Protein AF-A0A5B0HHG6-F1 (afdb_monomer)

Mean predicted aligned error: 11.25 Å

Nearest PDB structures (foldseek):
  3skv-assembly3_A  TM=5.585E-01  e=2.451E-02  Streptomyces sp. SF2575
  7bxb-assembly1_B  TM=5.424E-01  e=5.895E-02  Collinsella aerofaciens
  7bxd-assembly1_A  TM=4.951E-01  e=4.312E-01  Collinsella aerofaciens ATCC 25986
  4qek-assembly1_A  TM=3.694E-01  e=2.094E+00  Mycobacterium tuberculosis H37Rv
  4mql-assembly1_A  TM=3.414E-01  e=8.530E+00  Mycobacterium tuberculosis

Solvent-accessible surface area (backbone atoms only — not comparable to full-atom values): 21941 Å² total; per-residue (Å²): 128,86,73,55,62,66,65,59,51,51,53,52,59,59,52,75,65,68,71,85,74,77,93,79,75,84,89,83,84,81,85,89,68,102,73,75,75,70,81,60,93,83,59,83,62,58,96,52,38,30,39,30,40,36,35,33,42,56,39,53,31,6,58,53,33,58,63,58,74,91,64,47,70,69,34,63,91,54,99,66,83,80,92,64,59,72,65,61,60,31,30,26,55,41,56,63,63,68,49,76,76,78,41,41,70,49,24,78,54,66,67,22,86,54,30,61,74,70,56,85,55,58,44,77,42,50,44,45,82,44,59,68,36,66,41,34,77,46,40,57,77,36,22,29,32,32,65,46,32,28,49,40,52,53,44,51,42,43,74,74,66,46,85,66,61,44,38,37,40,49,35,40,10,43,73,76,52,28,47,41,78,79,44,72,42,60,31,87,40,86,61,33,51,68,71,84,50,24,27,41,22,53,84,51,68,43,74,41,69,70,34,70,42,47,34,43,42,50,30,51,50,54,34,43,50,52,50,53,44,46,72,75,68,35,29,46,28,34,50,28,32,40,39,41,71,60,43,44,35,42,12,80,52,69,101,64,26,34,73,52,34,54,68,44,41,58,56,46,52,48,50,35,54,44,50,46,26,51,27,52,58,48,80,54,32,34,35,33,51,49,77,76,57,38,25,53,25,46,88,76,63,40,78,29,79,72,50,68,68,45,47,53,48,52,42,50,45,56,46,49,50,26,75,74,36,62,84,39,27,44,71,44,54,60,82,74,41,93,53,40,65,83,47,80,78,22,25,43,37,10,27,61,41,97,72,26,34,22,69,37,33,62,28,40,4,35,51,48,25,38,52,46,10,48,56,67,42,35,51,40,77,37,93,77,45,52,59,42,45,73,45,89,66,66,52,96,58,77,77,128

Foldseek 3Di:
DVPVVLVVLLVVLVVLLPPDDDPDDDDDDDDDDPPPPDPDPDALDDPQAAEEEEEEADECFQPLAAFDPVLWQAAPPDPDDDDTDHQFLEKAKAQPQVPQLPPPLQQQGQSAQAQLVSRPAIDIDGCNVDGVQRRASAHDRGHQFLQSLLSSVVRVCVVVVRPHGRYYYRHYHDPLADQDQPLQSQQVARNNDRPRGRQLPLPDRSHDPPHSHRLSNVLSRLLNVQVVSVVVSGWYQYQAYEDEDDLSQCAPDPPPGNPVSLVCLLNRVSSSQSLNCQSLVHQKAYEYAQQDFAHPHSVVSGGGDRDVVSSVSVNVSLVSVCVSPVPRYDYPYLCPPPQQPVDPDQSSQQQQDPRGGHDRGHRGRNSSSSVSSCVSCCCCVHDVVDTIDIRNDGDPDRDD

Organism: NCBI:txid2603818

Radius of gyration: 21.05 Å; Cα contacts (8 Å, |Δi|>4): 831; chains: 1; bounding box: 55×52×63 Å

Secondary structure (DSSP, 8-state):
-TTHHHHHHHHHHHHTT-S------SS---S--TT-----TT-SS-TTEEEEEEEES-SSTTTTPPPPGGGS------SS-S-PPPPPSEEEEE-GGG----S-SSS-S-S-SS-GGG----EEEETTSS-GGG-BTT--S----HHHHHHHHHHHHHHTT-----EEEEEE--TT--SSTTS-----STT----SS-TT-TT--TT-SS---HHHHHHHHHHHHHHHHHHTT-EEEEEEEEE---HHHHS--TTTTTHHHHHHHHHHHHHHHHHHHHHHTS---EEEEPP-SPPEETTTTEEPPP-HHHHHHHHHHHHHHHHH-TTTEEEE-GGGSTT----TTTTTTTS-BTTB---SSSSPPHHHHHHHHHHHHHHHHSTT-----B-----SS---

Sequence (400 aa):
MKNLLMRIALPVVLAASVVQVAVAADAMAQSNSVAATAWNKGSRFRPDEVAVLFVMGQSNSAGLNGLPADLTLTGASGAGTGDGMPAPNVWGIRNDGWGNITGNADGSGAPFTQPISSIDHVSWVNWTDSTSSDMNLGYYGGSGNAANFAAYAWQSAINAGEPLPDLYIVHIGWGSQGVDVADDAFSGCCGWTMHGVNLWQPMLDASKTPTYALAPFARRMMYLGLKQILATGKKPRILGLEWNQWEAEAAPLNTAGNATTIRRAPQNYAQLFSSFFAAVGSTFPVMIVKPLSVAYDNVTNGIAPYNPAALESMQKVFGGFIEANSRVFSFVDASKSPDWNGRPPGFGIFDGGTLGGGDGSVHYNLDTQKWFGEQALAACLGQSRVCGPRVDNLPRRLPN

pLDDT: mean 74.36, std 20.74, range [28.14, 98.19]

Structure (mmCIF, N/CA/C/O backbone):
data_AF-A0A5B0HHG6-F1
#
_entry.id   AF-A0A5B0HHG6-F1
#
loop_
_atom_site.group_PDB
_atom_site.id
_atom_site.type_symbol
_atom_site.label_atom_id
_atom_site.label_alt_id
_atom_site.label_comp_id
_atom_site.label_asym_id
_atom_site.label_entity_id
_atom_site.label_seq_id
_atom_site.pdbx_PDB_ins_code
_atom_site.Cartn_x
_atom_site.Cartn_y
_atom_site.Cartn_z
_atom_site.occupancy
_atom_site.B_iso_or_equiv
_atom_site.auth_seq_id
_atom_site.auth_comp_id
_atom_site.auth_asym_id
_atom_site.auth_atom_id
_atom_site.pdbx_PDB_model_num
ATOM 1 N N . MET A 1 1 ? 27.778 17.762 -9.272 1.00 33.78 1 MET A N 1
ATOM 2 C CA . MET A 1 1 ? 26.367 18.198 -9.424 1.00 33.78 1 MET A CA 1
ATOM 3 C C . MET A 1 1 ? 25.319 17.102 -9.131 1.00 33.78 1 MET A C 1
ATOM 5 O O . MET A 1 1 ? 24.140 17.386 -9.259 1.00 33.78 1 MET A O 1
ATOM 9 N N . LYS A 1 2 ? 25.693 15.885 -8.680 1.00 31.62 2 LYS A N 1
ATOM 10 C CA . LYS A 1 2 ? 24.760 14.755 -8.446 1.00 31.62 2 LYS A CA 1
ATOM 11 C C . LYS A 1 2 ? 24.033 14.748 -7.080 1.00 31.62 2 LYS A C 1
ATOM 13 O O . LYS A 1 2 ? 22.991 14.126 -6.976 1.00 31.62 2 LYS A O 1
ATOM 18 N N . ASN A 1 3 ? 24.502 15.510 -6.083 1.00 38.06 3 ASN A N 1
ATOM 19 C CA . ASN A 1 3 ? 23.893 15.581 -4.736 1.00 38.06 3 ASN A CA 1
ATOM 20 C C . ASN A 1 3 ? 23.036 16.837 -4.480 1.00 38.06 3 ASN A C 1
ATOM 22 O O . ASN A 1 3 ? 22.547 17.033 -3.370 1.00 38.06 3 ASN A O 1
ATOM 26 N N . LEU A 1 4 ? 22.869 17.713 -5.478 1.00 32.25 4 LEU A N 1
ATOM 27 C CA . LEU A 1 4 ? 22.153 18.983 -5.297 1.00 32.25 4 LEU A CA 1
ATOM 28 C C . LEU A 1 4 ? 20.642 18.844 -5.551 1.00 32.25 4 LEU A C 1
ATOM 30 O O . LEU A 1 4 ? 19.854 19.465 -4.851 1.00 32.25 4 LEU A O 1
ATOM 34 N N . LEU A 1 5 ? 20.228 17.974 -6.482 1.00 38.12 5 LEU A N 1
ATOM 35 C CA . LEU A 1 5 ? 18.812 17.763 -6.824 1.00 38.12 5 LEU A CA 1
ATOM 36 C C . LEU A 1 5 ? 18.017 17.078 -5.695 1.00 38.12 5 LEU A C 1
ATOM 38 O O . LEU A 1 5 ? 16.909 17.514 -5.391 1.00 38.12 5 LEU A O 1
ATOM 42 N N . MET A 1 6 ? 18.601 16.101 -4.986 1.00 39.34 6 MET A N 1
ATOM 43 C CA . MET A 1 6 ? 17.965 15.489 -3.802 1.00 39.34 6 MET A CA 1
ATOM 44 C C . MET A 1 6 ? 17.799 16.480 -2.638 1.00 39.34 6 MET A C 1
ATOM 46 O O . MET A 1 6 ? 16.808 16.423 -1.917 1.00 39.34 6 MET A O 1
ATOM 50 N N . ARG A 1 7 ? 18.716 17.448 -2.490 1.00 39.59 7 ARG A N 1
ATOM 51 C CA . ARG A 1 7 ? 18.625 18.501 -1.463 1.00 39.59 7 ARG A CA 1
ATOM 52 C C . ARG A 1 7 ? 17.587 19.584 -1.774 1.00 39.59 7 ARG A C 1
ATOM 54 O O . ARG A 1 7 ? 17.246 20.333 -0.868 1.00 39.59 7 ARG A O 1
ATOM 61 N N . ILE A 1 8 ? 17.087 19.671 -3.011 1.00 43.44 8 ILE A N 1
ATOM 62 C CA . ILE A 1 8 ? 16.077 20.663 -3.428 1.00 43.44 8 ILE A CA 1
ATOM 63 C C . ILE A 1 8 ? 14.666 20.049 -3.480 1.00 43.44 8 ILE A C 1
ATOM 65 O O . ILE A 1 8 ? 13.697 20.746 -3.194 1.00 43.44 8 ILE A O 1
ATOM 69 N N . ALA A 1 9 ? 14.529 18.746 -3.752 1.00 44.00 9 ALA A N 1
ATOM 70 C CA . ALA A 1 9 ? 13.227 18.065 -3.720 1.00 44.00 9 ALA A CA 1
ATOM 71 C C . ALA A 1 9 ? 12.713 17.807 -2.286 1.00 44.00 9 ALA A C 1
ATOM 73 O O . ALA A 1 9 ? 11.514 17.880 -2.022 1.00 44.00 9 ALA A O 1
ATOM 74 N N . LEU A 1 10 ? 13.613 17.554 -1.334 1.00 40.59 10 LEU A N 1
ATOM 75 C CA . LEU A 1 10 ? 13.262 17.195 0.044 1.00 40.59 10 LEU A CA 1
ATOM 76 C C . LEU A 1 10 ? 12.680 18.348 0.899 1.00 40.59 10 LEU A C 1
ATOM 78 O O . LEU A 1 10 ? 11.740 18.105 1.659 1.00 40.59 10 LEU A O 1
ATOM 82 N N . PRO A 1 11 ? 13.134 19.612 0.760 1.00 40.91 11 PRO A N 1
ATOM 83 C CA . PRO A 1 11 ? 12.468 20.751 1.378 1.00 40.91 11 PRO A CA 1
ATOM 84 C C . PRO A 1 11 ? 11.035 20.939 0.890 1.00 40.91 11 PRO A C 1
ATOM 86 O O . PRO A 1 11 ? 10.264 21.533 1.618 1.00 40.91 11 PRO A O 1
ATOM 89 N N . VAL A 1 12 ? 10.639 20.430 -0.284 1.00 42.50 12 VAL A N 1
ATOM 90 C CA . VAL A 1 12 ? 9.244 20.520 -0.755 1.00 42.50 12 VAL A CA 1
ATOM 91 C C . VAL A 1 12 ? 8.339 19.544 0.008 1.00 42.50 12 VAL A C 1
ATOM 93 O O . VAL A 1 12 ? 7.222 19.910 0.362 1.00 42.50 12 VAL A O 1
ATOM 96 N N . VAL A 1 13 ? 8.845 18.358 0.376 1.00 42.91 13 VAL A N 1
ATOM 97 C CA . VAL A 1 13 ? 8.131 17.395 1.244 1.00 42.91 13 VAL A CA 1
ATOM 98 C C . VAL A 1 13 ? 7.951 17.956 2.664 1.00 42.91 13 VAL A C 1
ATOM 100 O O . VAL A 1 13 ? 6.907 17.764 3.286 1.00 42.91 13 VAL A O 1
ATOM 103 N N . LEU A 1 14 ? 8.938 18.706 3.165 1.00 39.28 14 LEU A N 1
ATOM 104 C CA . LEU A 1 14 ? 8.888 19.337 4.491 1.00 39.28 14 LEU A CA 1
ATOM 105 C C . LEU A 1 14 ? 8.173 20.705 4.497 1.00 39.28 14 LEU A C 1
ATOM 107 O O . LEU A 1 14 ? 7.520 21.036 5.482 1.00 39.28 14 LEU A O 1
ATOM 111 N N . ALA A 1 15 ? 8.229 21.485 3.412 1.00 37.50 15 ALA A N 1
ATOM 112 C CA . ALA A 1 15 ? 7.618 22.817 3.315 1.00 37.50 15 ALA A CA 1
ATOM 113 C C . ALA A 1 15 ? 6.119 22.771 2.987 1.00 37.50 15 ALA A C 1
ATOM 115 O O . ALA A 1 15 ? 5.377 23.630 3.456 1.00 37.50 15 ALA A O 1
ATOM 116 N N . ALA A 1 16 ? 5.638 21.745 2.271 1.00 35.38 16 ALA A N 1
ATOM 117 C CA . ALA A 1 16 ? 4.200 21.527 2.071 1.00 35.38 16 ALA A CA 1
ATOM 118 C C . ALA A 1 16 ? 3.457 21.153 3.374 1.00 35.38 16 ALA A C 1
ATOM 120 O O . ALA A 1 16 ? 2.231 21.193 3.421 1.00 35.38 16 ALA A O 1
ATOM 121 N N . SER A 1 17 ? 4.198 20.845 4.446 1.00 37.28 17 SER A N 1
ATOM 122 C CA . SER A 1 17 ? 3.662 20.582 5.788 1.00 37.28 17 SER A CA 1
ATOM 123 C C . SER A 1 17 ? 3.575 21.841 6.666 1.00 37.28 17 SER A C 1
ATOM 125 O O . SER A 1 17 ? 3.098 21.769 7.796 1.00 37.28 17 SER A O 1
ATOM 127 N N . VAL A 1 18 ? 4.007 23.010 6.174 1.00 31.09 18 VAL A N 1
ATOM 128 C CA . VAL A 1 18 ? 3.969 24.279 6.923 1.00 31.09 18 VAL A CA 1
ATOM 129 C C . VAL A 1 18 ? 2.691 25.051 6.583 1.00 31.09 18 VAL A C 1
ATOM 131 O O . VAL A 1 18 ? 2.718 26.194 6.137 1.00 31.09 18 VAL A O 1
ATOM 134 N N . VAL A 1 19 ? 1.536 24.422 6.803 1.00 33.25 19 VAL A N 1
ATOM 135 C CA . VAL A 1 19 ? 0.280 25.158 6.991 1.00 33.25 19 VAL A CA 1
ATOM 136 C C . VAL A 1 19 ? 0.147 25.395 8.490 1.00 33.25 19 VAL A C 1
ATOM 138 O O . VAL A 1 19 ? -0.178 24.489 9.247 1.00 33.25 19 VAL A O 1
ATOM 141 N N . GLN A 1 20 ? 0.508 26.615 8.889 1.00 34.66 20 GLN A N 1
ATOM 142 C CA . GLN A 1 20 ? 0.324 27.255 10.195 1.00 34.66 20 GLN A CA 1
ATOM 143 C C . GLN A 1 20 ? -0.522 26.461 11.211 1.00 34.66 20 GLN A C 1
ATOM 145 O O . GLN A 1 20 ? -1.747 26.567 11.231 1.00 34.66 20 GLN A O 1
ATOM 150 N N . VAL A 1 21 ? 0.138 25.763 12.136 1.00 29.36 21 VAL A N 1
ATOM 151 C CA . VAL A 1 21 ? -0.443 25.484 13.453 1.00 29.36 21 VAL A CA 1
ATOM 152 C C . VAL A 1 21 ? 0.331 26.337 14.440 1.00 29.36 21 VAL A C 1
ATOM 154 O O . VAL A 1 21 ? 1.491 26.074 14.753 1.00 29.36 21 VAL A O 1
ATOM 157 N N . ALA A 1 22 ? -0.301 27.437 14.840 1.00 28.66 22 ALA A N 1
ATOM 158 C CA . ALA A 1 22 ? 0.192 28.298 15.892 1.00 28.66 22 ALA A CA 1
ATOM 159 C C . ALA A 1 22 ? 0.441 27.467 17.156 1.00 28.66 22 ALA A C 1
ATOM 161 O O . ALA A 1 22 ? -0.408 26.694 17.600 1.00 28.66 22 ALA A O 1
ATOM 162 N N . VAL A 1 23 ? 1.626 27.654 17.726 1.00 34.94 23 VAL A N 1
ATOM 163 C CA . VAL A 1 23 ? 2.000 27.180 19.052 1.00 34.94 23 VAL A CA 1
ATOM 164 C C . VAL A 1 23 ? 1.185 27.985 20.064 1.00 34.94 23 VAL A C 1
ATO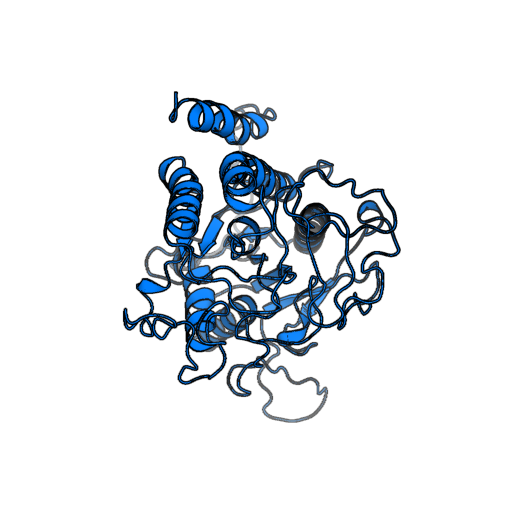M 166 O O . VAL A 1 23 ? 1.572 29.091 20.424 1.00 34.94 23 VAL A O 1
ATOM 169 N N . ALA A 1 24 ? 0.025 27.473 20.468 1.00 28.14 24 ALA A N 1
ATOM 170 C CA . ALA A 1 24 ? -0.721 27.979 21.616 1.00 28.14 24 ALA A CA 1
ATOM 171 C C . ALA A 1 24 ? -1.761 26.948 22.075 1.00 28.14 24 ALA A C 1
ATOM 173 O O . ALA A 1 24 ? -2.838 26.862 21.494 1.00 28.14 24 ALA A O 1
ATOM 174 N N . ALA A 1 25 ? -1.410 26.168 23.100 1.00 29.27 25 ALA A N 1
ATOM 175 C CA . ALA A 1 25 ? -2.256 25.844 24.258 1.00 29.27 25 ALA A CA 1
ATOM 176 C C . ALA A 1 25 ? -1.584 24.740 25.095 1.00 29.27 25 ALA A C 1
ATOM 178 O O . ALA A 1 25 ? -2.134 23.658 25.289 1.00 29.27 25 ALA A O 1
ATOM 179 N N . ASP A 1 26 ? -0.382 25.023 25.603 1.00 32.44 26 ASP A N 1
ATOM 180 C CA . ASP A 1 26 ? -0.036 24.520 26.931 1.00 32.44 26 ASP A CA 1
ATOM 181 C C . ASP A 1 26 ? -0.803 25.389 27.937 1.00 32.44 26 ASP A C 1
ATOM 183 O O . ASP A 1 26 ? -0.869 26.606 27.773 1.00 32.44 26 ASP A O 1
ATOM 187 N N . ALA A 1 27 ? -1.381 24.750 28.954 1.00 32.12 27 ALA A N 1
ATOM 188 C CA . ALA A 1 27 ? -2.269 25.319 29.974 1.00 32.12 27 ALA A CA 1
ATOM 189 C C . ALA A 1 27 ? -3.728 25.560 29.538 1.00 32.12 27 ALA A C 1
ATOM 191 O O . ALA A 1 27 ? -4.143 26.688 29.312 1.00 32.12 27 ALA A O 1
ATOM 192 N N . MET A 1 28 ? -4.530 24.488 29.493 1.00 34.88 28 MET A N 1
ATOM 193 C CA . MET A 1 28 ? -5.861 24.400 30.135 1.00 34.88 28 MET A CA 1
ATOM 194 C C . MET A 1 28 ? -6.562 23.095 29.724 1.00 34.88 28 MET A C 1
ATOM 196 O O . MET A 1 28 ? -7.440 23.066 28.871 1.00 34.88 28 MET A O 1
ATOM 200 N N . ALA A 1 29 ? -6.172 21.991 30.359 1.00 33.47 29 ALA A N 1
ATOM 201 C CA . ALA A 1 29 ? -6.964 20.760 30.389 1.00 33.47 29 ALA A CA 1
ATOM 202 C C . ALA A 1 29 ? -6.767 20.062 31.744 1.00 33.47 29 ALA A C 1
ATOM 204 O O . ALA A 1 29 ? -6.421 18.889 31.837 1.00 33.47 29 ALA A O 1
ATOM 205 N N . GLN A 1 30 ? -6.939 20.830 32.821 1.00 36.50 30 GLN A N 1
ATOM 206 C CA . GLN A 1 30 ? -7.287 20.283 34.125 1.00 36.50 30 GLN A CA 1
ATOM 207 C C . GLN A 1 30 ? -8.789 20.503 34.313 1.00 36.50 30 GLN A C 1
ATOM 209 O O . GLN A 1 30 ? -9.285 21.612 34.128 1.00 36.50 30 GLN A O 1
ATOM 214 N N . SER A 1 31 ? -9.468 19.430 34.710 1.00 36.91 31 SER A N 1
ATOM 215 C CA . SER A 1 31 ? -10.911 19.251 34.920 1.00 36.91 31 SER A CA 1
ATOM 216 C C . SER A 1 31 ? -11.676 18.635 33.741 1.00 36.91 31 SER A C 1
ATOM 218 O O . SER A 1 31 ? -11.617 19.096 32.609 1.00 36.91 31 SER A O 1
ATOM 220 N N . ASN A 1 32 ? -12.414 17.574 34.083 1.00 33.84 32 ASN A N 1
ATOM 221 C CA . ASN A 1 32 ? -13.332 16.763 33.274 1.00 33.84 32 ASN A CA 1
ATOM 222 C C . ASN A 1 32 ? -12.744 15.523 32.582 1.00 33.84 32 ASN A C 1
ATOM 224 O O . ASN A 1 32 ? -12.719 15.403 31.364 1.00 33.84 32 ASN A O 1
ATOM 228 N N . SER A 1 33 ? -12.399 14.505 33.372 1.00 34.34 33 SER A N 1
ATOM 229 C CA . SER A 1 33 ? -13.257 13.306 33.430 1.00 34.34 33 SER A CA 1
ATOM 230 C C . SER A 1 33 ? -12.673 12.257 34.376 1.00 34.34 33 SER A C 1
ATOM 232 O O . SER A 1 33 ? -11.697 11.567 34.093 1.00 34.34 33 SER A O 1
ATOM 234 N N . VAL A 1 34 ? -13.354 12.071 35.502 1.00 33.84 34 VAL A N 1
ATOM 235 C CA . VAL A 1 34 ? -13.193 10.939 36.429 1.00 33.84 34 VAL A CA 1
ATOM 236 C C . VAL A 1 34 ? -13.833 9.669 35.816 1.00 33.84 34 VAL A C 1
ATOM 238 O O . VAL A 1 34 ? -14.485 8.885 36.488 1.00 33.84 34 VAL A O 1
ATOM 241 N N . ALA A 1 35 ? -13.673 9.480 34.502 1.00 35.44 35 ALA A N 1
ATOM 242 C CA . ALA A 1 35 ? -14.172 8.336 33.732 1.00 35.44 35 ALA A CA 1
ATOM 243 C C . ALA A 1 35 ? -13.083 7.701 32.841 1.00 35.44 35 ALA A C 1
ATOM 245 O O . ALA A 1 35 ? -13.369 6.812 32.047 1.00 35.44 35 ALA A O 1
ATOM 246 N N . ALA A 1 36 ? -11.821 8.119 32.993 1.00 35.75 36 ALA A N 1
ATOM 247 C CA . ALA A 1 36 ? -10.657 7.392 32.492 1.00 35.75 36 ALA A CA 1
ATOM 248 C C . ALA A 1 36 ? -10.221 6.341 33.529 1.00 35.75 36 ALA A C 1
ATOM 250 O O . ALA A 1 36 ? -9.126 6.387 34.089 1.00 35.75 36 ALA A O 1
ATOM 251 N N . THR A 1 37 ? -11.122 5.420 33.859 1.00 36.50 37 THR A N 1
ATOM 252 C CA . THR A 1 37 ? -10.825 4.275 34.717 1.00 36.50 37 THR A CA 1
ATOM 253 C C . THR A 1 37 ? -9.849 3.362 33.977 1.00 36.50 37 THR A C 1
ATOM 255 O O . THR A 1 37 ? -10.194 2.779 32.956 1.00 36.50 37 THR A O 1
ATOM 258 N N . ALA A 1 38 ? -8.622 3.283 34.499 1.00 39.03 38 ALA A N 1
ATOM 259 C CA . ALA A 1 38 ? -7.590 2.297 34.183 1.00 39.03 38 ALA A CA 1
ATOM 260 C C . ALA A 1 38 ? -7.360 2.035 32.681 1.00 39.03 38 ALA A C 1
ATOM 262 O O . ALA A 1 38 ? -7.840 1.056 32.114 1.00 39.03 38 ALA A O 1
ATOM 263 N N . TRP A 1 39 ? -6.517 2.853 32.043 1.00 43.94 39 TRP A N 1
ATOM 264 C CA . TRP A 1 39 ? -5.844 2.403 30.824 1.00 43.94 39 TRP A CA 1
ATOM 265 C C . TRP A 1 39 ? -5.037 1.152 31.200 1.00 43.94 39 TRP A C 1
ATOM 267 O O . TRP A 1 39 ? -4.079 1.241 31.973 1.00 43.94 39 TRP A O 1
ATOM 277 N N . ASN A 1 40 ? -5.497 -0.023 30.754 1.00 53.00 40 ASN A N 1
ATOM 278 C CA . ASN A 1 40 ? -4.869 -1.298 31.081 1.00 53.00 40 ASN A CA 1
ATOM 279 C C . ASN A 1 40 ? -3.384 -1.212 30.739 1.00 53.00 40 ASN A C 1
ATOM 281 O O . ASN A 1 40 ? -3.010 -0.970 29.590 1.00 53.00 40 ASN A O 1
ATOM 285 N N . LYS A 1 41 ? -2.543 -1.374 31.761 1.00 45.31 41 LYS A N 1
ATOM 286 C CA . LYS A 1 41 ? -1.086 -1.325 31.662 1.00 45.31 41 LYS A CA 1
ATOM 287 C C . LYS A 1 41 ? -0.650 -2.365 30.617 1.00 45.31 41 LYS A C 1
ATOM 289 O O . LYS A 1 41 ? -0.636 -3.552 30.912 1.00 45.31 41 LYS A O 1
ATOM 294 N N . GLY A 1 42 ? -0.370 -1.925 29.387 1.00 61.53 42 GLY A N 1
ATOM 295 C CA . GLY A 1 42 ? -0.020 -2.800 28.259 1.00 61.53 42 GLY A CA 1
ATOM 296 C C . GLY A 1 42 ? -0.864 -2.655 26.984 1.00 61.53 42 GLY A C 1
ATOM 297 O O . GLY A 1 42 ? -0.454 -3.213 25.966 1.00 61.53 42 GLY A O 1
ATOM 298 N N . SER A 1 43 ? -1.978 -1.907 26.994 1.00 73.25 43 SER A N 1
ATOM 299 C CA . SER A 1 43 ? -2.776 -1.656 25.780 1.00 73.25 43 SER A CA 1
ATOM 300 C C . SER A 1 43 ? -2.036 -0.740 24.801 1.00 73.25 43 SER A C 1
ATOM 302 O O . SER A 1 43 ? -1.636 0.365 25.166 1.00 73.25 43 SER A O 1
ATOM 304 N N . ARG A 1 44 ? -1.871 -1.192 23.551 1.00 86.38 44 ARG A N 1
ATOM 305 C CA . ARG A 1 44 ? -1.218 -0.425 22.469 1.00 86.38 44 ARG A CA 1
ATOM 306 C C . ARG A 1 44 ? -2.124 0.672 21.896 1.00 86.38 44 ARG A C 1
ATOM 308 O O . ARG A 1 44 ? -1.632 1.652 21.345 1.00 86.38 44 ARG A O 1
ATOM 315 N N . PHE A 1 45 ? -3.435 0.503 22.052 1.00 91.56 45 PHE A N 1
ATOM 316 C CA . PHE A 1 45 ? -4.463 1.392 21.525 1.00 91.56 45 PHE A CA 1
ATOM 317 C C . PHE A 1 45 ? -5.291 1.993 22.656 1.00 91.56 45 PHE A C 1
ATOM 319 O O . PHE A 1 45 ? -5.438 1.416 23.745 1.00 91.56 45 PHE A O 1
ATOM 326 N N . ARG A 1 46 ? -5.839 3.178 22.404 1.00 91.56 46 ARG A N 1
ATOM 327 C CA . ARG A 1 46 ? -6.891 3.749 23.250 1.00 91.56 46 ARG A CA 1
ATOM 328 C C . ARG A 1 46 ? -8.248 3.107 22.916 1.00 91.56 46 ARG A C 1
ATOM 330 O O . ARG A 1 46 ? -8.427 2.638 21.797 1.00 91.56 46 ARG A O 1
ATOM 337 N N . PRO A 1 47 ? -9.226 3.106 23.841 1.00 91.50 47 PRO A N 1
ATOM 338 C CA . PRO A 1 47 ? -10.545 2.504 23.589 1.00 91.50 47 PRO A CA 1
ATOM 339 C C . PRO A 1 47 ? -11.331 3.136 22.423 1.00 91.50 47 PRO A C 1
ATOM 341 O O . PRO A 1 47 ? -12.225 2.512 21.843 1.00 91.50 47 PRO A O 1
ATOM 344 N N . ASP A 1 48 ? -11.023 4.390 22.089 1.00 94.56 48 ASP A N 1
ATOM 345 C CA . ASP A 1 48 ? -11.602 5.125 20.965 1.00 94.56 48 ASP A CA 1
ATOM 346 C C . ASP A 1 48 ? -10.852 4.899 19.645 1.00 94.56 48 ASP A C 1
ATOM 348 O O . ASP A 1 48 ? -11.306 5.380 18.611 1.00 94.56 48 ASP A O 1
ATOM 352 N N . GLU A 1 49 ? -9.731 4.176 19.647 1.00 96.12 49 GLU A N 1
ATOM 353 C CA . GLU A 1 49 ? -8.900 3.990 18.460 1.00 96.12 49 GLU A CA 1
ATOM 354 C C . GLU A 1 49 ? -9.279 2.754 17.646 1.00 96.12 49 GLU A C 1
ATOM 356 O O . GLU A 1 49 ? -9.717 1.736 18.179 1.00 96.12 49 GLU A O 1
ATOM 361 N N . VAL A 1 50 ? -9.059 2.856 16.336 1.00 97.19 50 VAL A N 1
ATOM 362 C CA . VAL A 1 50 ? -9.057 1.735 15.388 1.00 97.19 50 VAL A CA 1
ATOM 363 C C . VAL A 1 50 ? -7.767 1.769 14.579 1.00 97.19 50 VAL A C 1
ATOM 365 O O . VAL A 1 50 ? -7.199 2.844 14.373 1.00 97.19 50 VAL A O 1
ATOM 368 N N . ALA A 1 51 ? -7.285 0.618 14.126 1.00 97.75 51 ALA A N 1
ATOM 369 C CA . ALA A 1 51 ? -6.082 0.545 13.308 1.00 97.75 51 ALA A CA 1
ATOM 370 C C . ALA A 1 51 ? -6.419 0.777 11.830 1.00 97.75 51 ALA A C 1
ATOM 372 O O . ALA A 1 51 ? -7.435 0.289 11.344 1.00 97.75 51 ALA A O 1
ATOM 373 N N . VAL A 1 52 ? -5.562 1.504 11.109 1.00 98.19 52 VAL A N 1
ATOM 374 C CA . VAL A 1 52 ? -5.691 1.689 9.656 1.00 98.19 52 VAL A CA 1
ATOM 375 C C . VAL A 1 52 ? -4.385 1.339 8.958 1.00 98.19 52 VAL A C 1
ATOM 377 O O . VAL A 1 52 ? -3.338 1.880 9.315 1.00 98.19 52 VAL A O 1
ATOM 380 N N . LEU A 1 53 ? -4.450 0.477 7.947 1.00 97.88 53 LEU A N 1
ATOM 381 C CA . LEU A 1 53 ? -3.322 0.109 7.093 1.00 97.88 53 LEU A CA 1
ATOM 382 C C . LEU A 1 53 ? -3.614 0.496 5.641 1.00 97.88 53 LEU A C 1
ATOM 384 O O . LEU A 1 53 ? -4.693 0.230 5.112 1.00 97.88 53 LEU A O 1
ATOM 388 N N . PHE A 1 54 ? -2.631 1.104 4.986 1.00 97.06 54 PHE A N 1
ATOM 389 C CA . PHE A 1 54 ? -2.665 1.350 3.552 1.00 97.06 54 PHE A CA 1
ATOM 390 C C . PHE A 1 54 ? -1.742 0.351 2.850 1.00 97.06 54 PHE A C 1
ATOM 392 O O . PHE A 1 54 ? -0.594 0.186 3.257 1.00 97.06 54 PHE A O 1
ATOM 399 N N . VAL A 1 55 ? -2.222 -0.295 1.789 1.00 94.06 55 VAL A N 1
ATOM 400 C CA . VAL A 1 55 ? -1.414 -1.184 0.940 1.00 94.06 55 VAL A CA 1
ATOM 401 C C . VAL A 1 55 ? -1.595 -0.739 -0.502 1.00 94.06 55 VAL A C 1
ATOM 403 O O . VAL A 1 55 ? -2.721 -0.701 -1.001 1.00 94.06 55 VAL A O 1
ATOM 406 N N . MET A 1 56 ? -0.515 -0.339 -1.172 1.00 92.50 56 MET A N 1
ATOM 407 C CA . MET A 1 56 ? -0.604 0.227 -2.518 1.00 92.50 56 MET A CA 1
ATOM 408 C C . MET A 1 56 ? 0.494 -0.256 -3.461 1.00 92.50 56 MET A C 1
ATOM 410 O O . MET A 1 56 ? 1.572 -0.675 -3.041 1.00 92.50 56 MET A O 1
ATOM 414 N N . GLY A 1 57 ? 0.194 -0.192 -4.760 1.00 81.00 57 GLY A N 1
ATOM 415 C CA . GLY A 1 57 ? 1.105 -0.608 -5.832 1.00 81.00 57 GLY A CA 1
ATOM 416 C C . GLY A 1 57 ? 1.037 -2.102 -6.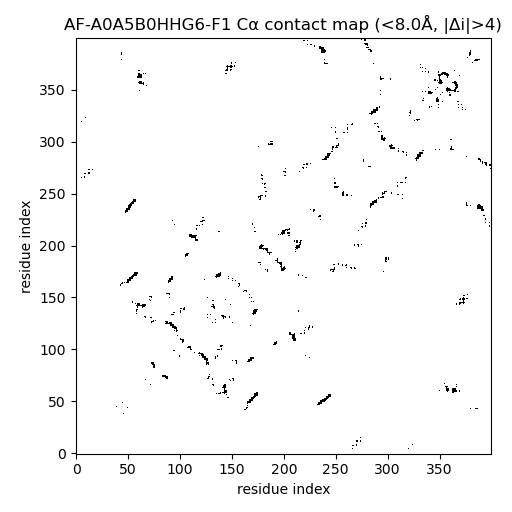176 1.00 81.00 57 GLY A C 1
ATOM 417 O O . GLY A 1 57 ? 1.463 -2.499 -7.253 1.00 81.00 57 GLY A O 1
ATOM 418 N N . GLN A 1 58 ? 0.405 -2.917 -5.326 1.00 77.00 58 GLN A N 1
ATOM 419 C CA . GLN A 1 58 ? 0.267 -4.368 -5.500 1.00 77.00 58 GLN A CA 1
ATOM 420 C C . GLN A 1 58 ? -1.043 -4.755 -6.203 1.00 77.00 58 GLN A C 1
ATOM 422 O O . GLN A 1 58 ? -2.113 -4.426 -5.692 1.00 77.00 58 GLN A O 1
ATOM 427 N N . SER A 1 59 ? -0.983 -5.488 -7.321 1.00 65.19 59 SER A N 1
ATOM 428 C CA . SER A 1 59 ? -2.169 -5.919 -8.091 1.00 65.19 59 SER A CA 1
ATOM 429 C C . SER A 1 59 ? -2.348 -7.440 -8.161 1.00 65.19 59 SER A C 1
ATOM 431 O O . SER A 1 59 ? -3.176 -7.992 -7.445 1.00 65.19 59 SER A O 1
ATOM 433 N N . ASN A 1 60 ? -1.554 -8.120 -8.985 1.00 62.41 60 ASN A N 1
ATOM 434 C CA . ASN A 1 60 ? -1.537 -9.565 -9.233 1.00 62.41 60 ASN A CA 1
ATOM 435 C C . ASN A 1 60 ? -0.451 -10.282 -8.407 1.00 62.41 60 ASN A C 1
ATOM 437 O O . ASN A 1 60 ? 0.203 -11.214 -8.883 1.00 62.41 60 ASN A O 1
ATOM 441 N N . SER A 1 61 ? -0.245 -9.825 -7.169 1.00 64.50 61 SER A N 1
ATOM 442 C CA . SER A 1 61 ? 0.721 -10.376 -6.210 1.00 64.50 61 SER A CA 1
ATOM 443 C C . SER A 1 61 ? 0.722 -11.907 -6.211 1.00 64.50 61 SER A C 1
ATOM 445 O O . SER A 1 61 ? -0.340 -12.504 -6.183 1.00 64.50 61 SER A O 1
ATOM 447 N N . ALA A 1 62 ? 1.884 -12.556 -6.269 1.00 66.75 62 ALA A N 1
ATOM 448 C CA . ALA A 1 62 ? 2.015 -14.015 -6.396 1.00 66.75 62 ALA A CA 1
ATOM 449 C C . ALA A 1 62 ? 1.503 -14.661 -7.693 1.00 66.75 62 ALA A C 1
ATOM 451 O O . ALA A 1 62 ? 1.241 -15.865 -7.718 1.00 66.75 62 ALA A O 1
ATOM 452 N N . GLY A 1 63 ? 1.437 -13.911 -8.796 1.00 63.38 63 GLY A N 1
ATOM 453 C CA . GLY A 1 63 ? 1.206 -14.482 -10.125 1.00 63.38 63 GLY A CA 1
ATOM 454 C C . GLY A 1 63 ? -0.204 -15.049 -10.287 1.00 63.38 63 GLY A C 1
ATOM 455 O O . GLY A 1 63 ? -0.360 -16.129 -10.847 1.00 63.38 63 GLY A O 1
ATOM 456 N N . LEU A 1 64 ? -1.214 -14.342 -9.764 1.00 71.12 64 LEU A N 1
ATOM 457 C CA . LEU A 1 64 ? -2.638 -14.729 -9.797 1.00 71.12 64 LEU A CA 1
ATOM 458 C C . LEU A 1 64 ? -2.990 -15.988 -8.984 1.00 71.12 64 LEU A C 1
ATOM 460 O O . LEU A 1 64 ? -4.047 -16.587 -9.180 1.00 71.12 64 LEU A O 1
ATOM 464 N N . ASN A 1 65 ? -2.125 -16.395 -8.054 1.00 74.62 65 ASN A N 1
ATOM 465 C CA . ASN A 1 65 ? -2.435 -17.486 -7.137 1.00 74.62 65 ASN A CA 1
ATOM 466 C C . ASN A 1 65 ? -3.265 -16.959 -5.962 1.00 74.62 65 ASN A C 1
ATOM 468 O O . ASN A 1 65 ? -2.853 -16.045 -5.244 1.00 74.62 65 ASN A O 1
ATOM 472 N N . GLY A 1 66 ? -4.446 -17.546 -5.766 1.00 76.81 66 GLY A N 1
ATOM 473 C CA . GLY A 1 66 ? -5.324 -17.236 -4.641 1.00 76.81 66 GLY A CA 1
ATOM 474 C C . GLY A 1 66 ? -4.724 -17.648 -3.294 1.00 76.81 66 GLY A C 1
ATOM 475 O O . GLY A 1 66 ? -3.789 -18.444 -3.223 1.00 76.81 66 GLY A O 1
ATOM 476 N N . LEU A 1 67 ? -5.281 -17.114 -2.206 1.00 78.69 67 LEU A N 1
ATOM 477 C CA . LEU A 1 67 ? -4.909 -17.565 -0.866 1.00 78.69 67 LEU A CA 1
ATOM 478 C C . LEU A 1 67 ? -5.308 -19.033 -0.647 1.00 78.69 67 LEU A C 1
ATOM 480 O O . LEU A 1 67 ? -6.391 -19.442 -1.074 1.00 78.69 67 LEU A O 1
ATOM 484 N N . PRO A 1 68 ? -4.509 -19.792 0.115 1.00 82.69 68 PRO A N 1
ATOM 485 C CA . PRO A 1 68 ? -4.954 -21.038 0.722 1.00 82.69 68 PRO A CA 1
ATOM 486 C C . PRO A 1 68 ? -6.232 -20.845 1.559 1.00 82.69 68 PRO A C 1
ATOM 488 O O . PRO A 1 68 ? -6.445 -19.795 2.176 1.00 82.69 68 PRO A O 1
ATOM 491 N N . ALA A 1 69 ? -7.099 -21.860 1.584 1.00 80.94 69 ALA A N 1
ATOM 492 C CA . ALA A 1 69 ? -8.404 -21.777 2.247 1.00 80.94 69 ALA A CA 1
ATOM 493 C C . ALA A 1 69 ? -8.292 -21.552 3.766 1.00 80.94 69 ALA A C 1
ATOM 495 O O . ALA A 1 69 ? -9.096 -20.829 4.345 1.00 80.94 69 ALA A O 1
ATOM 496 N N . ASP A 1 70 ? -7.268 -22.119 4.400 1.00 80.94 70 ASP A N 1
ATOM 497 C CA . ASP A 1 70 ? -6.942 -21.958 5.821 1.00 80.94 70 ASP A CA 1
ATOM 498 C C . ASP A 1 70 ? -6.396 -20.565 6.169 1.00 80.94 70 ASP A C 1
ATOM 500 O O . ASP A 1 70 ? -6.439 -20.158 7.327 1.00 80.94 70 ASP A O 1
ATOM 504 N N . LEU A 1 71 ? -5.930 -19.813 5.168 1.00 81.25 71 LEU A N 1
ATOM 505 C CA . LEU A 1 71 ? -5.456 -18.430 5.299 1.00 81.25 71 LEU A CA 1
ATOM 506 C C . LEU A 1 71 ? -6.480 -17.412 4.784 1.00 81.25 71 LEU A C 1
ATOM 508 O O . LEU A 1 71 ? -6.207 -16.213 4.709 1.00 81.25 71 LEU A O 1
ATOM 512 N N . THR A 1 72 ? -7.678 -17.883 4.442 1.00 80.12 72 THR A N 1
ATOM 513 C CA . THR A 1 72 ? -8.806 -17.035 4.084 1.00 80.12 72 THR A CA 1
ATOM 514 C C . THR A 1 72 ? -9.632 -16.771 5.331 1.00 80.12 72 THR A C 1
ATOM 516 O O . THR A 1 72 ? -10.135 -17.693 5.973 1.00 80.12 72 THR A O 1
ATOM 519 N N . LEU A 1 73 ? -9.788 -15.494 5.683 1.00 78.50 73 LEU A N 1
ATOM 520 C CA . LEU A 1 73 ? -10.734 -15.126 6.726 1.00 78.50 73 LEU A CA 1
ATOM 521 C C . LEU A 1 73 ? -12.136 -15.525 6.268 1.00 78.50 73 LEU A C 1
ATOM 523 O O . LEU A 1 73 ? -12.576 -15.144 5.185 1.00 78.50 73 LEU A O 1
ATOM 527 N N . THR A 1 74 ? -12.832 -16.280 7.110 1.00 69.50 74 THR A N 1
ATOM 528 C CA . THR A 1 74 ? -14.239 -16.629 6.932 1.00 69.50 74 THR A CA 1
ATOM 529 C C . THR A 1 74 ? -14.998 -16.200 8.180 1.00 69.50 74 THR A C 1
ATOM 531 O O . THR A 1 74 ? -14.505 -16.306 9.302 1.00 69.50 74 THR A O 1
ATOM 534 N N . GLY A 1 75 ? -16.178 -15.634 7.971 1.00 60.09 75 GLY A N 1
ATOM 535 C CA . GLY A 1 75 ? -17.108 -15.221 9.009 1.00 60.09 75 GLY A CA 1
ATOM 536 C C . GLY A 1 75 ? -18.437 -15.869 8.674 1.00 60.09 75 GLY A C 1
ATOM 537 O O . GLY A 1 75 ? -18.763 -16.017 7.496 1.00 60.09 75 GLY A O 1
ATOM 538 N N . ALA A 1 76 ? -19.172 -16.327 9.684 1.00 47.12 76 ALA A N 1
ATOM 539 C CA . ALA A 1 76 ? -20.455 -16.983 9.484 1.00 47.12 76 ALA A CA 1
ATOM 540 C C . ALA A 1 76 ? -21.453 -16.025 8.808 1.00 47.12 76 ALA A C 1
ATOM 542 O O . ALA A 1 76 ? -22.173 -15.278 9.470 1.00 47.12 76 ALA A O 1
ATOM 543 N N . SER A 1 77 ? -21.540 -16.074 7.481 1.00 40.62 77 SER A N 1
ATOM 544 C CA . SER A 1 77 ? -22.686 -15.585 6.720 1.00 40.62 77 SER A CA 1
ATOM 545 C C . SER A 1 77 ? -23.852 -16.551 6.945 1.00 40.62 77 SER A C 1
ATOM 547 O O . SER A 1 77 ? -24.252 -17.331 6.088 1.00 40.62 77 SER A O 1
ATOM 549 N N . GLY A 1 78 ? -24.381 -16.553 8.165 1.00 39.53 78 GLY A N 1
ATOM 550 C CA . GLY A 1 78 ? -25.454 -17.449 8.553 1.00 39.53 78 GLY A CA 1
ATOM 551 C C . GLY A 1 78 ? -26.097 -16.995 9.845 1.00 39.53 78 GLY A C 1
ATOM 552 O O . GLY A 1 78 ? -25.674 -17.374 10.934 1.00 39.53 78 GLY A O 1
ATOM 553 N N . ALA A 1 79 ? -27.171 -16.216 9.731 1.00 39.69 79 ALA A N 1
ATOM 554 C CA . ALA A 1 79 ? -28.177 -16.171 10.778 1.00 39.69 79 ALA A CA 1
ATOM 555 C C . ALA A 1 79 ? -28.784 -17.580 10.900 1.00 39.69 79 ALA A C 1
ATOM 557 O O . ALA A 1 79 ? -29.739 -17.913 10.206 1.00 39.69 79 ALA A O 1
ATOM 558 N N . GLY A 1 80 ? -28.191 -18.435 11.732 1.00 42.34 80 GLY A N 1
ATOM 559 C CA . GLY A 1 80 ? -28.703 -19.780 11.964 1.00 42.34 80 GLY A CA 1
ATOM 560 C C . GLY A 1 80 ? -27.621 -20.794 12.307 1.00 42.34 80 GLY A C 1
ATOM 561 O O . GLY A 1 80 ? -26.878 -21.230 11.442 1.00 42.34 80 GLY A O 1
ATOM 562 N N . THR A 1 81 ? -27.642 -21.208 13.574 1.00 39.97 81 THR A N 1
ATOM 563 C CA . THR A 1 81 ? -27.143 -22.483 14.118 1.00 39.97 81 THR A CA 1
ATOM 564 C C . THR A 1 81 ? -25.634 -22.758 14.098 1.00 39.97 81 THR A C 1
ATOM 566 O O . THR A 1 81 ? -25.092 -23.198 13.096 1.00 39.97 81 THR A O 1
ATOM 569 N N . GLY A 1 82 ? -25.034 -22.666 15.293 1.00 45.22 82 GLY A N 1
ATOM 570 C CA . GLY A 1 82 ? -24.016 -23.607 15.784 1.00 45.22 82 GLY A CA 1
ATOM 571 C C . GLY A 1 82 ? -22.572 -23.352 15.347 1.00 45.22 82 GLY A C 1
ATOM 572 O O . GLY A 1 82 ? -22.234 -23.493 14.183 1.00 45.22 82 GLY A O 1
ATOM 573 N N . ASP A 1 83 ? -21.714 -23.043 16.320 1.00 41.06 83 ASP A N 1
ATOM 574 C CA . ASP A 1 83 ? -20.246 -23.182 16.283 1.00 41.06 83 ASP A CA 1
ATOM 575 C C . ASP A 1 83 ? -19.430 -22.325 15.289 1.00 41.06 83 ASP A C 1
ATOM 577 O O . ASP A 1 83 ? -18.211 -22.482 15.199 1.00 41.06 83 ASP A O 1
ATOM 581 N N . GLY A 1 84 ? -20.043 -21.363 14.594 1.00 43.97 84 GLY A N 1
ATOM 582 C CA . GLY A 1 84 ? -19.316 -20.417 13.738 1.00 43.97 84 GLY A CA 1
ATOM 583 C C . GLY A 1 84 ? -18.447 -19.430 14.531 1.00 43.97 84 GLY A C 1
ATOM 584 O O . GLY A 1 84 ? -18.918 -18.811 15.487 1.00 43.97 84 GLY A O 1
ATOM 585 N N . MET A 1 85 ? -17.186 -19.243 14.119 1.00 47.66 85 MET A N 1
ATOM 586 C CA . MET A 1 85 ? -16.336 -18.164 14.643 1.00 47.66 85 MET A CA 1
ATOM 587 C C . MET A 1 85 ? -17.009 -16.793 14.415 1.00 47.66 85 MET A C 1
ATOM 589 O O . MET A 1 85 ? -17.635 -16.598 13.366 1.00 47.66 85 MET A O 1
ATOM 593 N N . PRO A 1 86 ? -16.895 -15.836 15.361 1.00 59.84 86 PRO A N 1
ATOM 594 C CA . PRO A 1 86 ? -17.373 -14.469 15.160 1.00 59.84 86 PRO A CA 1
ATOM 595 C C . PRO A 1 86 ? -16.803 -13.873 13.867 1.00 59.84 86 PRO A C 1
ATOM 597 O O . PRO A 1 86 ? -15.669 -14.183 13.497 1.00 59.84 86 PRO A O 1
ATOM 600 N N . ALA A 1 87 ? -17.566 -13.001 13.199 1.00 67.81 87 ALA A N 1
ATOM 601 C CA . ALA A 1 87 ? -17.047 -12.240 12.064 1.00 67.81 87 ALA A CA 1
ATOM 602 C C . ALA A 1 87 ? -15.748 -11.517 12.478 1.00 67.81 87 ALA A C 1
ATOM 604 O O . ALA A 1 87 ? -15.679 -10.998 13.597 1.00 67.81 87 ALA A O 1
ATOM 605 N N . PRO A 1 88 ? -14.705 -11.501 11.631 1.00 79.06 88 PRO A N 1
ATOM 606 C CA . PRO A 1 88 ? -13.423 -10.945 12.023 1.00 79.06 88 PRO A CA 1
ATOM 607 C C . PRO A 1 88 ? -13.519 -9.439 12.227 1.00 79.06 88 PRO A C 1
ATOM 609 O O . PRO A 1 88 ? -14.276 -8.746 11.551 1.00 79.06 88 PRO A O 1
ATOM 612 N N . ASN A 1 89 ? -12.677 -8.915 13.106 1.00 89.00 89 ASN A N 1
ATOM 613 C CA . ASN A 1 89 ? -12.543 -7.487 13.378 1.00 89.00 89 ASN A CA 1
ATOM 614 C C . ASN A 1 89 ? -11.613 -6.830 12.343 1.00 89.00 89 ASN A C 1
ATOM 616 O O . ASN A 1 89 ? -10.704 -6.069 12.682 1.00 89.00 89 ASN A O 1
ATOM 620 N N . VAL A 1 90 ? -11.800 -7.179 11.070 1.00 91.31 90 VAL A N 1
ATOM 621 C CA . VAL A 1 90 ? -11.026 -6.659 9.944 1.00 91.31 90 VAL A CA 1
ATOM 622 C C . VAL A 1 90 ? -11.978 -6.214 8.845 1.00 91.31 90 VAL A C 1
ATOM 624 O O . VAL A 1 90 ? -12.919 -6.927 8.493 1.00 91.31 90 VAL A O 1
ATOM 627 N N . TRP A 1 91 ? -11.716 -5.031 8.301 1.00 91.75 91 TRP A N 1
ATOM 628 C CA . TRP A 1 91 ? -12.601 -4.314 7.397 1.00 91.75 91 TRP A CA 1
ATOM 629 C C . TRP A 1 91 ? -11.857 -3.882 6.135 1.00 91.75 91 TRP A C 1
ATOM 631 O O . TRP A 1 91 ? -10.751 -3.342 6.207 1.00 91.75 91 TRP A O 1
ATOM 641 N N . GLY A 1 92 ? -12.485 -4.096 4.982 1.00 88.44 92 GLY A N 1
ATOM 642 C CA . GLY A 1 92 ? -12.047 -3.578 3.689 1.00 88.44 92 GLY A CA 1
ATOM 643 C C . GLY A 1 92 ? -12.936 -2.423 3.242 1.00 88.44 92 GLY A C 1
ATOM 644 O O . GLY A 1 92 ? -14.102 -2.336 3.630 1.00 88.44 92 GLY A O 1
ATOM 645 N N . ILE A 1 93 ? -12.383 -1.505 2.454 1.00 85.81 93 ILE A N 1
ATOM 646 C CA . ILE A 1 93 ? -13.136 -0.372 1.906 1.00 85.81 93 ILE A CA 1
ATOM 647 C C . ILE A 1 93 ? -13.817 -0.764 0.590 1.00 85.81 93 ILE A C 1
ATOM 649 O O . ILE A 1 93 ? -13.204 -1.397 -0.267 1.00 85.81 93 ILE A O 1
ATOM 653 N N . ARG A 1 94 ? -15.068 -0.342 0.397 1.00 77.88 94 ARG A N 1
ATOM 654 C CA . ARG A 1 94 ? -15.778 -0.394 -0.885 1.00 77.88 94 ARG A CA 1
ATOM 655 C C . ARG A 1 94 ? -16.074 1.005 -1.401 1.00 77.88 94 ARG A C 1
ATOM 657 O O . ARG A 1 94 ? -16.399 1.927 -0.649 1.00 77.88 94 ARG A O 1
ATOM 664 N N . ASN A 1 95 ? -15.974 1.147 -2.718 1.00 69.94 95 ASN A N 1
ATOM 665 C CA . ASN A 1 95 ? -16.380 2.350 -3.429 1.00 69.94 95 ASN A CA 1
ATOM 666 C C . ASN A 1 95 ? -17.872 2.266 -3.800 1.00 69.94 95 ASN A C 1
ATOM 668 O O . ASN A 1 95 ? -18.226 2.000 -4.946 1.00 69.94 95 ASN A O 1
ATOM 672 N N . ASP A 1 96 ? -18.749 2.485 -2.821 1.00 60.50 96 ASP A N 1
ATOM 673 C CA . ASP A 1 96 ? -20.205 2.407 -3.026 1.00 60.50 96 ASP A CA 1
ATOM 674 C C . ASP A 1 96 ? -20.738 3.487 -3.970 1.00 60.50 96 ASP A C 1
ATOM 676 O O . ASP A 1 96 ? -21.708 3.255 -4.692 1.00 60.50 96 ASP A O 1
ATOM 680 N N . GLY A 1 97 ? -20.073 4.647 -4.017 1.00 51.50 97 GLY A N 1
ATOM 681 C CA . GLY A 1 97 ? -20.475 5.758 -4.875 1.00 51.50 97 GLY A CA 1
ATOM 682 C C . GLY A 1 97 ? -20.437 5.426 -6.365 1.00 51.50 97 GLY A C 1
ATOM 683 O O . GLY A 1 97 ? -21.097 6.107 -7.147 1.00 51.50 97 GLY A O 1
ATOM 684 N N . TRP A 1 98 ? -19.700 4.387 -6.765 1.00 52.94 98 TRP A N 1
ATOM 685 C CA . TRP A 1 98 ? -19.479 4.024 -8.167 1.00 52.94 98 TRP A CA 1
ATOM 686 C C . TRP A 1 98 ? -19.921 2.612 -8.555 1.00 52.94 98 TRP A C 1
ATOM 688 O O . TRP A 1 98 ? -19.720 2.211 -9.701 1.00 52.94 98 TRP A O 1
ATOM 698 N N . GLY A 1 99 ? -20.535 1.854 -7.642 1.00 46.38 99 GLY A N 1
ATOM 699 C CA . GLY A 1 99 ? -20.603 0.402 -7.803 1.00 46.38 99 GLY A CA 1
ATOM 700 C C . GLY A 1 99 ? -19.194 -0.205 -7.794 1.00 46.38 99 GLY A C 1
ATOM 701 O O . GLY A 1 99 ? -18.188 0.504 -7.853 1.00 46.38 99 GLY A O 1
ATOM 702 N N . ASN A 1 100 ? -19.082 -1.531 -7.688 1.00 44.25 100 ASN A N 1
ATOM 703 C CA . ASN A 1 100 ? -17.783 -2.178 -7.880 1.00 44.25 100 ASN A CA 1
ATOM 704 C C . ASN A 1 100 ? -17.155 -1.651 -9.177 1.00 44.25 100 ASN A C 1
ATOM 706 O O . ASN A 1 100 ? -17.862 -1.479 -10.171 1.00 44.25 100 ASN A O 1
ATOM 710 N N . ILE A 1 101 ? -15.840 -1.427 -9.187 1.00 47.50 101 ILE A N 1
ATOM 711 C CA . ILE A 1 101 ? -15.090 -1.306 -10.439 1.00 47.50 101 ILE A CA 1
ATOM 712 C C . ILE A 1 101 ? -15.167 -2.694 -11.100 1.00 47.50 101 ILE A C 1
ATOM 714 O O . ILE A 1 101 ? -14.252 -3.498 -11.022 1.00 47.50 101 ILE A O 1
ATOM 718 N N . THR A 1 102 ? -16.314 -3.030 -11.693 1.00 41.16 102 THR A N 1
ATOM 719 C CA . THR A 1 102 ? -16.520 -4.234 -12.507 1.00 41.16 102 THR A CA 1
ATOM 720 C C . THR A 1 102 ? -15.965 -4.045 -13.916 1.00 41.16 102 THR A C 1
ATOM 722 O O . THR A 1 102 ? -16.066 -4.942 -14.744 1.00 41.16 102 THR A O 1
ATOM 725 N N . GLY A 1 103 ? -15.360 -2.896 -14.214 1.00 38.91 103 GLY A N 1
ATOM 726 C CA . GLY A 1 103 ? -14.875 -2.559 -15.544 1.00 38.91 103 GLY A CA 1
ATOM 727 C C . GLY A 1 103 ? -13.360 -2.535 -15.630 1.00 38.91 103 GLY A C 1
ATOM 728 O O . GLY A 1 103 ? -12.823 -1.435 -15.675 1.00 38.91 103 GLY A O 1
ATOM 729 N N . ASN A 1 104 ? -12.704 -3.709 -15.619 1.00 43.09 104 ASN A N 1
ATOM 730 C CA . ASN A 1 104 ? -11.493 -4.030 -16.414 1.00 43.09 104 ASN A CA 1
ATOM 731 C C . ASN A 1 104 ? -10.747 -5.301 -15.978 1.00 43.09 104 ASN A C 1
ATOM 733 O O . ASN A 1 104 ? -9.525 -5.297 -15.857 1.00 43.09 104 ASN A O 1
ATOM 737 N N . ALA A 1 105 ? -11.436 -6.424 -15.781 1.00 40.12 105 ALA A N 1
ATOM 738 C CA . ALA A 1 105 ? -10.722 -7.688 -15.548 1.00 40.12 105 ALA A CA 1
ATOM 739 C C . ALA A 1 105 ? -9.740 -8.031 -16.698 1.00 40.12 105 ALA A C 1
ATOM 741 O O . ALA A 1 105 ? -8.696 -8.634 -16.467 1.00 40.12 105 ALA A O 1
ATOM 742 N N . ASP A 1 106 ? -10.058 -7.601 -17.922 1.00 42.00 106 ASP A N 1
ATOM 743 C CA . ASP A 1 106 ? -9.265 -7.771 -19.144 1.00 42.00 106 ASP A CA 1
ATOM 744 C C . ASP A 1 106 ? -8.647 -6.461 -19.650 1.00 42.00 106 ASP A C 1
ATOM 746 O O . ASP A 1 106 ? -8.016 -6.433 -20.697 1.00 42.00 106 ASP A O 1
ATOM 750 N N . GLY A 1 107 ? -8.858 -5.355 -18.939 1.00 43.84 107 GLY A N 1
ATOM 751 C CA . GLY A 1 107 ? -8.436 -4.044 -19.382 1.00 43.84 107 GLY A CA 1
ATOM 752 C C . GLY A 1 107 ? -9.231 -3.436 -20.544 1.00 43.84 107 GLY A C 1
ATOM 753 O O . GLY A 1 107 ? -8.851 -2.339 -20.902 1.00 43.84 107 GLY A O 1
ATOM 754 N N . SER A 1 108 ? -10.287 -4.023 -21.127 1.00 44.91 108 SER A N 1
ATOM 755 C CA . SER A 1 108 ? -10.917 -3.558 -22.392 1.00 44.91 108 SER A CA 1
ATOM 756 C C . SER A 1 108 ? -11.891 -2.356 -22.314 1.00 44.91 108 SER A C 1
ATOM 758 O O . SER A 1 108 ? -12.259 -1.778 -23.339 1.00 44.91 108 SER A O 1
ATOM 760 N N . GLY A 1 109 ? -12.310 -1.949 -21.117 1.00 45.56 109 GLY A N 1
ATOM 761 C CA . GLY A 1 109 ? -13.179 -0.808 -20.810 1.00 45.56 109 GLY A CA 1
ATOM 762 C C . GLY A 1 109 ? -12.476 0.365 -20.104 1.00 45.56 109 GLY A C 1
ATOM 763 O O . GLY A 1 109 ? -11.283 0.338 -19.811 1.00 45.56 109 GLY A O 1
ATOM 764 N N . ALA A 1 110 ? -13.218 1.440 -19.822 1.00 49.97 110 ALA A N 1
ATOM 765 C CA . ALA A 1 110 ? -12.728 2.550 -19.000 1.00 49.97 110 ALA A CA 1
ATOM 766 C C . ALA A 1 110 ? -13.020 2.269 -17.504 1.00 49.97 110 ALA A C 1
ATOM 768 O O . ALA A 1 110 ? -14.196 2.196 -17.149 1.00 49.97 110 ALA A O 1
ATOM 769 N N . PRO A 1 111 ? -12.013 2.170 -16.610 1.00 53.25 111 PRO A N 1
ATOM 770 C CA . PRO A 1 111 ? -12.181 1.875 -15.190 1.00 53.25 111 PRO A CA 1
ATOM 771 C C . PRO A 1 111 ? -12.774 3.042 -14.388 1.00 53.25 111 PRO A C 1
ATOM 773 O O . PRO A 1 111 ? -13.108 2.873 -13.219 1.00 53.25 111 PRO A O 1
ATOM 776 N N . PHE A 1 112 ? -12.956 4.221 -14.996 1.00 61.16 112 PHE A N 1
ATOM 777 C CA . PHE A 1 112 ? -13.561 5.382 -14.344 1.00 61.16 112 PHE A CA 1
ATOM 778 C C . PHE A 1 112 ? -14.481 6.121 -15.334 1.00 61.16 112 PHE A C 1
ATOM 780 O O . PHE A 1 112 ? -14.047 6.997 -16.089 1.00 61.16 112 PHE A O 1
ATOM 787 N N . THR A 1 113 ? -15.770 5.764 -15.357 1.00 61.34 113 THR A N 1
ATOM 788 C CA . THR A 1 113 ? -16.792 6.414 -16.211 1.00 61.34 113 THR A CA 1
ATOM 789 C C . THR A 1 113 ? -17.314 7.732 -15.635 1.00 61.34 113 THR A C 1
ATOM 791 O O . THR A 1 113 ? -18.062 8.446 -16.301 1.00 61.34 113 THR A O 1
ATOM 794 N N . GLN A 1 114 ? -16.904 8.072 -14.412 1.00 68.31 114 GLN A N 1
ATOM 795 C CA . GLN A 1 114 ? -17.239 9.305 -13.709 1.00 68.31 114 GLN A CA 1
ATOM 796 C C . GLN A 1 114 ? -15.950 9.996 -13.220 1.00 68.31 114 GLN A C 1
ATOM 798 O O . GLN A 1 114 ? -14.901 9.355 -13.125 1.00 68.31 114 GLN A O 1
ATOM 803 N N . PRO A 1 115 ? -15.976 11.302 -12.902 1.00 76.50 115 PRO A N 1
ATOM 804 C CA . PRO A 1 115 ? -14.825 11.984 -12.311 1.00 76.50 115 PRO A CA 1
ATOM 805 C C . PRO A 1 115 ? -14.552 11.477 -10.891 1.00 76.50 115 PRO A C 1
ATOM 807 O O . PRO A 1 115 ? -15.490 11.394 -10.099 1.00 76.50 115 PRO A O 1
ATOM 810 N N . ILE A 1 116 ? -13.300 11.212 -10.503 1.00 79.75 116 ILE A N 1
ATOM 811 C CA . ILE A 1 116 ? -12.941 10.768 -9.131 1.00 79.75 116 ILE A CA 1
ATOM 812 C C . ILE A 1 116 ? -13.477 11.743 -8.066 1.00 79.75 116 ILE A C 1
ATOM 814 O O . ILE A 1 116 ? -13.846 11.339 -6.962 1.00 79.75 116 ILE A O 1
ATOM 818 N N . SER A 1 117 ? -13.575 13.032 -8.405 1.00 79.00 117 SER A N 1
ATOM 819 C CA . SER A 1 117 ? -14.160 14.065 -7.542 1.00 79.00 117 SER A CA 1
ATOM 820 C C . SER A 1 117 ? -15.641 13.842 -7.194 1.00 79.00 117 SER A C 1
ATOM 822 O O . SER A 1 117 ? -16.097 14.379 -6.183 1.00 79.00 117 SER A O 1
ATOM 824 N N . SER A 1 118 ? -16.372 13.049 -7.983 1.00 79.62 118 SER A N 1
ATOM 825 C CA . SER A 1 118 ? -17.787 12.719 -7.759 1.00 79.62 118 SER A CA 1
ATOM 826 C C . SER A 1 118 ? -18.017 11.677 -6.664 1.00 79.62 118 SER A C 1
ATOM 828 O O . SER A 1 118 ? -19.118 11.616 -6.131 1.00 79.62 118 SER A O 1
ATOM 830 N N . ILE A 1 119 ? -17.000 10.890 -6.288 1.00 80.94 119 ILE A N 1
ATOM 831 C CA . ILE A 1 119 ? -17.142 9.889 -5.225 1.00 80.94 119 ILE A CA 1
ATOM 832 C C . ILE A 1 119 ? -17.284 10.632 -3.902 1.00 80.94 119 ILE A C 1
ATOM 834 O O . ILE A 1 119 ? -16.315 11.230 -3.450 1.00 80.94 119 ILE A O 1
ATOM 838 N N . ASP A 1 120 ? -18.453 10.658 -3.279 1.00 82.88 120 ASP A N 1
ATOM 839 C CA . ASP A 1 120 ? -18.730 11.453 -2.074 1.00 82.88 120 ASP A CA 1
ATOM 840 C C . ASP A 1 120 ? -18.873 10.617 -0.793 1.00 82.88 120 ASP A C 1
ATOM 842 O O . ASP A 1 120 ? -18.782 11.167 0.311 1.00 82.88 120 ASP A O 1
ATOM 846 N N . HIS A 1 121 ? -18.991 9.297 -0.933 1.00 82.06 121 HIS A N 1
ATOM 847 C CA . HIS A 1 121 ? -19.041 8.332 0.157 1.00 82.06 121 HIS A CA 1
ATOM 848 C C . HIS A 1 121 ? -18.316 7.026 -0.199 1.00 82.06 121 HIS A C 1
ATOM 850 O O . HIS A 1 121 ? -18.061 6.725 -1.363 1.00 82.06 121 HIS A O 1
ATOM 856 N N . VAL A 1 122 ? -17.976 6.271 0.842 1.00 86.38 122 VAL A N 1
ATOM 857 C CA . VAL A 1 122 ? -17.442 4.904 0.793 1.00 86.38 122 VAL A CA 1
ATOM 858 C C . VAL A 1 122 ? -18.149 4.078 1.869 1.00 86.38 122 VAL A C 1
ATOM 860 O O . VAL A 1 122 ? -18.824 4.654 2.733 1.00 86.38 122 VAL A O 1
ATOM 863 N N . SER A 1 123 ? -17.975 2.762 1.861 1.00 85.88 123 SER A N 1
ATOM 864 C CA . SER A 1 123 ? -18.325 1.917 3.004 1.00 85.88 123 SER A CA 1
ATOM 865 C C . SER A 1 123 ? -17.167 1.048 3.448 1.00 85.88 123 SER A C 1
ATOM 867 O O . SER A 1 123 ? -16.247 0.751 2.689 1.00 85.88 123 SER A O 1
ATOM 869 N N . TRP A 1 124 ? -17.238 0.643 4.710 1.00 87.94 124 TRP A N 1
ATOM 870 C CA . TRP A 1 124 ? -16.408 -0.407 5.267 1.00 87.94 124 TRP A CA 1
ATOM 871 C C . TRP A 1 124 ? -17.243 -1.674 5.354 1.00 87.94 124 TRP A C 1
ATOM 873 O O . TRP A 1 124 ? -18.320 -1.672 5.948 1.00 87.94 124 TRP A O 1
ATOM 883 N N . VAL A 1 125 ? -16.741 -2.746 4.760 1.00 85.19 125 VAL A N 1
ATOM 884 C CA . VAL A 1 125 ? -17.359 -4.072 4.793 1.00 85.19 125 VAL A CA 1
ATOM 885 C C . VAL A 1 125 ? -16.450 -5.033 5.528 1.00 85.19 125 VAL A C 1
ATOM 887 O O . VAL A 1 125 ? -15.230 -4.841 5.550 1.00 85.19 125 VAL A O 1
ATOM 890 N N . ASN A 1 126 ? -17.028 -6.061 6.141 1.00 85.12 126 ASN A N 1
ATOM 891 C CA . ASN A 1 126 ? -16.213 -7.065 6.795 1.00 85.12 126 ASN A CA 1
ATOM 892 C C . ASN A 1 126 ? -15.326 -7.755 5.750 1.00 85.12 126 ASN A C 1
ATOM 894 O O . ASN A 1 126 ? -15.767 -8.010 4.628 1.00 85.12 126 ASN A O 1
ATOM 898 N N . TRP A 1 127 ? -14.086 -8.086 6.114 1.00 82.56 127 TRP A N 1
ATOM 899 C CA . TRP A 1 127 ? -13.152 -8.780 5.220 1.00 82.56 127 TRP A CA 1
ATOM 900 C C . TRP A 1 127 ? -13.699 -10.115 4.680 1.00 82.56 127 TRP A C 1
ATOM 902 O O . TRP A 1 127 ? -13.226 -10.609 3.664 1.00 82.56 127 TRP A O 1
ATOM 912 N N . THR A 1 128 ? -14.699 -10.689 5.356 1.00 72.25 128 THR A N 1
ATOM 913 C CA . THR A 1 128 ? -15.349 -11.967 5.008 1.00 72.25 128 THR A CA 1
ATOM 914 C C . THR A 1 128 ? -16.565 -11.828 4.103 1.00 72.25 128 THR A C 1
ATOM 916 O O . THR A 1 128 ? -16.994 -12.815 3.510 1.00 72.25 128 THR A O 1
ATOM 919 N N . ASP A 1 129 ? -17.097 -10.612 3.951 1.00 51.97 129 ASP A N 1
ATOM 920 C CA . ASP A 1 129 ? -18.235 -10.316 3.071 1.00 51.97 129 ASP A CA 1
ATOM 921 C C . ASP A 1 129 ? -17.809 -10.178 1.595 1.00 51.97 129 ASP A C 1
ATOM 923 O O . ASP A 1 129 ? -18.608 -9.811 0.726 1.00 51.97 129 ASP A O 1
ATOM 927 N N . SER A 1 130 ? -16.534 -10.426 1.300 1.00 54.28 130 SER A N 1
ATOM 928 C CA . SER A 1 130 ? -15.975 -10.577 -0.040 1.00 54.28 130 SER A CA 1
ATOM 929 C C . SER A 1 130 ? -15.058 -11.796 -0.068 1.00 54.28 130 SER A C 1
ATOM 931 O O . SER A 1 130 ? -14.677 -12.315 0.983 1.00 54.28 130 SER A O 1
ATOM 933 N N . THR A 1 131 ? -14.626 -12.242 -1.250 1.00 57.56 131 THR A N 1
ATOM 934 C CA . THR A 1 131 ? -13.398 -13.042 -1.245 1.00 57.56 131 THR A CA 1
ATOM 935 C C . THR A 1 131 ? -12.270 -12.112 -0.788 1.00 57.56 131 THR A C 1
ATOM 937 O O . THR A 1 131 ? -12.262 -10.933 -1.145 1.00 57.56 131 THR A O 1
ATOM 940 N N . SER A 1 132 ? -11.325 -12.585 0.027 1.00 53.12 132 SER A N 1
ATOM 941 C CA . SER A 1 132 ? -10.141 -11.794 0.425 1.00 53.12 132 SER A CA 1
ATOM 942 C C . SER A 1 132 ? -9.456 -11.149 -0.792 1.00 53.12 132 SER A C 1
ATOM 944 O O . SER A 1 132 ? -8.949 -10.036 -0.754 1.00 53.12 132 SER A O 1
ATOM 946 N N . SER A 1 133 ? -9.550 -11.839 -1.920 1.00 55.53 133 SER A N 1
ATOM 947 C CA . SER A 1 133 ? -9.043 -11.465 -3.226 1.00 55.53 133 SER A CA 1
ATOM 948 C C . SER A 1 133 ? -9.770 -10.275 -3.906 1.00 55.53 133 SER A C 1
ATOM 950 O O . SER A 1 133 ? -9.194 -9.659 -4.801 1.00 55.53 133 SER A O 1
ATOM 952 N N . ASP A 1 134 ? -10.962 -9.885 -3.432 1.00 62.16 134 ASP A N 1
ATOM 953 C CA . ASP A 1 134 ? -11.810 -8.804 -3.979 1.00 62.16 134 ASP A CA 1
ATOM 954 C C . ASP A 1 134 ? -11.658 -7.445 -3.262 1.00 62.16 134 ASP A C 1
ATOM 956 O O . ASP A 1 134 ? -12.350 -6.486 -3.606 1.00 62.16 134 ASP A O 1
ATOM 960 N N . MET A 1 135 ? -10.779 -7.328 -2.257 1.00 77.56 135 MET A N 1
ATOM 961 C CA . MET A 1 135 ? -10.603 -6.077 -1.492 1.00 77.56 135 MET A CA 1
ATOM 962 C C . MET A 1 135 ? -9.662 -5.058 -2.157 1.00 77.56 135 MET A C 1
ATOM 964 O O . MET A 1 135 ? -9.482 -3.952 -1.642 1.00 77.56 135 MET A O 1
ATOM 968 N N . ASN A 1 136 ? -9.072 -5.400 -3.307 1.00 79.00 136 ASN A N 1
ATOM 969 C CA . ASN A 1 136 ? -8.266 -4.472 -4.090 1.00 79.00 136 ASN A CA 1
ATOM 970 C C . ASN A 1 136 ? -9.164 -3.585 -4.963 1.00 79.00 136 ASN A C 1
ATOM 972 O O . ASN A 1 136 ? -9.712 -4.034 -5.966 1.00 79.00 136 ASN A O 1
ATOM 976 N N . LEU A 1 137 ? -9.254 -2.292 -4.647 1.00 75.88 137 LEU A N 1
ATOM 977 C CA . LEU A 1 137 ? -10.036 -1.351 -5.459 1.00 75.88 137 LEU A CA 1
ATOM 978 C C . LEU A 1 137 ? -9.389 -1.028 -6.817 1.00 75.88 137 LEU A C 1
ATOM 980 O O . LEU A 1 137 ? -10.013 -0.383 -7.651 1.00 75.88 137 LEU A O 1
ATOM 984 N N . GLY A 1 138 ? -8.128 -1.400 -7.030 1.00 57.75 138 GLY A N 1
ATOM 985 C CA . GLY A 1 138 ? -7.402 -1.140 -8.269 1.00 57.75 138 GLY A CA 1
ATOM 986 C C . GLY A 1 138 ? -7.399 -2.302 -9.259 1.00 57.75 138 GLY A C 1
ATOM 987 O O . GLY A 1 138 ? -7.030 -2.083 -10.397 1.00 57.75 138 GLY A O 1
ATOM 988 N N . TYR A 1 139 ? -7.765 -3.529 -8.890 1.00 64.69 139 TYR A N 1
ATOM 989 C CA . TYR A 1 139 ? -7.683 -4.663 -9.816 1.00 64.69 139 TYR A CA 1
ATOM 990 C C . TYR A 1 139 ? -8.684 -5.756 -9.452 1.00 64.69 139 TYR A C 1
ATOM 992 O O . TYR A 1 139 ? -8.816 -6.111 -8.284 1.00 64.69 139 TYR A O 1
ATOM 1000 N N . TYR A 1 140 ? -9.345 -6.312 -10.470 1.00 58.53 140 TYR A N 1
ATOM 1001 C CA . TYR A 1 140 ? -10.292 -7.418 -10.348 1.00 58.53 140 TYR A CA 1
ATOM 1002 C C . TYR A 1 140 ? -9.645 -8.678 -10.933 1.00 58.53 140 T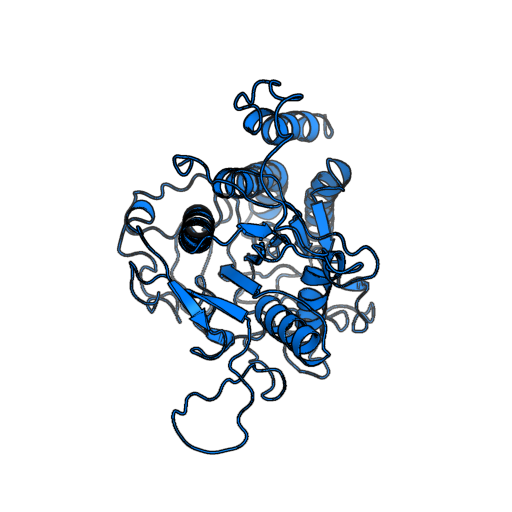YR A C 1
ATOM 1004 O O . TYR A 1 140 ? -9.235 -8.669 -12.091 1.00 58.53 140 TYR A O 1
ATOM 1012 N N . GLY A 1 141 ? -9.522 -9.749 -10.150 1.00 57.03 141 GLY A N 1
ATOM 1013 C CA . GLY A 1 141 ? -8.814 -10.960 -10.598 1.00 57.03 141 GLY A CA 1
ATOM 1014 C C . GLY A 1 141 ? -8.236 -11.831 -9.487 1.00 57.03 141 GLY A C 1
ATOM 1015 O O . GLY A 1 141 ? -7.691 -12.886 -9.777 1.00 57.03 141 GLY A O 1
ATOM 1016 N N . GLY A 1 142 ? -8.378 -11.397 -8.235 1.00 61.53 142 GLY A N 1
ATOM 1017 C CA . GLY A 1 142 ? -8.223 -12.223 -7.053 1.00 61.53 142 GLY A CA 1
ATOM 1018 C C . GLY A 1 142 ? -6.873 -12.925 -6.891 1.00 61.53 142 GLY A C 1
ATOM 1019 O O . GLY A 1 142 ? -6.716 -14.076 -7.277 1.00 61.53 142 GLY A O 1
ATOM 1020 N N . SER A 1 143 ? -5.919 -12.270 -6.224 1.00 71.38 143 SER A N 1
ATOM 1021 C CA . SER A 1 143 ? -4.618 -12.871 -5.903 1.00 71.38 143 SER A CA 1
ATOM 1022 C C . SER A 1 143 ? -4.230 -12.663 -4.442 1.00 71.38 143 SER A C 1
ATOM 1024 O O . SER A 1 143 ? -4.529 -11.618 -3.851 1.00 71.38 143 SER A O 1
ATOM 1026 N N . GLY A 1 144 ? -3.559 -13.652 -3.845 1.00 79.25 144 GLY A N 1
ATOM 1027 C CA . GLY A 1 144 ? -2.996 -13.538 -2.504 1.00 79.25 144 GLY A CA 1
ATOM 1028 C C . GLY A 1 144 ? -1.948 -12.424 -2.443 1.00 79.25 144 GLY A C 1
ATOM 1029 O O . GLY A 1 144 ? -1.038 -12.356 -3.264 1.00 79.25 144 GLY A O 1
ATOM 1030 N N . ASN A 1 145 ? -2.092 -11.510 -1.487 1.00 86.31 145 ASN A N 1
ATOM 1031 C CA . ASN A 1 145 ? -1.293 -10.290 -1.400 1.00 86.31 145 ASN A CA 1
ATOM 1032 C C . ASN A 1 145 ? -1.005 -9.923 0.064 1.00 86.31 145 ASN A C 1
ATOM 1034 O O . ASN A 1 145 ? -1.608 -10.488 0.982 1.00 86.31 145 ASN A O 1
ATOM 1038 N N . ALA A 1 146 ? -0.105 -8.966 0.287 1.00 90.31 146 ALA A N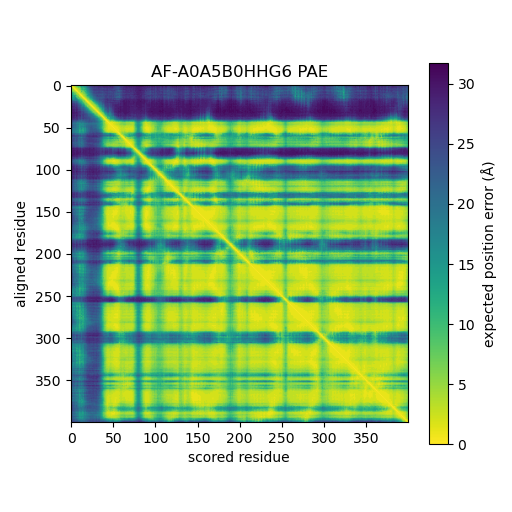 1
ATOM 1039 C CA . ALA A 1 146 ? 0.279 -8.535 1.629 1.00 90.31 146 ALA A CA 1
ATOM 1040 C C . ALA A 1 146 ? -0.907 -8.025 2.471 1.00 90.31 146 ALA A C 1
ATOM 1042 O O . ALA A 1 146 ? -0.952 -8.288 3.671 1.00 90.31 146 ALA A O 1
ATOM 1043 N N . ALA A 1 147 ? -1.908 -7.371 1.864 1.00 90.75 147 ALA A N 1
ATOM 1044 C CA . ALA A 1 147 ? -3.101 -6.903 2.577 1.00 90.75 147 ALA A CA 1
ATOM 1045 C C . ALA A 1 147 ? -3.921 -8.071 3.145 1.00 90.75 147 ALA A C 1
ATOM 1047 O O . ALA A 1 147 ? -4.333 -8.033 4.304 1.00 90.75 147 ALA A O 1
ATOM 1048 N N . ASN A 1 148 ? -4.089 -9.139 2.363 1.00 88.62 148 ASN A N 1
ATOM 1049 C CA . ASN A 1 148 ? -4.768 -10.357 2.799 1.00 88.62 148 ASN A CA 1
ATOM 1050 C C . ASN A 1 148 ? -4.068 -11.011 3.988 1.00 88.62 148 ASN A C 1
ATOM 1052 O O . ASN A 1 148 ? -4.710 -11.396 4.966 1.00 88.62 148 ASN A O 1
ATOM 1056 N N . PHE A 1 149 ? -2.744 -11.125 3.916 1.00 91.19 149 PHE A N 1
ATOM 1057 C CA . PHE A 1 149 ? -1.973 -11.723 4.996 1.00 91.19 149 PHE A CA 1
ATOM 1058 C C . PHE A 1 149 ? -1.893 -10.820 6.228 1.00 91.19 149 PHE A C 1
ATOM 1060 O O . PHE A 1 149 ? -1.946 -11.331 7.344 1.00 91.19 149 PHE A O 1
ATOM 1067 N N . ALA A 1 150 ? -1.861 -9.494 6.061 1.00 93.38 150 ALA A N 1
ATOM 1068 C CA . ALA A 1 150 ? -1.980 -8.550 7.170 1.00 93.38 150 ALA A CA 1
ATOM 1069 C C . ALA A 1 150 ? -3.350 -8.670 7.862 1.00 93.38 150 ALA A C 1
ATOM 1071 O O . ALA A 1 150 ? -3.415 -8.727 9.091 1.00 93.38 150 ALA A O 1
ATOM 1072 N N . ALA A 1 151 ? -4.438 -8.781 7.093 1.00 92.25 151 ALA A N 1
ATOM 1073 C CA . ALA A 1 151 ? -5.775 -9.037 7.626 1.00 92.25 151 ALA A CA 1
ATOM 1074 C C . ALA A 1 151 ? -5.807 -10.331 8.455 1.00 92.25 151 ALA A C 1
ATOM 1076 O O . ALA A 1 151 ? -6.232 -10.324 9.615 1.00 92.25 151 ALA A O 1
ATOM 1077 N N . TYR A 1 152 ? -5.296 -11.431 7.892 1.00 90.50 152 TYR A N 1
ATOM 1078 C CA . TYR A 1 152 ? -5.235 -12.720 8.578 1.00 90.50 152 TYR A CA 1
ATOM 1079 C C . TYR A 1 152 ? -4.382 -12.669 9.855 1.00 90.50 152 TYR A C 1
ATOM 1081 O O . TYR A 1 152 ? -4.803 -13.158 10.907 1.00 90.50 152 TYR A O 1
ATOM 1089 N N . ALA A 1 153 ? -3.201 -12.048 9.797 1.00 92.19 153 ALA A N 1
ATOM 1090 C CA . ALA A 1 153 ? -2.297 -11.918 10.936 1.00 92.19 153 ALA A CA 1
ATOM 1091 C C . ALA A 1 153 ? -2.908 -11.078 12.070 1.00 92.19 153 ALA A C 1
ATOM 1093 O O . ALA A 1 153 ? -2.796 -11.449 13.240 1.00 92.19 153 ALA A O 1
ATOM 1094 N N . TRP A 1 154 ? -3.608 -9.988 11.739 1.00 94.06 154 TRP A N 1
ATOM 1095 C CA . TRP A 1 154 ? -4.304 -9.161 12.726 1.00 94.06 154 TRP A CA 1
ATOM 1096 C C . TRP A 1 154 ? -5.409 -9.934 13.446 1.00 94.06 154 TRP A C 1
ATOM 1098 O O . TRP A 1 154 ? -5.451 -9.958 14.678 1.00 94.06 154 TRP A O 1
ATOM 1108 N N . GLN A 1 155 ? -6.265 -10.626 12.688 1.00 91.56 155 GLN A N 1
ATOM 1109 C CA . GLN A 1 155 ? -7.321 -11.447 13.277 1.00 91.56 155 GLN A CA 1
ATOM 1110 C C . GLN A 1 155 ? -6.745 -12.597 14.110 1.00 91.56 155 GLN A C 1
ATOM 1112 O O . GLN A 1 155 ? -7.260 -12.901 15.183 1.00 91.56 155 GLN A O 1
ATOM 1117 N N . SER A 1 156 ? -5.653 -13.212 13.653 1.00 89.88 156 SER A N 1
ATOM 1118 C CA . SER A 1 156 ? -4.964 -14.268 14.400 1.00 89.88 156 SER A CA 1
ATOM 1119 C C . SER A 1 156 ? -4.451 -13.766 15.751 1.00 89.88 156 SER A C 1
ATOM 1121 O O . SER A 1 156 ? -4.587 -14.466 16.753 1.00 89.88 156 SER A O 1
ATOM 1123 N N . ALA A 1 157 ? -3.926 -12.538 15.815 1.00 90.00 157 ALA A N 1
ATOM 1124 C CA . ALA A 1 157 ? -3.508 -11.924 17.072 1.00 90.00 157 ALA A CA 1
ATOM 1125 C C . ALA A 1 157 ? -4.697 -11.671 18.020 1.00 90.00 157 ALA A C 1
ATOM 1127 O O . ALA A 1 157 ? -4.602 -11.979 19.209 1.00 90.00 157 ALA A O 1
ATOM 1128 N N . ILE A 1 158 ? -5.836 -11.193 17.501 1.00 90.38 158 ILE A N 1
ATOM 1129 C CA . ILE A 1 158 ? -7.082 -11.051 18.280 1.00 90.38 158 ILE A CA 1
ATOM 1130 C C . ILE A 1 158 ? -7.536 -12.405 18.833 1.00 90.38 158 ILE A C 1
ATOM 1132 O O . ILE A 1 158 ? -7.823 -12.521 20.024 1.00 90.38 158 ILE A O 1
ATOM 1136 N N . ASN A 1 159 ? -7.553 -13.444 17.995 1.00 88.06 159 ASN A N 1
ATOM 1137 C CA . ASN A 1 159 ? -7.941 -14.799 18.396 1.00 88.06 159 ASN A CA 1
ATOM 1138 C C . ASN A 1 159 ? -6.998 -15.379 19.463 1.00 88.06 159 ASN A C 1
ATOM 1140 O O . ASN A 1 159 ? -7.433 -16.147 20.318 1.00 88.06 159 ASN A O 1
ATOM 1144 N N . ALA A 1 160 ? -5.722 -14.982 19.451 1.00 87.88 160 ALA A N 1
ATOM 1145 C CA . ALA A 1 160 ? -4.742 -15.325 20.481 1.00 87.88 160 ALA A CA 1
ATOM 1146 C C . ALA A 1 160 ? -4.907 -14.523 21.792 1.00 87.88 160 ALA A C 1
ATOM 1148 O O . ALA A 1 160 ? -4.144 -14.726 22.737 1.00 87.88 160 ALA A O 1
ATOM 1149 N N . GLY A 1 161 ? -5.895 -13.626 21.873 1.00 87.56 161 GLY A N 1
ATOM 1150 C CA . GLY A 1 161 ? -6.221 -12.846 23.066 1.00 87.56 161 GLY A CA 1
ATOM 1151 C C . GLY A 1 161 ? -5.507 -11.497 23.165 1.00 87.56 161 GLY A C 1
ATOM 1152 O O . GLY A 1 161 ? -5.583 -10.854 24.215 1.00 87.56 161 GLY A O 1
ATOM 1153 N N . GLU A 1 162 ? -4.820 -11.039 22.112 1.00 87.62 162 GLU A N 1
ATOM 1154 C CA . GLU A 1 162 ? -4.273 -9.680 22.093 1.00 87.62 162 GLU A CA 1
ATOM 1155 C C . GLU A 1 162 ? -5.428 -8.657 22.061 1.00 87.62 162 GLU A C 1
ATOM 1157 O O . GLU A 1 162 ? -6.318 -8.759 21.213 1.00 87.62 162 GLU A O 1
ATOM 1162 N N . PRO A 1 163 ? -5.435 -7.642 22.949 1.00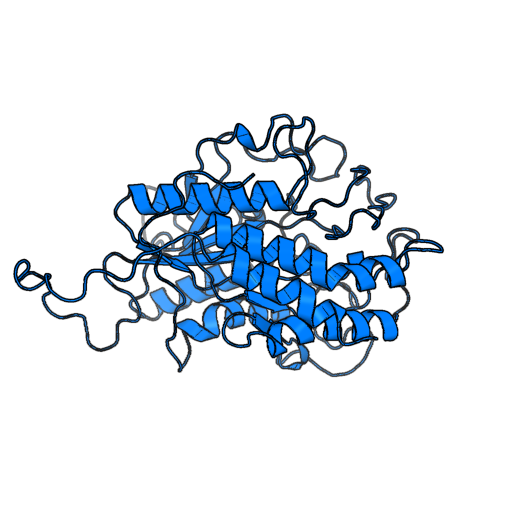 88.94 163 PRO A N 1
ATOM 1163 C CA . PRO A 1 163 ? -6.505 -6.648 23.030 1.00 88.94 163 PRO A CA 1
ATOM 1164 C C . PRO A 1 163 ? -6.354 -5.591 21.924 1.00 88.94 163 PRO A C 1
ATOM 1166 O O . PRO A 1 163 ? -6.051 -4.424 22.189 1.00 88.94 163 PRO A O 1
ATOM 1169 N N . LEU A 1 164 ? -6.495 -6.014 20.669 1.00 91.75 164 LEU A N 1
ATOM 1170 C CA . LEU A 1 164 ? -6.397 -5.161 19.488 1.00 91.75 164 LEU A CA 1
ATOM 1171 C C . LEU A 1 164 ? -7.782 -4.638 19.079 1.00 91.75 164 LEU A C 1
ATOM 1173 O O . LEU A 1 164 ? -8.769 -5.364 19.210 1.00 91.75 164 LEU A O 1
ATOM 1177 N N . PRO A 1 165 ? -7.877 -3.392 18.582 1.00 94.56 165 PRO A N 1
ATOM 1178 C CA . PRO A 1 165 ? -9.104 -2.895 17.979 1.00 94.56 165 PRO A CA 1
ATOM 1179 C C . PRO A 1 165 ? -9.303 -3.486 16.578 1.00 94.56 165 PRO A C 1
ATOM 1181 O O . PRO A 1 165 ? -8.441 -4.188 16.045 1.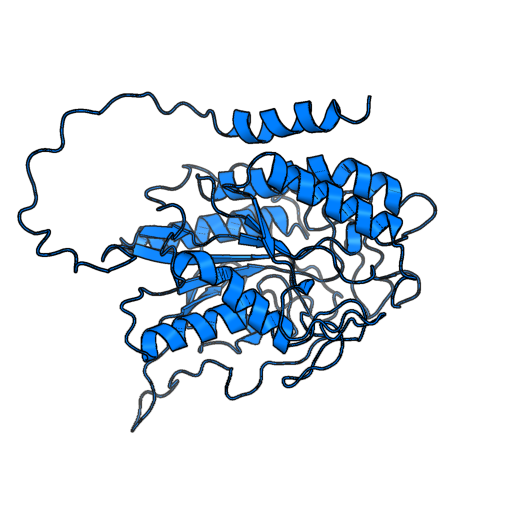00 94.56 165 PRO A O 1
ATOM 1184 N N . ASP A 1 166 ? -10.411 -3.116 15.949 1.00 96.00 166 ASP A N 1
ATOM 1185 C CA . ASP A 1 166 ? -10.656 -3.357 14.532 1.00 96.00 166 ASP A CA 1
ATOM 1186 C C . ASP A 1 166 ? -9.521 -2.817 13.644 1.00 96.00 166 ASP A C 1
ATOM 1188 O O . ASP A 1 166 ? -8.993 -1.721 13.884 1.00 96.00 166 ASP A O 1
ATOM 1192 N N . LEU A 1 167 ? -9.193 -3.567 12.588 1.00 96.75 167 LEU A N 1
ATOM 1193 C CA . LEU A 1 167 ? -8.283 -3.151 11.520 1.00 96.75 167 LEU A CA 1
ATOM 1194 C C . LEU A 1 167 ? -9.063 -2.776 10.261 1.00 96.75 167 LEU A C 1
ATOM 1196 O O . LEU A 1 167 ? -9.850 -3.562 9.752 1.00 96.75 167 LEU A O 1
ATOM 1200 N N . TYR A 1 168 ? -8.781 -1.597 9.726 1.00 96.88 168 TYR A N 1
ATOM 1201 C CA . TYR A 1 168 ? -9.343 -1.079 8.486 1.00 96.88 168 TYR A CA 1
ATOM 1202 C C . TYR A 1 168 ? -8.240 -1.013 7.429 1.00 96.88 168 TYR A C 1
ATOM 1204 O O . TYR A 1 168 ? -7.224 -0.347 7.640 1.00 96.88 168 TYR A O 1
ATOM 1212 N N . ILE A 1 169 ? -8.411 -1.686 6.294 1.00 95.12 169 ILE A N 1
ATOM 1213 C CA . ILE A 1 169 ? -7.396 -1.735 5.236 1.00 95.12 169 ILE A CA 1
ATOM 1214 C C . ILE A 1 169 ? -7.926 -1.071 3.966 1.00 95.12 169 ILE A C 1
ATOM 1216 O O . ILE A 1 169 ? -9.002 -1.405 3.471 1.00 95.12 169 ILE A O 1
ATOM 1220 N N . VAL A 1 170 ? -7.140 -0.147 3.411 1.00 93.44 170 VAL A N 1
ATOM 1221 C CA . VAL A 1 170 ? -7.346 0.371 2.050 1.00 93.44 170 VAL A CA 1
ATOM 1222 C C . VAL A 1 170 ? -6.288 -0.246 1.149 1.00 93.44 170 VAL A C 1
ATOM 1224 O O . VAL A 1 170 ? -5.103 0.073 1.280 1.00 93.44 170 VAL A O 1
ATOM 1227 N N . HIS A 1 171 ? -6.720 -1.116 0.238 1.00 89.69 171 HIS A N 1
ATOM 1228 C CA . HIS A 1 171 ? -5.853 -1.770 -0.739 1.00 89.69 171 HIS A CA 1
ATOM 1229 C C . HIS A 1 171 ? -6.159 -1.264 -2.150 1.00 89.69 171 HIS A C 1
ATOM 1231 O O . HIS A 1 171 ? -7.291 -1.350 -2.624 1.00 89.69 171 HIS A O 1
ATOM 1237 N N . ILE A 1 172 ? -5.150 -0.684 -2.806 1.00 86.69 172 ILE A N 1
ATOM 1238 C CA . ILE A 1 172 ? -5.264 -0.150 -4.168 1.00 86.69 172 ILE A CA 1
ATOM 1239 C C . ILE A 1 172 ? -4.000 -0.488 -4.954 1.00 86.69 172 ILE A C 1
ATOM 1241 O O . ILE A 1 172 ? -2.936 0.081 -4.710 1.00 86.69 172 ILE A O 1
ATOM 1245 N N . GLY A 1 173 ? -4.107 -1.345 -5.960 1.00 79.75 173 GLY A N 1
ATOM 1246 C CA . GLY A 1 173 ? -3.012 -1.558 -6.897 1.00 79.75 173 GLY A CA 1
ATOM 1247 C C . GLY A 1 173 ? -3.462 -2.068 -8.251 1.00 79.75 173 GLY A C 1
ATOM 1248 O O . GLY A 1 173 ? -4.471 -2.755 -8.363 1.00 79.75 173 GLY A O 1
ATOM 1249 N N . TRP A 1 174 ? -2.673 -1.723 -9.267 1.00 77.19 174 TRP A N 1
ATOM 1250 C CA . TRP A 1 174 ? -2.873 -2.072 -10.673 1.00 77.19 174 TRP A CA 1
ATOM 1251 C C . TRP A 1 174 ? -1.523 -2.471 -11.285 1.00 77.19 174 TRP A C 1
ATOM 1253 O O . TRP A 1 174 ? -0.502 -1.863 -10.960 1.00 77.19 174 TRP A O 1
ATOM 1263 N N . GLY A 1 175 ? -1.508 -3.500 -12.136 1.00 73.12 175 GLY A N 1
ATOM 1264 C CA . GLY A 1 175 ? -0.283 -4.078 -12.702 1.00 73.12 175 GLY A CA 1
ATOM 1265 C C . GLY A 1 175 ? 0.378 -3.196 -13.759 1.00 73.12 175 GLY A C 1
ATOM 1266 O O . GLY A 1 175 ? -0.295 -2.493 -14.509 1.00 73.12 175 GLY A O 1
ATOM 1267 N N . SER A 1 176 ? 1.707 -3.235 -13.834 1.00 70.44 176 SER A N 1
ATOM 1268 C CA . SER A 1 176 ? 2.476 -2.517 -14.865 1.00 70.44 176 SER A CA 1
ATOM 1269 C C . SER A 1 176 ? 2.214 -1.000 -14.924 1.00 70.44 176 SER A C 1
ATOM 1271 O O . SER A 1 176 ? 2.173 -0.433 -16.009 1.00 70.44 176 SER A O 1
ATOM 1273 N N . GLN A 1 177 ? 2.018 -0.338 -13.773 1.00 73.19 177 GLN A N 1
ATOM 1274 C CA . GLN A 1 177 ? 1.781 1.116 -13.703 1.00 73.19 177 GLN A CA 1
ATOM 1275 C C . GLN A 1 177 ? 2.884 1.845 -12.958 1.00 73.19 177 GLN A C 1
ATOM 1277 O O . GLN A 1 177 ? 3.015 1.632 -11.756 1.00 73.19 177 GLN A O 1
ATOM 1282 N N . GLY A 1 178 ? 3.616 2.730 -13.631 1.00 76.44 178 GLY A N 1
ATOM 1283 C CA . GLY A 1 178 ? 4.579 3.638 -13.012 1.00 76.44 178 GLY A CA 1
ATOM 1284 C C . GLY A 1 178 ? 3.970 4.967 -12.553 1.00 76.44 178 GLY A C 1
ATOM 1285 O O . GLY A 1 178 ? 2.762 5.220 -12.625 1.00 76.44 178 GLY A O 1
ATOM 1286 N N . VAL A 1 179 ? 4.850 5.830 -12.058 1.00 81.44 179 VAL A N 1
ATOM 1287 C CA . VAL A 1 179 ? 4.587 7.179 -11.550 1.00 81.44 179 VAL A CA 1
ATOM 1288 C C . VAL A 1 179 ? 5.054 8.254 -12.547 1.00 81.44 179 VAL A C 1
ATOM 1290 O O . VAL A 1 179 ? 4.531 9.367 -12.507 1.00 81.44 179 VAL A O 1
ATOM 1293 N N . ASP A 1 180 ? 6.017 7.981 -13.441 1.00 79.19 180 ASP A N 1
ATOM 1294 C CA . ASP A 1 180 ? 6.479 8.962 -14.444 1.00 79.19 180 ASP A CA 1
ATOM 1295 C C . ASP A 1 180 ? 5.567 9.065 -15.674 1.00 79.19 180 ASP A C 1
ATOM 1297 O O . ASP A 1 180 ? 5.123 8.071 -16.227 1.00 79.19 180 ASP A O 1
ATOM 1301 N N . VAL A 1 181 ? 5.346 10.280 -16.177 1.00 72.31 181 VAL A N 1
ATOM 1302 C CA . VAL A 1 181 ? 4.540 10.520 -17.389 1.00 72.31 181 VAL A CA 1
ATOM 1303 C C . VAL A 1 181 ? 5.147 9.941 -18.673 1.00 72.31 181 VAL A C 1
ATOM 1305 O O . VAL A 1 181 ? 4.425 9.731 -19.641 1.00 72.31 181 VAL A O 1
ATOM 1308 N N . ALA A 1 182 ? 6.469 9.752 -18.715 1.00 66.56 182 ALA A N 1
ATOM 1309 C CA . ALA A 1 182 ? 7.180 9.250 -19.889 1.00 66.56 182 ALA A CA 1
ATOM 1310 C C . ALA A 1 182 ? 7.324 7.725 -19.908 1.00 66.56 182 ALA A C 1
ATOM 1312 O O . ALA A 1 182 ? 7.851 7.193 -20.884 1.00 66.56 182 ALA A O 1
ATOM 1313 N N . ASP A 1 183 ? 6.898 7.043 -18.847 1.00 62.25 183 ASP A N 1
ATOM 1314 C CA . ASP A 1 183 ? 6.678 5.606 -18.909 1.00 62.25 183 ASP A CA 1
ATOM 1315 C C . ASP A 1 183 ? 5.359 5.394 -19.668 1.00 62.25 183 ASP A C 1
ATOM 1317 O O . ASP A 1 183 ? 4.255 5.699 -19.208 1.00 62.25 183 ASP A O 1
ATOM 1321 N N . ASP A 1 184 ? 5.543 5.050 -20.941 1.00 52.56 184 ASP A N 1
ATOM 1322 C CA . ASP A 1 184 ? 4.481 4.729 -21.874 1.00 52.56 184 ASP A CA 1
ATOM 1323 C C . ASP A 1 184 ? 3.985 3.343 -21.474 1.00 52.56 184 ASP A C 1
ATOM 1325 O O . ASP A 1 184 ? 4.672 2.352 -21.721 1.00 52.56 184 ASP A O 1
ATOM 1329 N N . ALA A 1 185 ? 2.837 3.282 -20.794 1.00 50.88 185 ALA A N 1
ATOM 1330 C CA . ALA A 1 185 ? 2.196 2.041 -20.377 1.00 50.88 185 ALA A CA 1
ATOM 1331 C C . ALA A 1 185 ? 1.800 1.221 -21.620 1.00 50.88 185 ALA A C 1
ATOM 1333 O O . ALA A 1 185 ? 0.643 1.201 -22.044 1.00 50.88 185 ALA A O 1
ATOM 1334 N N . PHE A 1 186 ? 2.778 0.577 -22.257 1.00 46.59 186 PHE A N 1
ATOM 1335 C CA . PHE A 1 186 ? 2.560 -0.276 -23.407 1.00 46.59 186 PHE A CA 1
ATOM 1336 C C . PHE A 1 186 ? 1.906 -1.549 -22.887 1.00 46.59 186 PHE A C 1
ATOM 1338 O O . PHE A 1 186 ? 2.521 -2.328 -22.174 1.00 46.59 186 PHE A O 1
ATOM 1345 N N . SER A 1 187 ? 0.636 -1.744 -23.207 1.00 45.81 187 SER A N 1
ATOM 1346 C CA . SER A 1 187 ? -0.183 -2.851 -22.716 1.00 45.81 187 SER A CA 1
ATOM 1347 C C . SER A 1 187 ? -0.462 -3.892 -23.809 1.00 45.81 187 SER A C 1
ATOM 1349 O O . SER A 1 187 ? -1.460 -4.603 -23.763 1.00 45.81 187 SER A O 1
ATOM 1351 N N . GLY A 1 188 ? 0.419 -4.013 -24.813 1.00 39.31 188 GLY A N 1
ATOM 1352 C CA . GLY A 1 188 ? 0.256 -4.954 -25.937 1.00 39.31 188 GLY A CA 1
ATOM 1353 C C . GLY A 1 188 ? 0.233 -6.442 -25.545 1.00 39.31 188 GLY A C 1
ATOM 1354 O O . GLY A 1 188 ? 0.039 -7.315 -26.387 1.00 39.31 188 GLY A O 1
ATOM 1355 N N . CYS A 1 189 ? 0.419 -6.731 -24.265 1.00 38.41 189 CYS A N 1
ATOM 1356 C CA . CYS A 1 189 ? 0.399 -8.035 -23.642 1.00 38.41 189 CYS A CA 1
ATOM 1357 C C . CYS A 1 189 ? -0.964 -8.235 -22.953 1.00 38.41 189 CYS A C 1
ATOM 1359 O O . CYS A 1 189 ? -1.409 -7.360 -22.220 1.00 38.41 189 CYS A O 1
ATOM 1361 N N . CYS A 1 190 ? -1.612 -9.387 -23.157 1.00 41.47 190 CYS A N 1
ATOM 1362 C CA . CYS A 1 190 ? -2.764 -9.876 -22.375 1.00 41.47 190 CYS A CA 1
ATOM 1363 C C . CYS A 1 190 ? -4.101 -9.096 -22.460 1.00 41.47 190 CYS A C 1
ATOM 1365 O O . CYS A 1 190 ? -4.940 -9.258 -21.582 1.00 41.47 190 CYS A O 1
ATOM 1367 N N . GLY A 1 191 ? -4.340 -8.297 -23.507 1.00 39.53 191 GLY A N 1
ATOM 1368 C CA . GLY A 1 191 ? -5.644 -7.641 -23.734 1.00 39.53 191 GLY A CA 1
ATOM 1369 C C . GLY A 1 191 ? -5.877 -6.347 -22.948 1.00 39.53 191 GLY A C 1
ATOM 1370 O O . GLY A 1 191 ? -6.902 -5.700 -23.141 1.00 39.53 191 GLY A O 1
ATOM 1371 N N . TRP A 1 192 ? -4.906 -5.926 -22.138 1.00 42.72 192 TRP A N 1
ATOM 1372 C CA . TRP A 1 192 ? -5.002 -4.731 -21.307 1.00 42.72 192 TRP A CA 1
ATOM 1373 C C . TRP A 1 192 ? -5.094 -3.465 -22.187 1.00 42.72 192 TRP A C 1
ATOM 1375 O O . TRP A 1 192 ? -4.292 -3.303 -23.108 1.00 42.72 192 TRP A O 1
ATOM 1385 N N . THR A 1 193 ? -6.047 -2.549 -21.957 1.00 43.34 193 THR A N 1
ATOM 1386 C CA . THR A 1 193 ? -6.160 -1.317 -22.773 1.00 43.34 193 THR A CA 1
ATOM 1387 C C . THR A 1 193 ? -5.002 -0.368 -22.517 1.00 43.34 193 THR A C 1
ATOM 1389 O O . THR A 1 193 ? -4.608 -0.127 -21.377 1.00 43.34 193 THR A O 1
ATOM 1392 N N . MET A 1 194 ? -4.519 0.248 -23.597 1.00 50.12 194 MET A N 1
ATOM 1393 C CA . MET A 1 194 ? -3.587 1.365 -23.520 1.00 50.12 194 MET A CA 1
ATOM 1394 C C . MET A 1 194 ? -4.279 2.545 -22.844 1.00 50.12 194 MET A C 1
ATOM 1396 O O . MET A 1 194 ? -5.129 3.210 -23.436 1.00 50.12 194 MET A O 1
ATOM 1400 N N . HIS A 1 195 ? -3.908 2.827 -21.600 1.00 47.44 195 HIS A N 1
ATOM 1401 C CA . HIS A 1 195 ? -4.434 3.987 -20.883 1.00 47.44 195 HIS A CA 1
ATOM 1402 C C . HIS A 1 195 ? -3.774 5.299 -21.337 1.00 47.44 195 HIS A C 1
ATOM 1404 O O . HIS A 1 195 ? -4.263 6.375 -21.000 1.00 47.44 195 HIS A O 1
ATOM 1410 N N . GLY A 1 196 ? -2.685 5.226 -22.119 1.00 48.16 196 GLY A N 1
ATOM 1411 C CA . GLY A 1 196 ? -1.975 6.378 -22.697 1.00 48.16 196 GLY A CA 1
ATOM 1412 C C . GLY A 1 196 ? -1.342 7.320 -21.665 1.00 48.16 196 GLY A C 1
ATOM 1413 O O . GLY A 1 196 ? -0.781 8.348 -22.035 1.00 48.16 196 GLY A O 1
ATOM 1414 N N . VAL A 1 197 ? -1.461 6.992 -20.375 1.00 56.88 197 VAL A N 1
ATOM 1415 C CA . VAL A 1 197 ? -0.890 7.696 -19.230 1.00 56.88 197 VAL A CA 1
ATOM 1416 C C . VAL A 1 197 ? -0.569 6.686 -18.135 1.00 56.88 197 VAL A C 1
ATOM 1418 O O . VAL A 1 197 ? -1.279 5.699 -17.971 1.00 56.88 197 VAL A O 1
ATOM 1421 N N . ASN A 1 198 ? 0.463 6.976 -17.352 1.00 66.12 198 ASN A N 1
ATOM 1422 C CA . ASN A 1 198 ? 0.795 6.229 -16.148 1.00 66.12 198 ASN A CA 1
ATOM 1423 C C . ASN A 1 198 ? -0.124 6.584 -14.981 1.00 66.12 198 ASN A C 1
ATOM 1425 O O . ASN A 1 198 ? -0.266 7.764 -14.645 1.00 66.12 198 ASN A O 1
ATOM 1429 N N . LEU A 1 199 ? -0.734 5.584 -14.350 1.00 71.94 199 LEU A N 1
ATOM 1430 C CA . LEU A 1 199 ? -1.883 5.814 -13.471 1.00 71.94 199 LEU A CA 1
ATOM 1431 C C . LEU A 1 199 ? -1.522 6.373 -12.085 1.00 71.94 199 LEU A C 1
ATOM 1433 O O . LEU A 1 199 ? -2.352 7.034 -11.455 1.00 71.94 199 LEU A O 1
ATOM 1437 N N . TRP A 1 200 ? -0.291 6.163 -11.606 1.00 82.25 200 TRP A N 1
ATOM 1438 C CA . TRP A 1 200 ? 0.161 6.664 -10.299 1.00 82.25 200 TRP A CA 1
ATOM 1439 C C . TRP A 1 200 ? 0.715 8.089 -10.332 1.00 82.25 200 TRP A C 1
ATOM 1441 O O . TRP A 1 200 ? 1.172 8.592 -9.308 1.00 82.25 200 TRP A O 1
ATOM 1451 N N . GLN A 1 201 ? 0.635 8.781 -11.468 1.00 79.12 201 GLN A N 1
ATOM 1452 C CA . GLN A 1 201 ? 1.010 10.188 -11.561 1.00 79.12 201 GLN A CA 1
ATOM 1453 C C . GLN A 1 201 ? 0.193 11.047 -10.567 1.00 79.12 201 GLN A C 1
ATOM 1455 O O . GLN A 1 201 ? -1.032 11.154 -10.704 1.00 79.12 201 GLN A O 1
ATOM 1460 N N . PRO A 1 202 ? 0.836 11.719 -9.590 1.00 72.06 202 PRO A N 1
ATOM 1461 C CA . PRO A 1 202 ? 0.126 12.447 -8.532 1.00 72.06 202 PRO A CA 1
ATOM 1462 C C . PRO A 1 202 ? -0.741 13.596 -9.055 1.00 72.06 202 PRO A C 1
ATOM 1464 O O . PRO A 1 202 ? -1.797 13.886 -8.493 1.00 72.06 202 PRO A O 1
ATOM 1467 N N . MET A 1 203 ? -0.284 14.225 -10.143 1.00 73.25 203 MET A N 1
ATOM 1468 C CA . MET A 1 203 ? -0.848 15.445 -10.730 1.00 73.25 203 MET A CA 1
ATOM 1469 C C . MET A 1 203 ? -1.944 15.188 -11.771 1.00 73.25 203 MET A C 1
ATOM 1471 O O . MET A 1 203 ? -2.385 16.131 -12.429 1.00 73.25 203 MET A O 1
ATOM 1475 N N . LEU A 1 204 ? -2.366 13.935 -11.970 1.00 75.12 204 LEU A N 1
ATOM 1476 C CA . LEU A 1 204 ? -3.457 13.647 -12.894 1.00 75.12 204 LEU A CA 1
ATOM 1477 C C . LEU A 1 204 ? -4.747 14.333 -12.441 1.00 75.12 204 LEU A C 1
ATOM 1479 O O . LEU A 1 204 ? -5.115 14.325 -11.267 1.00 75.12 204 LEU A O 1
ATOM 1483 N N . ASP A 1 205 ? -5.440 14.918 -13.411 1.00 72.44 205 ASP A N 1
ATOM 1484 C CA . ASP A 1 205 ? -6.662 15.671 -13.178 1.00 72.44 205 ASP A CA 1
ATOM 1485 C C . ASP A 1 205 ? -7.823 14.729 -12.817 1.00 72.44 205 ASP A C 1
ATOM 1487 O O . ASP A 1 205 ? -8.376 14.027 -13.667 1.00 72.44 205 ASP A O 1
ATOM 1491 N N . ALA A 1 206 ? -8.207 14.745 -11.539 1.00 73.75 206 ALA A N 1
ATOM 1492 C CA . ALA A 1 206 ? -9.305 13.955 -10.984 1.00 73.75 206 ALA A CA 1
ATOM 1493 C C . ALA A 1 206 ? -10.697 14.342 -11.525 1.00 73.75 206 ALA A C 1
ATOM 1495 O O . ALA A 1 206 ? -11.671 13.642 -11.240 1.00 73.75 206 ALA A O 1
ATOM 1496 N N . SER A 1 207 ? -10.810 15.454 -12.265 1.00 73.12 207 SER A N 1
ATOM 1497 C CA . SER A 1 207 ? -12.068 15.942 -12.843 1.00 73.12 207 SER A CA 1
ATOM 1498 C C . SER A 1 207 ? -12.335 15.450 -14.271 1.00 73.12 207 SER A C 1
ATOM 1500 O O . SER A 1 207 ? -13.464 15.561 -14.752 1.00 73.12 207 SER A O 1
ATOM 1502 N N . LYS A 1 208 ? -11.327 14.889 -14.954 1.00 68.62 208 LYS A N 1
ATOM 1503 C CA . LYS A 1 208 ? -11.468 14.402 -16.334 1.00 68.62 208 LYS A CA 1
ATOM 1504 C C . LYS A 1 208 ? -12.224 13.076 -16.413 1.00 68.62 208 LYS A C 1
ATOM 1506 O O . LYS A 1 208 ? -12.208 12.279 -15.478 1.00 68.62 208 LYS A O 1
ATOM 1511 N N . THR A 1 209 ? -12.858 12.845 -17.563 1.00 59.69 209 THR A N 1
ATOM 1512 C CA . THR A 1 209 ? -13.545 11.595 -17.922 1.00 59.69 209 THR A CA 1
ATOM 1513 C C . THR A 1 209 ? -13.197 11.174 -19.361 1.00 59.69 209 THR A C 1
ATOM 1515 O O . THR A 1 209 ? -13.135 12.041 -20.235 1.00 59.69 209 THR A O 1
ATOM 1518 N N . PRO A 1 210 ? -12.971 9.871 -19.628 1.00 55.25 210 PRO A N 1
ATOM 1519 C CA . PRO A 1 210 ? -12.648 8.849 -18.629 1.00 55.25 210 PRO A CA 1
ATOM 1520 C C . PRO A 1 210 ? -11.349 9.221 -17.896 1.00 55.25 210 PRO A C 1
ATOM 1522 O O . PRO A 1 210 ? -10.464 9.855 -18.472 1.00 55.25 210 PRO A O 1
ATOM 1525 N N . THR A 1 211 ? -11.240 8.869 -16.618 1.00 63.62 211 THR A N 1
ATOM 1526 C CA . THR A 1 211 ? -9.964 8.967 -15.891 1.00 63.62 211 THR A CA 1
ATOM 1527 C C . THR A 1 211 ? -9.402 7.571 -15.667 1.00 63.62 211 THR A C 1
ATOM 1529 O O . THR A 1 211 ? -10.094 6.583 -15.859 1.00 63.62 211 THR A O 1
ATOM 1532 N N . TYR A 1 212 ? -8.120 7.480 -15.352 1.00 65.62 212 TYR A N 1
ATOM 1533 C CA . TYR A 1 212 ? -7.456 6.235 -14.969 1.00 65.62 212 TYR A CA 1
ATOM 1534 C C . TYR A 1 212 ? -6.555 6.484 -13.741 1.00 65.62 212 TYR A C 1
ATOM 1536 O O . TYR A 1 212 ? -5.675 5.705 -13.410 1.00 65.62 212 TYR A O 1
ATOM 1544 N N . ALA A 1 213 ? -6.737 7.616 -13.056 1.00 77.25 213 ALA A N 1
ATOM 1545 C CA . ALA A 1 213 ? -5.751 8.165 -12.137 1.00 77.25 213 ALA A CA 1
ATOM 1546 C C . ALA A 1 213 ? -5.785 7.511 -10.740 1.00 77.25 213 ALA A C 1
ATOM 1548 O O . ALA A 1 213 ? -6.504 7.961 -9.843 1.00 77.25 213 ALA A O 1
ATOM 1549 N N . LEU A 1 214 ? -4.953 6.489 -10.528 1.00 82.00 214 LEU A N 1
ATOM 1550 C CA . LEU A 1 214 ? -4.833 5.758 -9.263 1.00 82.00 214 LEU A CA 1
ATOM 1551 C C . LEU A 1 214 ? -4.332 6.622 -8.107 1.00 82.00 214 LEU A C 1
ATOM 1553 O O . LEU A 1 214 ? -4.849 6.490 -7.004 1.00 82.00 214 LEU A O 1
ATOM 1557 N N . ALA A 1 215 ? -3.383 7.537 -8.323 1.00 87.88 215 ALA A N 1
ATOM 1558 C CA . ALA A 1 215 ? -2.899 8.387 -7.230 1.00 87.88 215 ALA A CA 1
ATOM 1559 C C . ALA A 1 215 ? -3.985 9.352 -6.693 1.00 87.88 215 ALA A C 1
ATOM 1561 O O . ALA A 1 215 ? -4.228 9.365 -5.481 1.00 87.88 215 ALA A O 1
ATOM 1562 N N . PRO A 1 216 ? -4.704 10.126 -7.532 1.00 86.88 216 PRO A N 1
ATOM 1563 C CA . PRO A 1 216 ? -5.878 10.884 -7.090 1.00 86.88 216 PRO A CA 1
ATOM 1564 C C . PRO A 1 216 ? -6.994 10.018 -6.494 1.00 86.88 216 PRO A C 1
ATOM 1566 O O . PRO A 1 216 ? -7.599 10.410 -5.493 1.00 86.88 216 PRO A O 1
ATOM 1569 N N . PHE A 1 217 ? -7.252 8.836 -7.060 1.00 86.38 217 PHE A N 1
ATOM 1570 C CA . PHE A 1 217 ? -8.237 7.899 -6.520 1.00 86.38 217 PHE A CA 1
ATOM 1571 C C . PHE A 1 217 ? -7.854 7.422 -5.114 1.00 86.38 217 PHE A C 1
ATOM 1573 O O . PHE A 1 217 ? -8.660 7.519 -4.190 1.00 86.38 217 PHE A O 1
ATOM 1580 N N . ALA A 1 218 ? -6.598 7.022 -4.910 1.00 90.44 218 ALA A N 1
ATOM 1581 C CA . ALA A 1 218 ? -6.075 6.606 -3.617 1.00 90.44 218 ALA A CA 1
ATOM 1582 C C . ALA A 1 218 ? -6.196 7.712 -2.568 1.00 90.44 218 ALA A C 1
ATOM 1584 O O . ALA A 1 218 ? -6.724 7.467 -1.483 1.00 90.44 218 ALA A O 1
ATOM 1585 N N . ARG A 1 219 ? -5.830 8.955 -2.911 1.00 92.19 219 ARG A N 1
ATOM 1586 C CA . ARG A 1 219 ? -6.051 10.117 -2.034 1.00 92.19 219 ARG A CA 1
ATOM 1587 C C . ARG A 1 219 ? -7.516 10.253 -1.626 1.00 92.19 219 ARG A C 1
ATOM 1589 O O . ARG A 1 219 ? -7.810 10.449 -0.445 1.00 92.19 219 ARG A O 1
ATOM 1596 N N . ARG A 1 220 ? -8.439 10.138 -2.588 1.00 90.31 220 ARG A N 1
ATOM 1597 C CA . ARG A 1 220 ? -9.881 10.239 -2.332 1.00 90.31 220 ARG A CA 1
ATOM 1598 C C . ARG A 1 220 ? -10.360 9.133 -1.393 1.00 90.31 220 ARG A C 1
ATOM 1600 O O . ARG A 1 220 ? -11.068 9.443 -0.437 1.00 90.31 220 ARG A O 1
ATOM 1607 N N . MET A 1 221 ? -9.946 7.887 -1.623 1.00 91.44 221 MET A N 1
ATOM 1608 C CA . MET A 1 221 ? -10.340 6.731 -0.808 1.00 91.44 221 MET A CA 1
ATOM 1609 C C . MET A 1 221 ? -9.787 6.816 0.612 1.00 91.44 221 MET A C 1
ATOM 1611 O O . MET A 1 221 ? -10.541 6.640 1.567 1.00 91.44 221 MET A O 1
ATOM 1615 N N . MET A 1 222 ? -8.510 7.179 0.772 1.00 95.12 222 MET A N 1
ATOM 1616 C CA . MET A 1 222 ? -7.909 7.412 2.089 1.00 95.12 222 MET A CA 1
ATOM 1617 C C . MET A 1 222 ? -8.698 8.467 2.872 1.00 95.12 222 MET A C 1
ATOM 1619 O O . MET A 1 222 ? -9.084 8.238 4.016 1.00 95.12 222 MET A O 1
ATOM 1623 N N . TYR A 1 223 ? -8.982 9.615 2.253 1.00 95.00 223 TYR A N 1
ATOM 1624 C CA . TYR A 1 223 ? -9.712 10.695 2.912 1.00 95.00 223 TYR A CA 1
ATOM 1625 C C . TYR A 1 223 ? -11.137 10.291 3.301 1.00 95.00 223 TYR A C 1
ATOM 1627 O O . TYR A 1 223 ? -11.547 10.512 4.440 1.00 95.00 223 TYR A O 1
ATOM 1635 N N . LEU A 1 224 ? -11.905 9.708 2.375 1.00 93.25 224 LEU A N 1
ATOM 1636 C CA . LEU A 1 224 ? -13.292 9.327 2.642 1.00 93.25 224 LEU A CA 1
ATOM 1637 C C . LEU A 1 224 ? -13.386 8.186 3.660 1.00 93.25 224 LEU A C 1
ATOM 1639 O O . LEU A 1 224 ? -14.224 8.261 4.558 1.00 93.25 224 LEU A O 1
ATOM 1643 N N . GLY A 1 225 ? -12.503 7.188 3.581 1.00 94.19 225 GLY A N 1
ATOM 1644 C CA . GLY A 1 225 ? -12.456 6.080 4.534 1.00 94.19 225 GLY A CA 1
ATOM 1645 C C . GLY A 1 225 ? -12.176 6.562 5.957 1.00 94.19 225 GLY A C 1
ATOM 1646 O O . GLY A 1 225 ? -12.915 6.231 6.886 1.00 94.19 225 GLY A O 1
ATOM 1647 N N . LEU A 1 226 ? -11.173 7.432 6.129 1.00 97.06 226 LEU A N 1
ATOM 1648 C CA . LEU A 1 226 ? -10.882 8.049 7.427 1.00 97.06 226 LEU A CA 1
ATOM 1649 C C . LEU A 1 226 ? -12.027 8.952 7.905 1.00 97.06 226 LEU A C 1
ATOM 1651 O O . LEU A 1 226 ? -12.336 8.974 9.097 1.00 97.06 226 LEU A O 1
ATOM 1655 N N . LYS A 1 227 ? -12.683 9.681 6.993 1.00 95.19 227 LYS A N 1
ATOM 1656 C CA . LYS A 1 227 ? -13.825 10.545 7.320 1.00 95.19 227 LYS A CA 1
ATOM 1657 C C . LYS A 1 227 ? -14.991 9.719 7.857 1.00 95.19 227 LYS A C 1
ATOM 1659 O O . LYS A 1 227 ? -15.621 10.132 8.827 1.00 95.19 227 LYS A O 1
ATOM 1664 N N . GLN A 1 228 ? -15.251 8.559 7.259 1.00 94.81 228 GLN A N 1
ATOM 1665 C CA . GLN A 1 228 ? -16.281 7.637 7.719 1.00 94.81 228 GLN A CA 1
ATOM 1666 C C . GLN A 1 228 ? -15.957 7.069 9.105 1.00 94.81 228 GLN A C 1
ATOM 1668 O O . GLN A 1 228 ? -16.831 7.086 9.965 1.00 94.81 228 GLN A O 1
ATOM 1673 N N . ILE A 1 229 ? -14.707 6.660 9.365 1.00 96.56 229 ILE A N 1
ATOM 1674 C CA . ILE A 1 229 ? -14.278 6.203 10.702 1.00 96.56 229 ILE A CA 1
ATOM 1675 C C . ILE A 1 229 ? -14.480 7.309 11.746 1.00 96.56 229 ILE A C 1
ATOM 1677 O O . ILE A 1 229 ? -15.036 7.069 12.812 1.00 96.56 229 ILE A O 1
ATOM 1681 N N . LEU A 1 230 ? -14.074 8.545 11.444 1.00 96.38 230 LEU A N 1
ATOM 1682 C CA . LEU A 1 230 ? -14.258 9.670 12.366 1.00 96.38 230 LEU A CA 1
ATOM 1683 C C . LEU A 1 230 ? -15.738 9.957 12.651 1.00 96.38 230 LEU A C 1
ATOM 1685 O O . LEU A 1 230 ? -16.083 10.336 13.771 1.00 96.38 230 LEU A O 1
ATOM 1689 N N . ALA A 1 231 ? -16.615 9.758 11.664 1.00 94.88 231 ALA A N 1
ATOM 1690 C CA . ALA A 1 231 ? -18.054 9.943 11.819 1.00 94.88 231 ALA A CA 1
ATOM 1691 C C . ALA A 1 231 ? -18.704 8.911 12.761 1.00 94.88 231 ALA A C 1
ATOM 1693 O O . ALA A 1 231 ? -19.755 9.205 13.324 1.00 94.88 231 ALA A O 1
ATOM 1694 N N . THR A 1 232 ? -18.078 7.749 12.998 1.00 95.25 232 THR A N 1
ATOM 1695 C CA . THR A 1 232 ? -18.544 6.771 14.004 1.00 95.25 232 THR A CA 1
ATOM 1696 C C . THR A 1 232 ? -18.086 7.106 15.428 1.00 95.25 232 THR A C 1
ATOM 1698 O O . THR A 1 232 ? -18.395 6.381 16.372 1.00 95.25 232 THR A O 1
ATOM 1701 N N . GLY A 1 233 ? -17.337 8.201 15.607 1.00 95.31 233 GLY A N 1
ATOM 1702 C CA . GLY A 1 233 ? -16.746 8.597 16.887 1.00 95.31 233 GLY A CA 1
ATOM 1703 C C . GLY A 1 233 ? -15.419 7.901 17.205 1.00 95.31 233 GLY A C 1
ATOM 1704 O O . GLY A 1 233 ? -14.820 8.194 18.241 1.00 95.31 233 GLY A O 1
ATOM 1705 N N . LYS A 1 234 ? -14.933 7.016 16.325 1.00 96.94 234 LYS A N 1
ATOM 1706 C CA . LYS A 1 234 ? -13.625 6.362 16.450 1.00 96.94 234 LYS A CA 1
ATOM 1707 C C . LYS A 1 234 ? -12.495 7.229 15.897 1.00 96.94 234 LYS A C 1
ATOM 1709 O O . LYS A 1 234 ? -12.714 8.159 15.123 1.00 96.94 234 LYS A O 1
ATOM 1714 N N . LYS A 1 235 ? -11.264 6.928 16.311 1.00 97.56 235 LYS A N 1
ATOM 1715 C CA . LYS A 1 235 ? -10.048 7.662 15.948 1.00 97.56 235 LYS A CA 1
ATOM 1716 C C . LYS A 1 235 ? -9.074 6.753 15.198 1.00 97.56 235 LYS A C 1
ATOM 1718 O O . LYS A 1 235 ? -8.563 5.802 15.788 1.00 97.56 235 LYS A O 1
ATOM 1723 N N . PRO A 1 236 ? -8.794 7.026 13.913 1.00 97.81 236 PRO A N 1
ATOM 1724 C CA . PRO A 1 236 ? -7.826 6.244 13.159 1.00 97.81 236 PRO A CA 1
ATOM 1725 C C . PRO A 1 236 ? -6.421 6.325 13.762 1.00 97.81 236 PRO A C 1
ATOM 1727 O O . PRO A 1 236 ? -5.909 7.412 14.036 1.00 97.81 236 PRO A O 1
ATOM 1730 N N . ARG A 1 237 ? -5.770 5.176 13.908 1.00 97.44 237 ARG A N 1
ATOM 1731 C CA . ARG A 1 237 ? -4.345 5.020 14.197 1.00 97.44 237 ARG A CA 1
ATOM 1732 C C . ARG A 1 237 ? -3.684 4.443 12.948 1.00 97.44 237 ARG A C 1
ATOM 1734 O O . ARG A 1 237 ? -3.855 3.262 12.654 1.00 97.44 237 ARG A O 1
ATOM 1741 N N . ILE A 1 238 ? -2.957 5.272 12.201 1.00 97.69 238 ILE A N 1
ATOM 1742 C CA . ILE A 1 238 ? -2.361 4.859 10.925 1.00 97.69 238 ILE A CA 1
ATOM 1743 C C . ILE A 1 238 ? -1.134 3.997 11.210 1.00 97.69 238 ILE A C 1
ATOM 1745 O O . ILE A 1 238 ? -0.140 4.501 11.724 1.00 97.69 238 ILE A O 1
ATOM 1749 N N . LEU A 1 239 ? -1.195 2.706 10.893 1.00 97.12 239 LEU A N 1
ATOM 1750 C CA . LEU A 1 239 ? -0.068 1.787 11.045 1.00 97.12 239 LEU A CA 1
ATOM 1751 C C . LEU A 1 239 ? 1.038 2.113 10.037 1.00 97.12 239 LEU A C 1
ATOM 1753 O O . LEU A 1 239 ? 2.210 2.153 10.400 1.00 97.12 239 LEU A O 1
ATOM 1757 N N . GLY A 1 240 ? 0.643 2.436 8.806 1.00 96.25 240 GLY A N 1
ATOM 1758 C CA . GLY A 1 240 ? 1.532 2.906 7.755 1.00 96.25 240 GLY A CA 1
ATOM 1759 C C . GLY A 1 240 ? 0.964 2.669 6.360 1.00 96.25 240 GLY A C 1
ATOM 1760 O O . GLY A 1 240 ? -0.207 2.320 6.199 1.00 96.25 240 GLY A O 1
ATOM 1761 N N . LEU A 1 241 ? 1.825 2.871 5.368 1.00 97.44 241 LEU A N 1
ATOM 1762 C CA . LEU A 1 241 ? 1.624 2.534 3.965 1.00 97.44 241 LEU A CA 1
ATOM 1763 C C . LEU A 1 241 ? 2.681 1.525 3.534 1.00 97.44 241 LEU A C 1
ATOM 1765 O O . LEU A 1 241 ? 3.858 1.871 3.516 1.00 97.44 241 LEU A O 1
ATOM 1769 N N . GLU A 1 242 ? 2.274 0.322 3.146 1.00 95.94 242 GLU A N 1
ATOM 1770 C CA . GLU A 1 242 ? 3.142 -0.577 2.390 1.00 95.94 242 GLU A CA 1
ATOM 1771 C C . GLU A 1 242 ? 3.066 -0.217 0.902 1.00 95.94 242 GLU A C 1
ATOM 1773 O O . GLU A 1 242 ? 1.994 -0.262 0.293 1.00 95.94 242 GLU A O 1
ATOM 1778 N N . TRP A 1 243 ? 4.201 0.183 0.330 1.00 95.38 243 TRP A N 1
ATOM 1779 C CA . TRP A 1 243 ? 4.336 0.548 -1.076 1.00 95.38 243 TRP A CA 1
ATOM 1780 C C . TRP A 1 243 ? 5.177 -0.491 -1.806 1.00 95.38 243 TRP A C 1
ATOM 1782 O O . TRP A 1 243 ? 6.354 -0.674 -1.491 1.00 95.38 243 TRP A O 1
ATOM 1792 N N . ASN A 1 244 ? 4.593 -1.124 -2.816 1.00 90.81 244 ASN A N 1
ATOM 1793 C CA . ASN A 1 244 ? 5.296 -2.070 -3.671 1.00 90.81 244 ASN A CA 1
ATOM 1794 C C . ASN A 1 244 ? 4.958 -1.789 -5.132 1.00 90.81 244 ASN A C 1
ATOM 1796 O O . ASN A 1 244 ? 4.000 -2.329 -5.675 1.00 90.81 244 ASN A O 1
ATOM 1800 N N . GLN A 1 245 ? 5.721 -0.878 -5.721 1.00 85.31 245 GLN A N 1
ATOM 1801 C CA . GLN A 1 245 ? 5.743 -0.618 -7.151 1.00 85.31 245 GLN A CA 1
ATOM 1802 C C . GLN A 1 245 ? 7.075 0.059 -7.461 1.00 85.31 245 GLN A C 1
ATOM 1804 O O . GLN A 1 245 ? 7.470 1.007 -6.770 1.00 85.31 245 GLN A O 1
ATOM 1809 N N . TRP A 1 246 ? 7.772 -0.453 -8.470 1.00 85.50 246 TRP A N 1
ATOM 1810 C CA . TRP A 1 246 ? 8.948 0.188 -9.066 1.00 85.50 246 TRP A CA 1
ATOM 1811 C C . TRP A 1 246 ? 9.296 -0.381 -10.446 1.00 85.50 246 TRP A C 1
ATOM 1813 O O . TRP A 1 246 ? 10.017 0.255 -11.211 1.00 85.50 246 TRP A O 1
ATOM 1823 N N . GLU A 1 247 ? 8.813 -1.583 -10.753 1.00 79.75 247 GLU A N 1
ATOM 1824 C CA . GLU A 1 247 ? 9.196 -2.399 -11.900 1.00 79.75 247 GLU A CA 1
ATOM 1825 C C . GLU A 1 247 ? 8.967 -1.661 -13.219 1.00 79.75 247 GLU A C 1
ATOM 1827 O O . GLU A 1 247 ? 9.832 -1.699 -14.092 1.00 79.75 247 GLU A O 1
ATOM 1832 N N . ALA A 1 248 ? 7.853 -0.930 -13.334 1.00 77.38 248 ALA A N 1
ATOM 1833 C CA . ALA A 1 248 ? 7.533 -0.152 -14.532 1.00 77.38 248 ALA A CA 1
ATOM 1834 C C . ALA A 1 248 ? 8.521 1.010 -14.760 1.00 77.38 248 ALA A C 1
ATOM 1836 O O . ALA A 1 248 ? 8.920 1.267 -15.889 1.00 77.38 248 ALA A O 1
ATOM 1837 N N . GLU A 1 249 ? 9.034 1.637 -13.691 1.00 79.38 249 GLU A N 1
ATOM 1838 C CA . GLU A 1 249 ? 10.034 2.715 -13.803 1.00 79.38 249 GLU A CA 1
ATOM 1839 C C . GLU A 1 249 ? 11.375 2.209 -14.351 1.00 79.38 249 GLU A C 1
ATOM 1841 O O . GLU A 1 249 ? 12.134 2.962 -14.965 1.00 79.38 249 GLU A O 1
ATOM 1846 N N . ALA A 1 250 ? 11.693 0.943 -14.077 1.00 77.00 250 ALA A N 1
ATOM 1847 C CA . ALA A 1 250 ? 12.962 0.313 -14.415 1.00 77.00 250 ALA A CA 1
ATOM 1848 C C . ALA A 1 250 ? 12.908 -0.542 -15.692 1.00 77.00 250 ALA A C 1
ATOM 1850 O O . ALA A 1 250 ? 13.961 -0.999 -16.155 1.00 77.00 250 ALA A O 1
ATOM 1851 N N . ALA A 1 251 ? 11.715 -0.765 -16.251 1.00 70.12 251 ALA A N 1
ATOM 1852 C CA . ALA A 1 251 ? 11.516 -1.543 -17.462 1.00 70.12 251 ALA A CA 1
ATOM 1853 C C . ALA A 1 251 ? 12.200 -0.869 -18.668 1.00 70.12 251 ALA A C 1
ATOM 1855 O O . ALA A 1 251 ? 12.115 0.348 -18.841 1.00 70.12 251 ALA A O 1
ATOM 1856 N N . PRO A 1 252 ? 12.908 -1.623 -19.527 1.00 55.47 252 PRO A N 1
ATOM 1857 C CA . PRO A 1 252 ? 13.569 -1.076 -20.707 1.00 55.47 252 PRO A CA 1
ATOM 1858 C C . PRO A 1 252 ? 12.551 -0.808 -21.827 1.00 55.47 252 PRO A C 1
ATOM 1860 O O . PRO A 1 252 ? 12.544 -1.483 -22.850 1.00 55.47 252 PRO A O 1
ATOM 1863 N N . LEU A 1 253 ? 11.677 0.182 -21.658 1.00 54.25 253 LEU A N 1
ATOM 1864 C CA . LEU A 1 253 ? 10.733 0.567 -22.704 1.00 54.25 253 LEU A CA 1
ATOM 1865 C C . LEU A 1 253 ? 11.422 1.542 -23.666 1.00 54.25 253 LEU A C 1
ATOM 1867 O O . LEU A 1 253 ? 11.678 2.688 -23.320 1.00 54.25 253 LEU A O 1
ATOM 1871 N N . ASN A 1 254 ? 11.739 1.072 -24.877 1.00 46.28 254 ASN A N 1
ATOM 1872 C CA . ASN A 1 254 ? 12.306 1.844 -25.995 1.00 46.28 254 ASN A CA 1
ATOM 1873 C C . ASN A 1 254 ? 13.609 2.642 -25.691 1.00 46.28 254 ASN A C 1
ATOM 1875 O O . ASN A 1 254 ? 14.183 2.598 -24.605 1.00 46.28 254 ASN A O 1
ATOM 1879 N N . THR A 1 255 ? 14.151 3.349 -26.692 1.00 39.28 255 THR A N 1
ATOM 1880 C CA . THR A 1 255 ? 15.454 4.049 -26.629 1.00 39.28 255 THR A CA 1
ATOM 1881 C C . THR A 1 255 ? 15.559 5.163 -25.568 1.00 39.28 255 THR A C 1
ATOM 1883 O O . THR A 1 255 ? 16.641 5.730 -25.410 1.00 39.28 255 THR A O 1
ATOM 1886 N N . ALA A 1 256 ? 14.482 5.495 -24.839 1.00 41.12 256 ALA A N 1
ATOM 1887 C CA . ALA A 1 256 ? 14.446 6.569 -23.839 1.00 41.12 256 ALA A CA 1
ATOM 1888 C C . ALA A 1 256 ? 14.110 6.133 -22.387 1.00 41.12 256 ALA A C 1
ATOM 1890 O O . ALA A 1 256 ? 14.296 6.945 -21.469 1.00 41.12 256 ALA A O 1
ATOM 1891 N N . GLY A 1 257 ? 13.631 4.901 -22.154 1.00 54.53 257 GLY A N 1
ATOM 1892 C CA . GLY A 1 257 ? 12.730 4.594 -21.027 1.00 54.53 257 GLY A CA 1
ATOM 1893 C C . GLY A 1 257 ? 13.265 3.978 -19.730 1.00 54.53 257 GLY A C 1
ATOM 1894 O O . GLY A 1 257 ? 12.448 3.625 -18.902 1.00 54.53 257 GLY A O 1
ATOM 1895 N N . ASN A 1 258 ? 14.572 3.898 -19.457 1.00 68.38 258 ASN A N 1
ATOM 1896 C CA . ASN A 1 258 ? 15.041 3.570 -18.089 1.00 68.38 258 ASN A CA 1
ATOM 1897 C C . ASN A 1 258 ? 15.731 4.755 -17.400 1.00 68.38 258 ASN A C 1
ATOM 1899 O O . ASN A 1 258 ? 15.499 5.058 -16.237 1.00 68.38 258 ASN A O 1
ATOM 1903 N N . ALA A 1 259 ? 16.581 5.488 -18.113 1.00 75.25 259 ALA A N 1
ATOM 1904 C CA . ALA A 1 259 ? 17.385 6.540 -17.509 1.00 75.25 259 ALA A CA 1
ATOM 1905 C C . ALA A 1 259 ? 16.570 7.807 -17.211 1.00 75.25 259 ALA A C 1
ATOM 1907 O O . ALA A 1 259 ? 16.965 8.603 -16.359 1.00 75.25 259 ALA A O 1
ATOM 1908 N N . THR A 1 260 ? 15.471 8.046 -17.933 1.00 79.38 260 THR A N 1
ATOM 1909 C CA . THR A 1 260 ? 14.639 9.245 -17.747 1.00 79.38 260 THR A CA 1
ATOM 1910 C C . THR A 1 260 ? 13.633 9.085 -16.616 1.00 79.38 260 THR A C 1
ATOM 1912 O O . THR A 1 260 ? 13.581 9.969 -15.759 1.00 79.38 260 THR A O 1
ATOM 1915 N N . THR A 1 261 ? 12.909 7.971 -16.590 1.00 80.75 261 THR A N 1
ATOM 1916 C CA . THR A 1 261 ? 11.951 7.576 -15.545 1.00 80.75 261 THR A CA 1
ATOM 1917 C C . THR A 1 261 ? 12.655 7.490 -14.188 1.00 80.75 261 THR A C 1
ATOM 1919 O O . THR A 1 261 ? 12.375 8.288 -13.295 1.00 80.75 261 THR A O 1
ATOM 1922 N N . ILE A 1 262 ? 13.739 6.707 -14.088 1.00 84.69 262 ILE A N 1
ATOM 1923 C CA . ILE A 1 262 ? 14.569 6.590 -12.873 1.00 84.69 262 ILE A CA 1
ATOM 1924 C C . ILE A 1 262 ? 15.132 7.948 -12.421 1.00 84.69 262 ILE A C 1
ATOM 1926 O O . ILE A 1 262 ? 15.185 8.242 -11.226 1.00 84.69 262 ILE A O 1
ATOM 1930 N N . ARG A 1 263 ? 15.551 8.820 -13.352 1.00 86.94 263 ARG A N 1
ATOM 1931 C CA . ARG A 1 263 ? 16.070 10.159 -13.004 1.00 86.94 263 ARG A CA 1
ATOM 1932 C C . ARG A 1 263 ? 14.999 11.051 -12.370 1.00 86.94 263 ARG A C 1
ATOM 1934 O O . ARG A 1 263 ? 15.346 11.903 -11.552 1.00 86.94 263 ARG A O 1
ATOM 1941 N N . ARG A 1 264 ? 13.733 10.898 -12.759 1.00 87.69 264 ARG A N 1
ATOM 1942 C CA . ARG A 1 264 ? 12.596 11.683 -12.250 1.00 87.69 264 ARG A CA 1
ATOM 1943 C C . ARG A 1 264 ? 11.907 11.029 -11.053 1.00 87.69 264 ARG A C 1
ATOM 1945 O O . ARG A 1 264 ? 11.318 11.751 -10.248 1.00 87.69 264 ARG A O 1
ATOM 1952 N N . ALA A 1 265 ? 12.063 9.716 -10.878 1.00 89.44 265 ALA A N 1
ATOM 1953 C CA . ALA A 1 265 ? 11.485 8.938 -9.788 1.00 89.44 265 ALA A CA 1
ATOM 1954 C C . ALA A 1 265 ? 11.629 9.603 -8.401 1.00 89.44 265 ALA A C 1
ATOM 1956 O O . ALA A 1 265 ? 10.612 9.713 -7.718 1.00 89.44 265 ALA A O 1
ATOM 1957 N N . PRO A 1 266 ? 12.790 10.160 -7.977 1.00 92.50 266 PRO A N 1
ATOM 1958 C CA . PRO A 1 266 ? 12.879 10.855 -6.690 1.00 92.50 266 PRO A CA 1
ATOM 1959 C C . PRO A 1 266 ? 11.840 11.967 -6.505 1.00 92.50 266 PRO A C 1
ATOM 1961 O O . PRO A 1 266 ? 11.259 12.104 -5.433 1.00 92.50 266 PRO A O 1
ATOM 1964 N N . GLN A 1 267 ? 11.590 12.772 -7.538 1.00 91.69 267 GLN A N 1
ATOM 1965 C CA . GLN A 1 267 ? 10.621 13.860 -7.460 1.00 91.69 267 GLN A CA 1
ATOM 1966 C C . GLN A 1 267 ? 9.184 13.334 -7.545 1.00 91.69 267 GLN A C 1
ATOM 1968 O O . GLN A 1 267 ? 8.331 13.782 -6.779 1.00 91.69 267 GLN A O 1
ATOM 1973 N N . ASN A 1 268 ? 8.929 12.364 -8.423 1.00 90.25 268 ASN A N 1
ATOM 1974 C CA . ASN A 1 268 ? 7.600 11.786 -8.615 1.00 90.25 268 ASN A CA 1
ATOM 1975 C C . ASN A 1 268 ? 7.114 11.059 -7.351 1.00 90.25 268 ASN A C 1
ATOM 1977 O O . ASN A 1 268 ? 6.011 11.324 -6.878 1.00 90.25 268 ASN A O 1
ATOM 1981 N N . TYR A 1 269 ? 7.959 10.225 -6.735 1.00 93.94 269 TYR A N 1
ATOM 1982 C CA . TYR A 1 269 ? 7.639 9.556 -5.470 1.00 93.94 269 TYR A CA 1
ATOM 1983 C C . TYR A 1 269 ? 7.496 10.541 -4.305 1.00 93.94 269 TYR A C 1
ATOM 1985 O O . TYR A 1 269 ? 6.620 10.374 -3.460 1.00 93.94 269 TYR A O 1
ATOM 1993 N N . ALA A 1 270 ? 8.299 11.611 -4.267 1.00 93.88 270 ALA A N 1
ATOM 1994 C CA . ALA A 1 270 ? 8.155 12.651 -3.250 1.00 93.88 270 ALA A CA 1
ATOM 1995 C C . ALA A 1 270 ? 6.790 13.347 -3.345 1.00 93.88 270 ALA A C 1
ATOM 1997 O O . ALA A 1 270 ? 6.120 13.549 -2.329 1.00 93.88 270 ALA A O 1
ATOM 1998 N N . GLN A 1 271 ? 6.353 13.676 -4.562 1.00 92.62 271 GLN A N 1
ATOM 1999 C CA . GLN A 1 271 ? 5.017 14.215 -4.815 1.00 92.62 271 GLN A CA 1
ATOM 2000 C C . GLN A 1 271 ? 3.926 13.199 -4.466 1.00 92.62 271 GLN A C 1
ATOM 2002 O O . GLN A 1 271 ? 2.959 13.558 -3.801 1.00 92.62 271 GLN A O 1
ATOM 2007 N N . LEU A 1 272 ? 4.105 11.928 -4.827 1.00 93.44 272 LEU A N 1
ATOM 2008 C CA . LEU A 1 272 ? 3.151 10.867 -4.520 1.00 93.44 272 LEU A CA 1
ATOM 2009 C C . LEU A 1 272 ? 2.930 10.726 -3.009 1.00 93.44 272 LEU A C 1
ATOM 2011 O O . LEU A 1 272 ? 1.811 10.917 -2.531 1.00 93.44 272 LEU A O 1
ATOM 2015 N N . PHE A 1 273 ? 3.995 10.483 -2.243 1.00 95.88 273 PHE A N 1
ATOM 2016 C CA . PHE A 1 273 ? 3.894 10.278 -0.798 1.00 95.88 273 PHE A CA 1
ATOM 2017 C C . PHE A 1 273 ? 3.419 11.535 -0.064 1.00 95.88 273 PHE A C 1
ATOM 2019 O O . PHE A 1 273 ? 2.562 11.441 0.813 1.00 95.88 273 PHE A O 1
ATOM 2026 N N . SER A 1 274 ? 3.900 12.725 -0.448 1.00 94.19 274 SER A N 1
ATOM 2027 C CA . SER A 1 274 ? 3.402 13.976 0.146 1.00 94.19 274 SER A CA 1
ATOM 2028 C C . SER A 1 274 ? 1.911 14.192 -0.112 1.00 94.19 274 SER A C 1
ATOM 2030 O O . SER A 1 274 ? 1.198 14.646 0.782 1.00 94.19 274 SER A O 1
ATOM 2032 N N . SER A 1 275 ? 1.409 13.805 -1.285 1.00 93.06 275 SER A N 1
ATOM 2033 C CA . SER A 1 275 ? -0.013 13.900 -1.608 1.00 93.06 275 SER A CA 1
ATOM 2034 C C . SER A 1 275 ? -0.876 12.957 -0.747 1.00 93.06 275 SER A C 1
ATOM 2036 O O . SER A 1 275 ? -1.983 13.328 -0.349 1.00 93.06 275 SER A O 1
ATOM 2038 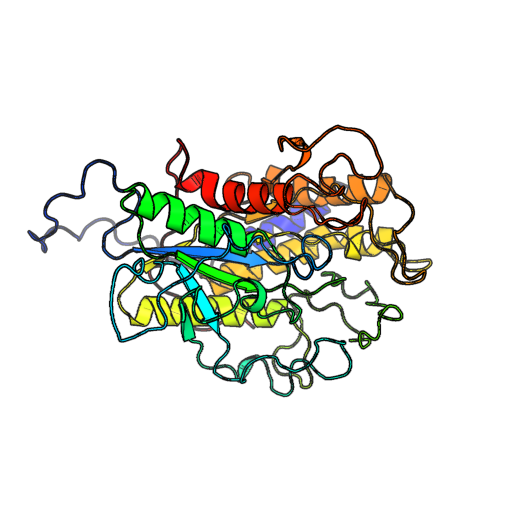N N . PHE A 1 276 ? -0.354 11.783 -0.369 1.00 95.62 276 PHE A N 1
ATOM 2039 C CA . PHE A 1 276 ? -1.006 10.874 0.580 1.00 95.62 276 PHE A CA 1
ATOM 2040 C C . PHE A 1 276 ? -0.986 11.422 2.012 1.00 95.62 276 PHE A C 1
ATOM 2042 O O . PHE A 1 276 ? -2.017 11.404 2.686 1.00 95.62 276 PHE A O 1
ATOM 2049 N N . PHE A 1 277 ? 0.139 11.989 2.464 1.00 96.12 277 PHE A N 1
ATOM 2050 C CA . PHE A 1 277 ? 0.203 12.682 3.758 1.00 96.12 277 PHE A CA 1
ATOM 2051 C C . PHE A 1 277 ? -0.800 13.835 3.823 1.00 96.12 277 PHE A C 1
ATOM 2053 O O . PHE A 1 277 ? -1.488 14.005 4.828 1.00 96.12 277 PHE A O 1
ATOM 2060 N N . ALA A 1 278 ? -0.943 14.587 2.732 1.00 93.44 278 ALA A N 1
ATOM 2061 C CA . ALA A 1 278 ? -1.897 15.679 2.635 1.00 93.44 278 ALA A CA 1
ATOM 2062 C C . ALA A 1 278 ? -3.358 15.197 2.674 1.00 93.44 278 ALA A C 1
ATOM 2064 O O . ALA A 1 278 ? -4.193 15.891 3.243 1.00 93.44 278 ALA A O 1
ATOM 2065 N N . ALA A 1 279 ? -3.674 14.015 2.130 1.00 93.38 279 ALA A N 1
ATOM 2066 C CA . ALA A 1 279 ? -5.013 13.423 2.226 1.00 93.38 279 ALA A CA 1
ATOM 2067 C C . ALA A 1 279 ? -5.366 12.992 3.662 1.00 93.38 279 ALA A C 1
ATOM 2069 O O . ALA A 1 279 ? -6.507 13.155 4.094 1.00 93.38 279 ALA A O 1
ATOM 2070 N N . VAL A 1 280 ? -4.386 12.487 4.417 1.00 95.50 280 VAL A N 1
ATOM 2071 C CA . VAL A 1 280 ? -4.555 12.077 5.824 1.00 95.50 280 VAL A CA 1
ATOM 2072 C C . VAL A 1 280 ? -4.470 13.266 6.790 1.00 95.50 280 VAL A C 1
ATOM 2074 O O . VAL A 1 280 ? -5.050 13.230 7.871 1.00 95.50 280 VAL A O 1
ATOM 2077 N N . GLY A 1 281 ? -3.771 14.338 6.408 1.00 93.94 281 GLY A N 1
ATOM 2078 C CA . GLY A 1 281 ? -3.480 15.488 7.268 1.00 93.94 281 GLY A CA 1
ATOM 2079 C C . GLY A 1 281 ? -2.322 15.258 8.247 1.00 93.94 281 GLY A C 1
ATOM 2080 O O . GLY A 1 281 ? -2.159 16.029 9.189 1.00 93.94 281 GLY A O 1
ATOM 2081 N N . SER A 1 282 ? -1.528 14.201 8.055 1.00 93.31 282 SER A N 1
ATOM 2082 C CA . SER A 1 282 ? -0.376 13.866 8.896 1.00 93.31 282 SER A CA 1
ATOM 2083 C C . SER A 1 282 ? 0.627 13.004 8.129 1.00 93.31 282 SER A C 1
ATOM 2085 O O . SER A 1 282 ? 0.250 12.277 7.207 1.00 93.31 282 SER A O 1
ATOM 2087 N N . THR A 1 283 ? 1.902 13.063 8.519 1.00 95.44 283 THR A N 1
ATOM 2088 C CA . THR A 1 283 ? 2.906 12.098 8.060 1.00 95.44 283 THR A CA 1
ATOM 2089 C C . THR A 1 283 ? 2.731 10.782 8.807 1.00 95.44 283 THR A C 1
ATOM 2091 O O . THR A 1 283 ? 2.466 10.765 10.005 1.00 95.44 283 THR A O 1
ATOM 2094 N N . PHE A 1 284 ? 2.903 9.667 8.109 1.00 96.19 284 PHE A N 1
ATOM 2095 C CA . PHE A 1 284 ? 2.795 8.321 8.671 1.00 96.19 284 PHE A CA 1
ATOM 2096 C C . PHE A 1 284 ? 3.903 7.425 8.103 1.00 96.19 284 PHE A C 1
ATOM 2098 O O . PHE A 1 284 ? 4.497 7.789 7.085 1.00 96.19 284 PHE A O 1
ATOM 2105 N N . PRO A 1 285 ? 4.206 6.278 8.738 1.00 96.56 285 PRO A N 1
ATOM 2106 C CA . PRO A 1 285 ? 5.226 5.364 8.237 1.00 96.56 285 PRO A CA 1
ATOM 2107 C C . PRO A 1 285 ? 4.931 4.894 6.808 1.00 96.56 285 PRO A C 1
ATOM 2109 O O . PRO A 1 285 ? 3.810 4.503 6.497 1.00 96.56 285 PRO A O 1
ATOM 2112 N N . VAL A 1 286 ? 5.944 4.899 5.951 1.00 97.44 286 VAL A N 1
ATOM 2113 C CA . VAL A 1 286 ? 5.928 4.363 4.592 1.00 97.44 286 VAL A CA 1
ATOM 2114 C C . VAL A 1 286 ? 6.981 3.259 4.513 1.00 97.44 286 VAL A C 1
ATOM 2116 O O . VAL A 1 286 ? 8.179 3.476 4.711 1.00 97.44 286 VAL A O 1
ATOM 2119 N N . MET A 1 287 ? 6.506 2.055 4.250 1.00 96.75 287 MET A N 1
ATOM 2120 C CA . MET A 1 287 ?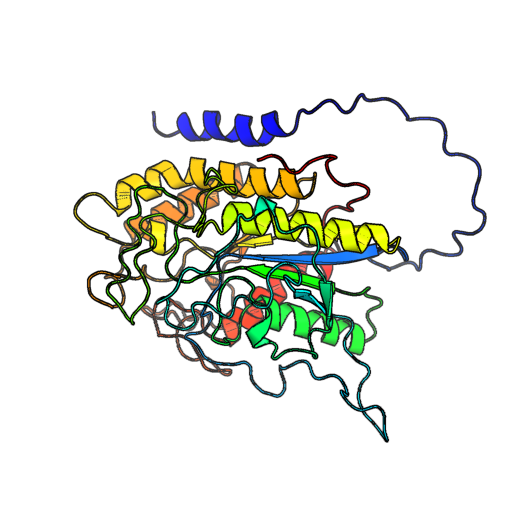 7.251 0.809 4.179 1.00 96.75 287 MET A CA 1
ATOM 2121 C C . MET A 1 287 ? 7.389 0.452 2.704 1.00 96.75 287 MET A C 1
ATOM 2123 O O . MET A 1 287 ? 6.443 -0.000 2.069 1.00 96.75 287 MET A O 1
ATOM 2127 N N . ILE A 1 288 ? 8.553 0.735 2.135 1.00 96.44 288 ILE A N 1
ATOM 2128 C CA . ILE A 1 288 ? 8.818 0.535 0.713 1.00 96.44 288 ILE A CA 1
ATOM 2129 C C . ILE A 1 288 ? 9.367 -0.876 0.536 1.00 96.44 288 ILE A C 1
ATOM 2131 O O . ILE A 1 288 ? 10.406 -1.203 1.111 1.00 96.44 288 ILE A O 1
ATOM 2135 N N . VAL A 1 289 ? 8.709 -1.714 -0.261 1.00 94.00 289 VAL A N 1
ATOM 2136 C CA . VAL A 1 289 ? 9.275 -3.009 -0.649 1.00 94.00 289 VAL A CA 1
ATOM 2137 C C . VAL A 1 289 ? 10.549 -2.752 -1.442 1.00 94.00 289 VAL A C 1
ATOM 2139 O O . VAL A 1 289 ? 10.556 -2.021 -2.434 1.00 94.00 289 VAL A O 1
ATOM 2142 N N . LYS A 1 290 ? 11.664 -3.301 -0.958 1.00 93.38 290 LYS A N 1
ATOM 2143 C CA . LYS A 1 290 ? 12.963 -3.102 -1.593 1.00 93.38 290 LYS A CA 1
ATOM 2144 C C . LYS A 1 290 ? 12.933 -3.735 -2.989 1.00 93.38 290 LYS A C 1
ATOM 2146 O O . LYS A 1 290 ? 12.602 -4.914 -3.089 1.00 93.38 290 LYS A O 1
ATOM 2151 N N . PRO A 1 291 ? 13.342 -3.007 -4.043 1.00 90.06 291 PRO A N 1
ATOM 2152 C CA . PRO A 1 291 ? 13.495 -3.587 -5.371 1.00 90.06 291 PRO A CA 1
ATOM 2153 C C . PRO A 1 291 ? 14.430 -4.800 -5.340 1.00 90.06 291 PRO A C 1
ATOM 2155 O O . PRO A 1 291 ? 15.602 -4.654 -4.979 1.00 90.06 291 PRO A O 1
ATOM 2158 N N . LEU A 1 292 ? 13.923 -5.982 -5.695 1.00 87.94 292 LEU A N 1
ATOM 2159 C CA . LEU A 1 292 ? 14.681 -7.245 -5.730 1.00 87.94 292 LEU A CA 1
ATOM 2160 C C . LEU A 1 292 ? 14.376 -8.106 -6.966 1.00 87.94 292 LEU A C 1
ATOM 2162 O O . LEU A 1 292 ? 15.218 -8.920 -7.340 1.00 87.94 292 LEU A O 1
ATOM 2166 N N . SER A 1 293 ? 13.209 -7.924 -7.591 1.00 79.19 293 SER A N 1
ATOM 2167 C CA . SER A 1 293 ? 12.806 -8.599 -8.826 1.00 79.19 293 SER A CA 1
ATOM 2168 C C . SER A 1 293 ? 13.592 -8.098 -10.038 1.00 79.19 293 SER A C 1
ATOM 2170 O O . SER A 1 293 ? 14.339 -7.114 -9.988 1.00 79.19 293 SER A O 1
ATOM 2172 N N . VAL A 1 294 ? 13.418 -8.788 -11.160 1.00 70.31 294 VAL A N 1
ATOM 2173 C CA . VAL A 1 294 ? 13.754 -8.233 -12.472 1.00 70.31 294 VAL A CA 1
ATOM 2174 C C . VAL A 1 294 ? 12.590 -7.351 -12.949 1.00 70.31 294 VAL A C 1
ATOM 2176 O O . VAL A 1 294 ? 11.450 -7.550 -12.537 1.00 70.31 294 VAL A O 1
ATOM 2179 N N . ALA A 1 295 ? 12.856 -6.346 -13.784 1.00 64.94 295 ALA A N 1
ATOM 2180 C CA . ALA A 1 295 ? 11.771 -5.554 -14.365 1.00 64.94 295 ALA A CA 1
ATOM 2181 C C . ALA A 1 295 ? 10.945 -6.411 -15.348 1.00 64.94 295 ALA A C 1
ATOM 2183 O O . ALA A 1 295 ? 11.430 -7.420 -15.860 1.00 64.94 295 ALA A O 1
ATOM 2184 N N . TYR A 1 296 ? 9.713 -6.009 -15.641 1.00 60.47 296 TYR A N 1
ATOM 2185 C CA . TYR A 1 296 ? 8.866 -6.683 -16.628 1.00 60.47 296 TYR A CA 1
ATOM 2186 C C . TYR A 1 296 ? 8.945 -5.955 -17.980 1.00 60.47 296 TYR A C 1
ATOM 2188 O O . TYR A 1 296 ? 8.863 -4.728 -18.014 1.00 60.47 296 TYR A O 1
ATOM 2196 N N . ASP A 1 297 ? 9.148 -6.681 -19.087 1.00 57.69 297 ASP A N 1
ATOM 2197 C CA . ASP A 1 297 ? 9.209 -6.099 -20.434 1.00 57.69 297 ASP A CA 1
ATOM 2198 C C . ASP A 1 297 ? 7.869 -6.301 -21.139 1.00 57.69 297 ASP A C 1
ATOM 2200 O O . ASP A 1 297 ? 7.549 -7.363 -21.682 1.00 57.69 297 ASP A O 1
ATOM 2204 N N . ASN A 1 298 ? 7.092 -5.223 -21.162 1.00 49.44 298 ASN A N 1
ATOM 2205 C CA . ASN A 1 298 ? 5.786 -5.219 -21.797 1.00 49.44 298 ASN A CA 1
ATOM 2206 C C . ASN A 1 298 ? 5.849 -5.339 -23.336 1.00 49.44 298 ASN A C 1
ATOM 2208 O O . ASN A 1 298 ? 4.844 -5.697 -23.949 1.00 49.44 298 ASN A O 1
ATOM 2212 N N . VAL A 1 299 ? 6.991 -5.049 -23.982 1.00 52.75 299 VAL A N 1
ATOM 2213 C CA . VAL A 1 299 ? 7.139 -5.114 -25.451 1.00 52.75 299 VAL A CA 1
ATOM 2214 C C . VAL A 1 299 ? 7.249 -6.558 -25.920 1.00 52.75 299 VAL A C 1
ATOM 2216 O O . VAL A 1 299 ? 6.661 -6.933 -26.934 1.00 52.75 299 VAL A O 1
ATOM 2219 N N . THR A 1 300 ? 7.988 -7.380 -25.179 1.00 55.53 300 THR A N 1
ATOM 2220 C CA . THR A 1 300 ? 8.173 -8.800 -25.497 1.00 55.53 300 THR A CA 1
ATOM 2221 C C . THR A 1 300 ? 7.119 -9.702 -24.852 1.00 55.53 300 THR A C 1
ATOM 2223 O O . THR A 1 300 ? 7.140 -10.907 -25.097 1.00 55.53 300 THR A O 1
ATOM 2226 N N . ASN A 1 301 ? 6.174 -9.129 -24.086 1.00 52.38 301 ASN A N 1
ATOM 2227 C CA . ASN A 1 301 ? 5.212 -9.870 -23.263 1.00 52.38 301 ASN A CA 1
ATOM 2228 C C . ASN A 1 301 ? 5.931 -10.906 -22.380 1.00 52.38 301 ASN A C 1
ATOM 2230 O O . ASN A 1 301 ? 5.580 -12.087 -22.350 1.00 52.38 301 ASN A O 1
ATOM 2234 N N . GLY A 1 302 ? 7.020 -10.473 -21.742 1.00 57.16 302 GLY A N 1
ATOM 2235 C CA . GLY A 1 302 ? 7.967 -11.365 -21.098 1.00 57.16 302 GLY A CA 1
ATOM 2236 C C . GLY A 1 302 ? 8.734 -10.710 -19.959 1.00 57.16 302 GLY A C 1
ATOM 2237 O O . GLY A 1 302 ? 8.688 -9.505 -19.720 1.00 57.16 302 GLY A O 1
ATOM 2238 N N . ILE A 1 303 ? 9.460 -11.548 -19.231 1.00 58.69 303 ILE A N 1
ATOM 2239 C CA . ILE A 1 303 ? 10.382 -11.131 -18.179 1.00 58.69 303 ILE A CA 1
ATOM 2240 C C . ILE A 1 303 ? 11.464 -10.261 -18.833 1.00 58.69 303 ILE A C 1
ATOM 2242 O O . ILE A 1 303 ? 12.170 -10.749 -19.722 1.00 58.69 303 ILE A O 1
ATOM 2246 N N . ALA A 1 304 ? 11.607 -8.991 -18.422 1.00 59.66 304 ALA A N 1
ATOM 2247 C CA . ALA A 1 304 ? 12.657 -8.156 -18.997 1.00 59.66 304 ALA A CA 1
ATOM 2248 C C . ALA A 1 304 ? 14.015 -8.778 -18.671 1.00 59.66 304 ALA A C 1
ATOM 2250 O O . ALA A 1 304 ? 14.215 -9.281 -17.557 1.00 59.66 304 ALA A O 1
ATOM 2251 N N . PRO A 1 305 ? 14.991 -8.709 -19.592 1.00 58.31 305 PRO A N 1
ATOM 2252 C CA . PRO A 1 305 ? 16.346 -9.091 -19.255 1.00 58.31 305 PRO A CA 1
ATOM 2253 C C . PRO A 1 305 ? 16.797 -8.279 -18.040 1.00 58.31 305 PRO A C 1
ATOM 2255 O O . PRO A 1 305 ? 16.721 -7.047 -18.025 1.00 58.31 305 PRO A O 1
ATOM 2258 N N . TYR A 1 306 ? 17.241 -8.995 -17.008 1.00 58.66 306 TYR A N 1
ATOM 2259 C CA . TYR A 1 306 ? 17.702 -8.417 -15.754 1.00 58.66 306 TYR A CA 1
ATOM 2260 C C . TYR A 1 306 ? 18.683 -7.267 -16.011 1.00 58.66 306 TYR A C 1
ATOM 2262 O O . TYR A 1 306 ? 19.770 -7.470 -16.555 1.00 58.66 306 TYR A O 1
ATOM 2270 N N . ASN A 1 307 ? 18.298 -6.055 -15.604 1.00 69.50 307 ASN A N 1
ATOM 2271 C CA . ASN A 1 307 ? 19.142 -4.871 -15.687 1.00 69.50 307 ASN A CA 1
ATOM 2272 C C . ASN A 1 307 ? 19.622 -4.479 -14.280 1.00 69.50 307 ASN A C 1
ATOM 2274 O O . ASN A 1 307 ? 18.950 -3.696 -13.597 1.00 69.50 307 ASN A O 1
ATOM 2278 N N . PRO A 1 308 ? 20.789 -4.981 -13.837 1.00 73.06 308 PRO A N 1
ATOM 2279 C CA . PRO A 1 308 ? 21.293 -4.713 -12.492 1.00 73.06 308 PRO A CA 1
ATOM 2280 C C . PRO A 1 308 ? 21.507 -3.219 -12.226 1.00 73.06 308 PRO A C 1
ATOM 2282 O O . PRO A 1 308 ? 21.325 -2.768 -11.100 1.00 73.06 308 PRO A O 1
ATOM 2285 N N . ALA A 1 309 ? 21.836 -2.428 -13.253 1.00 79.12 309 ALA A N 1
ATOM 2286 C CA . ALA A 1 309 ? 22.040 -0.990 -13.100 1.00 79.12 309 ALA A CA 1
ATOM 2287 C C . ALA A 1 309 ? 20.724 -0.237 -12.839 1.00 79.12 309 ALA A C 1
ATOM 2289 O O . ALA A 1 309 ? 20.707 0.716 -12.055 1.00 79.12 309 ALA A O 1
ATOM 2290 N N . ALA A 1 310 ? 19.621 -0.655 -13.468 1.00 79.19 310 ALA A N 1
ATOM 2291 C CA . ALA A 1 310 ? 18.299 -0.082 -13.215 1.00 79.19 310 ALA A CA 1
ATOM 2292 C C . ALA A 1 310 ? 17.800 -0.444 -11.806 1.00 79.19 310 ALA A C 1
ATOM 2294 O O . ALA A 1 310 ? 17.373 0.445 -11.068 1.00 79.19 310 ALA A O 1
ATOM 2295 N N . LEU A 1 311 ? 17.962 -1.711 -11.401 1.00 82.81 311 LEU A N 1
ATOM 2296 C CA . LEU A 1 311 ? 17.667 -2.182 -10.045 1.00 82.81 311 LEU A CA 1
ATOM 2297 C C . LEU A 1 311 ? 18.439 -1.376 -8.991 1.00 82.81 311 LEU A C 1
ATOM 2299 O O . LEU A 1 311 ? 17.844 -0.803 -8.080 1.00 82.81 311 LEU A O 1
ATOM 2303 N N . GLU A 1 312 ? 19.765 -1.289 -9.134 1.00 86.75 312 GLU A N 1
ATOM 2304 C CA . GLU A 1 312 ? 20.623 -0.540 -8.213 1.00 86.75 312 GLU A CA 1
ATOM 2305 C C . GLU A 1 312 ? 20.223 0.941 -8.161 1.00 86.75 312 GLU A C 1
ATOM 2307 O O . GLU A 1 312 ? 20.229 1.565 -7.099 1.00 86.75 312 GLU A O 1
ATOM 2312 N N . SER A 1 313 ? 19.838 1.520 -9.301 1.00 89.81 313 SER A N 1
ATOM 2313 C CA . SER A 1 313 ? 19.401 2.914 -9.352 1.00 89.81 313 SER A CA 1
ATOM 2314 C C . SER A 1 313 ? 18.080 3.129 -8.615 1.00 89.81 313 SER A C 1
ATOM 2316 O O . SER A 1 313 ? 17.986 4.077 -7.840 1.00 89.81 313 SER A O 1
ATOM 2318 N N . MET A 1 314 ? 17.094 2.241 -8.763 1.00 90.25 314 MET A N 1
ATOM 2319 C CA . MET A 1 314 ? 15.838 2.330 -8.006 1.00 90.25 314 MET A CA 1
ATOM 2320 C C . MET A 1 314 ? 16.034 2.075 -6.509 1.00 90.25 314 MET A C 1
ATOM 2322 O O . MET A 1 314 ? 15.464 2.794 -5.685 1.00 90.25 314 MET A O 1
ATOM 2326 N N . GLN A 1 315 ? 16.918 1.147 -6.128 1.00 93.31 315 GLN A N 1
ATOM 2327 C CA . GLN A 1 315 ? 17.317 0.990 -4.726 1.00 93.31 315 GLN A CA 1
ATOM 2328 C C . GLN A 1 315 ? 17.950 2.274 -4.169 1.00 93.31 315 GLN A C 1
ATOM 2330 O O . GLN A 1 315 ? 17.653 2.646 -3.037 1.00 93.31 315 GLN A O 1
ATOM 2335 N N . LYS A 1 316 ? 18.764 2.997 -4.955 1.00 94.56 316 LYS A N 1
ATOM 2336 C CA . LYS A 1 316 ? 19.312 4.311 -4.561 1.00 94.56 316 LYS A CA 1
ATOM 2337 C C . LYS A 1 316 ? 18.234 5.387 -4.442 1.00 94.56 316 LYS A C 1
ATOM 2339 O O . LYS A 1 316 ? 18.303 6.195 -3.520 1.00 94.56 316 LYS A O 1
ATOM 2344 N N . VAL A 1 317 ? 17.244 5.407 -5.340 1.00 94.62 317 VAL A N 1
ATOM 2345 C CA . VAL A 1 317 ? 16.107 6.341 -5.257 1.00 94.62 317 VAL A CA 1
ATOM 2346 C C . VAL A 1 317 ? 15.390 6.169 -3.919 1.00 94.62 317 VAL A C 1
ATOM 2348 O O . VAL A 1 317 ? 15.284 7.135 -3.164 1.00 94.62 317 VAL A O 1
ATOM 2351 N N . PHE A 1 318 ? 14.967 4.948 -3.585 1.00 96.44 318 PHE A N 1
ATOM 2352 C CA . PHE A 1 318 ? 14.277 4.676 -2.322 1.00 96.44 318 PHE A CA 1
ATOM 2353 C C . PHE A 1 318 ? 15.187 4.784 -1.094 1.00 96.44 318 PHE A C 1
ATOM 2355 O O . PHE A 1 318 ? 14.767 5.318 -0.068 1.00 96.44 318 PHE A O 1
ATOM 2362 N N . GLY A 1 319 ? 16.454 4.381 -1.214 1.00 97.19 319 GLY A N 1
ATOM 2363 C CA . GLY A 1 319 ? 17.472 4.582 -0.183 1.00 97.19 319 GLY A CA 1
ATOM 2364 C C . GLY A 1 319 ? 17.613 6.055 0.199 1.00 97.19 319 GLY A C 1
ATOM 2365 O O . GLY A 1 319 ? 17.668 6.376 1.382 1.00 97.19 319 GLY A O 1
ATOM 2366 N N . GLY A 1 320 ? 17.531 6.963 -0.778 1.00 97.00 320 GLY A N 1
ATOM 2367 C CA . GLY A 1 320 ? 17.536 8.402 -0.529 1.00 97.00 320 GLY A CA 1
ATOM 2368 C C . GLY A 1 320 ? 16.363 8.901 0.325 1.00 97.00 320 GLY A C 1
ATOM 2369 O O . GLY A 1 320 ? 16.562 9.800 1.138 1.00 97.00 320 GLY A O 1
ATOM 2370 N N . PHE A 1 321 ? 15.162 8.319 0.209 1.00 97.44 321 PHE A N 1
ATOM 2371 C CA . PHE A 1 321 ? 14.029 8.65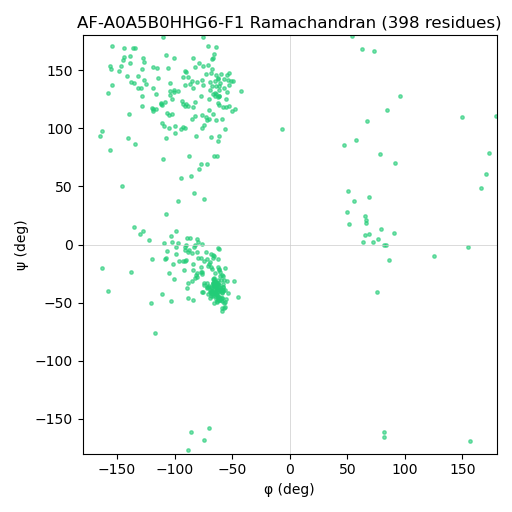7 1.090 1.00 97.44 321 PHE A CA 1
ATOM 2372 C C . PHE A 1 321 ? 14.267 8.195 2.533 1.00 97.44 321 PHE A C 1
ATOM 2374 O O . PHE A 1 321 ? 13.953 8.919 3.479 1.00 97.44 321 PHE A O 1
ATOM 2381 N N . ILE A 1 322 ? 14.851 7.008 2.700 1.00 97.19 322 ILE A N 1
ATOM 2382 C CA . ILE A 1 322 ? 15.158 6.425 4.012 1.00 97.19 322 ILE A CA 1
ATOM 2383 C C . ILE A 1 322 ? 16.277 7.210 4.701 1.00 97.19 322 ILE A C 1
ATOM 2385 O O . ILE A 1 322 ? 16.145 7.567 5.869 1.00 97.19 322 ILE A O 1
ATOM 2389 N N . GLU A 1 323 ? 17.353 7.537 3.982 1.00 96.69 323 GLU A N 1
ATOM 2390 C CA . GLU A 1 323 ? 18.441 8.383 4.488 1.00 96.69 323 GLU A CA 1
ATOM 2391 C C . GLU A 1 323 ? 17.941 9.780 4.872 1.00 96.69 323 GLU A C 1
ATOM 2393 O O . GLU A 1 323 ? 18.352 10.340 5.888 1.00 96.69 323 GLU A O 1
ATOM 2398 N N . ALA A 1 324 ? 17.024 10.333 4.076 1.00 94.25 324 ALA A N 1
ATOM 2399 C CA . ALA A 1 324 ? 16.417 11.630 4.324 1.00 94.25 324 ALA A CA 1
ATOM 2400 C C . ALA A 1 324 ? 15.528 11.656 5.576 1.00 94.25 324 ALA A C 1
ATOM 2402 O O . ALA A 1 324 ? 15.527 12.655 6.301 1.00 94.25 324 ALA A O 1
ATOM 2403 N N . ASN A 1 325 ? 14.737 10.604 5.817 1.00 95.25 325 ASN A N 1
ATOM 2404 C CA . ASN A 1 325 ? 13.848 10.530 6.972 1.00 95.25 325 ASN A CA 1
ATOM 2405 C C . ASN A 1 325 ? 13.497 9.082 7.355 1.00 95.25 325 ASN A C 1
ATOM 2407 O O . ASN A 1 325 ? 12.398 8.598 7.078 1.00 95.25 325 ASN A O 1
ATOM 2411 N N . SER A 1 326 ? 14.397 8.425 8.084 1.00 93.69 326 SER A N 1
ATOM 2412 C CA . SER A 1 326 ? 14.247 7.035 8.541 1.00 93.69 326 SER A CA 1
ATOM 2413 C C . SER A 1 326 ? 13.149 6.815 9.587 1.00 93.69 326 SER A C 1
ATOM 2415 O O . SER A 1 326 ? 12.837 5.677 9.930 1.00 93.69 326 SER A O 1
ATOM 2417 N N . ARG A 1 327 ? 12.547 7.892 10.114 1.00 90.44 327 ARG A N 1
ATOM 2418 C CA . ARG A 1 327 ? 11.355 7.804 10.975 1.00 90.44 327 ARG A CA 1
ATOM 2419 C C . ARG A 1 327 ? 10.070 7.635 10.171 1.00 90.44 327 ARG A C 1
ATOM 2421 O O . ARG A 1 327 ? 9.080 7.165 10.719 1.00 90.44 327 ARG A O 1
ATOM 2428 N N . VAL A 1 328 ? 10.077 8.075 8.913 1.00 94.56 328 VAL A N 1
ATOM 2429 C CA . VAL A 1 328 ? 8.930 7.994 8.005 1.00 94.56 328 VAL A CA 1
ATOM 2430 C C . VAL A 1 328 ? 9.133 6.856 7.022 1.00 94.56 328 VAL A C 1
ATOM 2432 O O . VAL A 1 328 ? 8.237 6.043 6.874 1.00 94.56 328 VAL A O 1
ATOM 2435 N N . PHE A 1 329 ? 10.295 6.762 6.381 1.00 97.12 329 PHE A N 1
ATOM 2436 C CA . PHE A 1 329 ? 10.547 5.782 5.331 1.00 97.12 329 PHE A CA 1
ATOM 2437 C C . PHE A 1 329 ? 11.409 4.629 5.832 1.00 97.12 329 PHE A C 1
ATOM 2439 O O . PHE A 1 329 ? 12.404 4.832 6.529 1.00 97.12 329 PHE A O 1
ATOM 2446 N N . SER A 1 330 ? 11.060 3.414 5.423 1.00 96.12 330 SER A N 1
ATOM 2447 C CA . SER A 1 330 ? 11.835 2.204 5.696 1.00 96.12 330 SER A CA 1
ATOM 2448 C C . SER A 1 330 ? 11.762 1.236 4.519 1.00 96.12 330 SER A C 1
ATOM 2450 O O . SER A 1 330 ? 10.843 1.319 3.705 1.00 96.12 330 SER A O 1
ATOM 2452 N N . PHE A 1 331 ? 12.729 0.321 4.433 1.00 96.38 331 PHE A N 1
ATOM 2453 C CA . PHE A 1 331 ? 12.643 -0.808 3.513 1.00 96.38 331 PHE A CA 1
ATOM 2454 C C . PHE A 1 331 ? 11.984 -2.012 4.176 1.00 96.38 331 PHE A C 1
ATOM 2456 O O . PHE A 1 331 ? 12.374 -2.411 5.275 1.00 96.38 331 PHE A O 1
ATOM 2463 N N . VAL A 1 332 ? 11.102 -2.659 3.423 1.00 94.94 332 VAL A N 1
ATOM 2464 C CA . VAL A 1 332 ? 10.715 -4.054 3.613 1.00 94.94 332 VAL A CA 1
ATOM 2465 C C . VAL A 1 332 ? 11.594 -4.885 2.677 1.00 94.94 332 VAL A C 1
ATOM 2467 O O . VAL A 1 332 ? 11.400 -4.909 1.464 1.00 94.94 332 VAL A O 1
ATOM 2470 N N . ASP A 1 333 ? 12.654 -5.475 3.229 1.00 94.88 333 ASP A N 1
ATOM 2471 C CA . ASP A 1 333 ? 13.715 -6.134 2.459 1.00 94.88 333 ASP A CA 1
ATOM 2472 C C . ASP A 1 333 ? 13.520 -7.655 2.439 1.00 94.88 333 ASP A C 1
ATOM 2474 O O . ASP A 1 333 ? 13.957 -8.337 3.368 1.00 94.88 333 ASP A O 1
ATOM 2478 N N . ALA A 1 334 ? 12.894 -8.188 1.382 1.00 93.50 334 ALA A N 1
ATOM 2479 C CA . ALA A 1 334 ? 12.612 -9.622 1.264 1.00 93.50 334 ALA A CA 1
ATOM 2480 C C . ALA A 1 334 ? 13.871 -10.504 1.224 1.00 93.50 334 ALA A C 1
ATOM 2482 O O . ALA A 1 334 ? 13.765 -11.704 1.457 1.00 93.50 334 ALA A O 1
ATOM 2483 N N . SER A 1 335 ? 15.073 -9.939 1.040 1.00 93.19 335 SER A N 1
ATOM 2484 C CA . SER A 1 335 ? 16.319 -10.703 1.217 1.00 93.19 335 SER A CA 1
ATOM 2485 C C . SER A 1 335 ? 16.578 -11.136 2.666 1.00 93.19 335 SER A C 1
ATOM 2487 O O . SER A 1 335 ? 17.481 -11.924 2.934 1.00 93.19 335 SER A O 1
ATOM 2489 N N . LYS A 1 336 ? 15.775 -10.627 3.608 1.00 94.25 336 LYS A N 1
ATOM 2490 C CA . LYS A 1 336 ? 15.746 -11.039 5.016 1.00 94.25 336 LYS A CA 1
ATOM 2491 C C . LYS A 1 336 ? 14.620 -12.027 5.326 1.00 94.25 336 LYS A C 1
ATOM 2493 O O . LYS A 1 336 ? 14.491 -12.430 6.482 1.00 94.25 336 LYS A O 1
ATOM 2498 N N . SER A 1 337 ? 13.785 -12.367 4.344 1.00 93.31 337 SER A N 1
ATOM 2499 C CA . SER A 1 337 ? 12.747 -13.380 4.523 1.00 93.31 337 SER A CA 1
ATOM 2500 C C . SER A 1 337 ? 13.378 -14.778 4.629 1.00 93.31 337 SER A C 1
ATOM 2502 O O . SER A 1 337 ? 14.475 -14.995 4.103 1.00 93.31 337 SER A O 1
ATOM 2504 N N . PRO A 1 338 ? 12.708 -15.739 5.289 1.00 92.06 338 PRO A N 1
ATOM 2505 C CA . PRO A 1 338 ? 13.170 -17.127 5.339 1.00 92.06 338 PRO A CA 1
ATOM 2506 C C . PRO A 1 338 ? 13.320 -17.785 3.960 1.00 92.06 338 PRO A C 1
ATOM 2508 O O . PRO A 1 338 ? 14.139 -18.689 3.809 1.00 92.06 338 PRO A O 1
ATOM 2511 N N . ASP A 1 339 ? 12.566 -17.314 2.965 1.00 89.62 339 ASP A N 1
ATOM 2512 C CA . ASP A 1 339 ? 12.523 -17.898 1.621 1.00 89.62 339 ASP A CA 1
ATOM 2513 C C . ASP A 1 339 ? 13.637 -17.383 0.701 1.00 89.62 339 ASP A C 1
ATOM 2515 O O . ASP A 1 339 ? 13.836 -17.902 -0.399 1.00 89.62 339 ASP A O 1
ATOM 2519 N N . TRP A 1 340 ? 14.411 -16.384 1.141 1.00 91.69 340 TRP A N 1
ATOM 2520 C CA . TRP A 1 340 ? 15.552 -15.892 0.380 1.00 91.69 340 TRP A CA 1
ATOM 2521 C C . TRP A 1 340 ? 16.692 -16.914 0.351 1.00 91.69 340 TRP A C 1
ATOM 2523 O O . TRP A 1 340 ? 17.349 -17.182 1.359 1.00 91.69 340 TRP A O 1
ATOM 2533 N N . ASN A 1 341 ? 17.005 -17.422 -0.841 1.00 89.62 341 ASN A N 1
ATOM 2534 C CA . ASN A 1 341 ? 18.084 -18.396 -1.039 1.00 89.62 341 ASN A CA 1
ATOM 2535 C C . ASN A 1 341 ? 19.342 -17.811 -1.715 1.00 89.62 341 ASN A C 1
ATOM 2537 O O . ASN A 1 341 ? 20.349 -18.510 -1.853 1.00 89.62 341 ASN A O 1
ATOM 2541 N N . GLY A 1 342 ? 19.298 -16.546 -2.153 1.00 85.88 342 GLY A N 1
ATOM 2542 C CA . GLY A 1 342 ? 20.411 -15.850 -2.809 1.00 85.88 342 GLY A CA 1
ATOM 2543 C C . GLY A 1 342 ? 20.783 -16.359 -4.209 1.00 85.88 342 GLY A C 1
ATOM 2544 O O . GLY A 1 342 ? 21.811 -15.943 -4.743 1.00 85.88 342 GLY A O 1
ATOM 2545 N N . ARG A 1 343 ? 19.986 -17.252 -4.809 1.00 81.88 343 ARG A N 1
ATOM 2546 C CA . ARG A 1 343 ? 20.263 -17.881 -6.108 1.00 81.88 343 ARG A CA 1
ATOM 2547 C C . ARG A 1 343 ? 19.356 -17.296 -7.201 1.00 81.88 343 ARG A C 1
ATOM 2549 O O . ARG A 1 343 ? 18.150 -17.520 -7.155 1.00 81.88 343 ARG A O 1
ATOM 2556 N N . PRO A 1 344 ? 19.903 -16.573 -8.194 1.00 73.12 344 PRO A N 1
ATOM 2557 C CA . PRO A 1 344 ? 19.104 -16.046 -9.299 1.00 73.12 344 PRO A CA 1
ATOM 2558 C C . PRO A 1 344 ? 18.545 -17.173 -10.195 1.00 73.12 344 PRO A C 1
ATOM 2560 O O . PRO A 1 344 ? 19.113 -18.269 -10.211 1.00 73.12 344 PRO A O 1
ATOM 2563 N N . PRO A 1 345 ? 17.495 -16.902 -10.996 1.00 68.94 345 PRO A N 1
ATOM 2564 C CA . PRO A 1 345 ? 16.801 -15.614 -11.123 1.00 68.94 345 PRO A CA 1
ATOM 2565 C C . PRO A 1 345 ? 15.715 -15.371 -10.061 1.00 68.94 345 PRO A C 1
ATOM 2567 O O . PRO A 1 345 ? 15.403 -14.215 -9.798 1.00 68.94 345 PRO A O 1
ATOM 2570 N N . GLY A 1 346 ? 15.185 -16.425 -9.433 1.00 74.56 346 GLY A N 1
ATOM 2571 C CA . GLY A 1 346 ? 14.023 -16.320 -8.547 1.00 74.56 346 GLY A CA 1
ATOM 2572 C C . GLY A 1 346 ? 14.335 -16.067 -7.073 1.00 74.56 346 GLY A C 1
ATOM 2573 O O . GLY A 1 346 ? 13.449 -15.690 -6.309 1.00 74.56 346 GLY A O 1
ATOM 2574 N N . PHE A 1 347 ? 15.593 -16.233 -6.652 1.00 85.88 347 PHE A N 1
ATOM 2575 C CA . PHE A 1 347 ? 16.057 -16.000 -5.279 1.00 85.88 347 PHE A CA 1
ATOM 2576 C C . PHE A 1 347 ? 15.231 -16.717 -4.193 1.00 85.88 347 PHE A C 1
ATOM 2578 O O . PHE A 1 347 ? 15.316 -16.346 -3.021 1.00 85.88 347 PHE A O 1
ATOM 2585 N N . GLY A 1 348 ? 14.442 -17.737 -4.561 1.00 87.81 348 GLY A N 1
ATOM 2586 C CA . GLY A 1 348 ? 13.458 -18.404 -3.708 1.00 87.81 348 GLY A CA 1
ATOM 2587 C C . GLY A 1 348 ? 12.180 -17.589 -3.494 1.00 87.81 348 GLY A C 1
ATOM 2588 O O . GLY A 1 348 ? 11.091 -18.134 -3.595 1.00 87.81 348 GLY A O 1
ATOM 2589 N N . ILE A 1 349 ? 12.294 -16.278 -3.290 1.00 91.38 349 ILE A N 1
ATOM 2590 C CA . ILE A 1 349 ? 11.174 -15.355 -3.028 1.00 91.38 349 ILE A CA 1
ATOM 2591 C C . ILE A 1 349 ? 10.250 -15.100 -4.233 1.00 91.38 349 ILE A C 1
ATOM 2593 O O . ILE A 1 349 ? 9.134 -14.612 -4.055 1.00 91.38 349 ILE A O 1
ATOM 2597 N N . PHE A 1 350 ? 10.688 -15.419 -5.451 1.00 89.81 350 PHE A N 1
ATOM 2598 C CA . PHE A 1 350 ? 9.870 -15.380 -6.670 1.00 89.81 350 PHE A CA 1
ATOM 2599 C C . PHE A 1 350 ? 9.505 -16.781 -7.176 1.00 89.81 350 PHE A C 1
ATOM 2601 O O . PHE A 1 350 ? 8.660 -16.913 -8.057 1.00 89.81 350 PHE A O 1
ATOM 2608 N N . ASP A 1 351 ? 10.134 -17.821 -6.627 1.00 85.81 351 ASP A N 1
ATOM 2609 C CA . ASP A 1 351 ? 9.882 -19.218 -6.970 1.00 85.81 351 ASP A CA 1
ATOM 2610 C C . ASP A 1 351 ? 8.744 -19.752 -6.090 1.00 85.81 351 ASP A C 1
ATOM 2612 O O . ASP A 1 351 ? 8.648 -19.376 -4.924 1.00 85.81 351 ASP A O 1
ATOM 2616 N N . GLY A 1 352 ? 7.877 -20.625 -6.613 1.00 78.06 352 GLY A N 1
ATOM 2617 C CA . GLY A 1 352 ? 6.766 -21.187 -5.835 1.00 78.06 352 GLY A CA 1
ATOM 2618 C C . GLY A 1 352 ? 7.217 -21.747 -4.485 1.00 78.06 352 GLY A C 1
ATOM 2619 O O . GLY A 1 352 ? 7.993 -22.701 -4.435 1.00 78.06 352 GLY A O 1
ATOM 2620 N N . GLY A 1 353 ? 6.748 -21.113 -3.406 1.00 83.00 353 GLY A N 1
ATOM 2621 C CA . GLY A 1 353 ? 7.074 -21.470 -2.027 1.00 83.00 353 GLY A CA 1
ATOM 2622 C C . GLY A 1 353 ? 6.154 -22.560 -1.475 1.00 83.00 353 GLY A C 1
ATOM 2623 O O . GLY A 1 353 ? 5.489 -23.271 -2.233 1.00 83.00 353 GLY A O 1
ATOM 2624 N N . THR A 1 354 ? 6.086 -22.701 -0.150 1.00 88.56 354 THR A N 1
ATOM 2625 C CA . THR A 1 354 ? 5.212 -23.708 0.480 1.00 88.56 354 THR A CA 1
ATOM 2626 C C . THR A 1 354 ? 3.732 -23.417 0.259 1.00 88.56 354 THR A C 1
ATOM 2628 O O . THR A 1 354 ? 2.936 -24.346 0.132 1.00 88.56 354 THR A O 1
ATOM 2631 N N . LEU A 1 355 ? 3.377 -22.136 0.146 1.00 88.12 355 LEU A N 1
ATOM 2632 C CA . LEU A 1 355 ? 2.030 -21.685 -0.190 1.00 88.12 355 LEU A CA 1
ATOM 2633 C C . LEU A 1 355 ? 1.820 -21.577 -1.709 1.00 88.12 355 LEU A C 1
ATOM 2635 O O . LEU A 1 355 ? 0.697 -21.354 -2.152 1.00 88.12 355 LEU A O 1
ATOM 2639 N N . GLY A 1 356 ? 2.874 -21.762 -2.510 1.00 88.56 356 GLY A N 1
ATOM 2640 C CA . GLY A 1 356 ? 2.853 -21.651 -3.966 1.00 88.56 356 GLY A CA 1
ATOM 2641 C C . GLY A 1 356 ? 2.964 -20.211 -4.479 1.00 88.56 356 GLY A C 1
ATOM 2642 O O . GLY A 1 356 ? 3.418 -19.296 -3.786 1.00 88.56 356 GLY A O 1
ATOM 2643 N N . GLY A 1 357 ? 2.562 -20.013 -5.733 1.00 86.12 357 GLY A N 1
ATOM 2644 C CA . GLY A 1 357 ? 2.607 -18.719 -6.405 1.00 86.12 357 GLY A CA 1
ATOM 2645 C C . GLY A 1 357 ? 3.957 -18.335 -6.999 1.00 86.12 357 GLY A C 1
ATOM 2646 O O . GLY A 1 357 ? 4.846 -19.163 -7.157 1.00 86.12 357 GLY A O 1
ATOM 2647 N N . GLY A 1 358 ? 4.075 -17.055 -7.343 1.00 84.25 358 GLY A N 1
ATOM 2648 C CA . GLY A 1 358 ? 5.254 -16.500 -8.000 1.00 84.25 358 GLY A CA 1
ATOM 2649 C C . GLY A 1 358 ? 5.387 -16.913 -9.469 1.00 84.25 358 GLY A C 1
ATOM 2650 O O . GLY A 1 358 ? 4.679 -17.788 -9.963 1.00 84.25 358 GLY A O 1
ATOM 2651 N N . ASP A 1 359 ? 6.274 -16.233 -10.187 1.00 79.25 359 ASP A N 1
ATOM 2652 C CA . ASP A 1 359 ? 6.549 -16.472 -11.613 1.00 79.25 359 ASP A CA 1
ATOM 2653 C C . ASP A 1 359 ? 8.046 -16.677 -11.910 1.00 79.25 359 ASP A C 1
ATOM 2655 O O . ASP A 1 359 ? 8.479 -16.645 -13.063 1.00 79.25 359 ASP A O 1
ATOM 2659 N N . GLY A 1 360 ? 8.847 -16.856 -10.858 1.00 79.38 360 GLY A N 1
ATOM 2660 C CA . GLY A 1 360 ? 10.291 -17.053 -10.912 1.00 79.38 360 GLY A CA 1
ATOM 2661 C C . GLY A 1 360 ? 11.109 -15.785 -11.163 1.00 79.38 360 GLY A C 1
ATOM 2662 O O . GLY A 1 360 ? 12.323 -15.898 -11.345 1.00 79.38 360 GLY A O 1
ATOM 2663 N N . SER A 1 361 ? 10.504 -14.585 -11.218 1.00 74.88 361 SER A N 1
ATOM 2664 C CA . SER A 1 361 ? 11.264 -13.388 -11.619 1.00 74.88 361 SER A CA 1
ATOM 2665 C C . SER A 1 361 ? 10.736 -12.013 -11.184 1.00 74.88 361 SER A C 1
ATOM 2667 O O . SER A 1 361 ? 11.547 -11.148 -10.840 1.00 74.88 361 SER A O 1
ATOM 2669 N N . VAL A 1 362 ? 9.422 -11.780 -11.212 1.00 79.12 362 VAL A N 1
ATOM 2670 C CA . VAL A 1 362 ? 8.793 -10.469 -10.977 1.00 79.12 362 VAL A CA 1
ATOM 2671 C C . VAL A 1 362 ? 7.848 -10.530 -9.786 1.00 79.12 362 VAL A C 1
ATOM 2673 O O . VAL A 1 362 ? 7.938 -9.711 -8.871 1.00 79.12 362 VAL A O 1
ATOM 2676 N N . HIS A 1 363 ? 6.951 -11.515 -9.774 1.00 86.12 363 HIS A N 1
ATOM 2677 C CA . HIS A 1 363 ? 5.912 -11.619 -8.760 1.00 86.12 363 HIS A CA 1
ATOM 2678 C C . HIS A 1 363 ? 6.407 -12.463 -7.587 1.00 86.12 363 HIS A C 1
ATOM 2680 O O . HIS A 1 363 ? 6.726 -13.640 -7.741 1.00 86.12 363 HIS A O 1
ATOM 2686 N N . TYR A 1 364 ? 6.453 -11.864 -6.397 1.00 90.12 364 TYR A N 1
ATOM 2687 C CA . TYR A 1 364 ? 6.800 -12.573 -5.162 1.00 90.12 364 TYR A CA 1
ATOM 2688 C C . TYR A 1 364 ? 5.812 -13.702 -4.875 1.00 90.12 364 TYR A C 1
ATOM 2690 O O . TYR A 1 364 ? 4.610 -13.482 -5.013 1.00 90.12 364 TYR A O 1
ATOM 2698 N N . ASN A 1 365 ? 6.297 -14.858 -4.427 1.00 90.88 365 ASN A N 1
ATOM 2699 C CA . ASN A 1 365 ? 5.472 -16.000 -4.031 1.00 90.88 365 ASN A CA 1
ATOM 2700 C C . ASN A 1 365 ? 4.575 -15.696 -2.809 1.00 90.88 365 ASN A C 1
ATOM 2702 O O . ASN A 1 365 ? 4.710 -14.658 -2.152 1.00 90.88 365 ASN A O 1
ATOM 2706 N N . LEU A 1 366 ? 3.638 -16.596 -2.497 1.00 91.06 366 LEU A N 1
ATOM 2707 C CA . LEU A 1 366 ? 2.672 -16.380 -1.413 1.00 91.06 366 LEU A CA 1
ATOM 2708 C C . LEU A 1 366 ? 3.321 -16.347 -0.022 1.00 91.06 366 LEU A C 1
ATOM 2710 O O . LEU A 1 366 ? 2.881 -15.569 0.822 1.00 91.06 366 LEU A O 1
ATOM 2714 N N . ASP A 1 367 ? 4.381 -17.119 0.219 1.00 92.94 367 ASP A N 1
ATOM 2715 C CA . ASP A 1 367 ? 5.133 -17.084 1.480 1.00 92.94 367 ASP A CA 1
ATOM 2716 C C . ASP A 1 367 ? 5.783 -15.709 1.720 1.00 92.94 367 ASP A C 1
ATOM 2718 O O . ASP A 1 367 ? 5.692 -15.138 2.810 1.00 92.94 367 ASP A O 1
ATOM 2722 N N . THR A 1 368 ? 6.333 -15.100 0.670 1.00 93.75 368 THR A N 1
ATOM 2723 C CA . THR A 1 368 ? 6.920 -13.759 0.739 1.00 93.75 368 THR A CA 1
ATOM 2724 C C . THR A 1 368 ? 5.843 -12.685 0.891 1.00 93.75 368 THR A C 1
ATOM 2726 O O . THR A 1 368 ? 6.026 -11.740 1.655 1.00 93.75 368 THR A O 1
ATOM 2729 N N . GLN A 1 369 ? 4.687 -12.833 0.232 1.00 92.38 369 GLN A N 1
ATOM 2730 C CA . GLN A 1 369 ? 3.532 -11.950 0.453 1.00 92.38 369 GLN A CA 1
ATOM 2731 C C . GLN A 1 369 ? 3.021 -12.037 1.897 1.00 92.38 369 GLN A C 1
ATOM 2733 O O . GLN A 1 369 ? 2.664 -11.017 2.491 1.00 92.38 369 GLN A O 1
ATOM 2738 N N . LYS A 1 370 ? 3.029 -13.236 2.489 1.00 92.50 370 LYS A N 1
ATOM 2739 C CA . LYS A 1 370 ? 2.722 -13.427 3.908 1.00 92.50 370 LYS A CA 1
ATOM 2740 C C . LYS A 1 370 ? 3.713 -12.688 4.789 1.00 92.50 370 LYS A C 1
ATOM 2742 O O . LYS A 1 370 ? 3.303 -11.932 5.669 1.00 92.50 370 LYS A O 1
ATOM 2747 N N . TRP A 1 371 ? 5.000 -12.848 4.504 1.00 94.38 371 TRP A N 1
ATOM 2748 C CA . TRP A 1 371 ? 6.053 -12.139 5.214 1.00 94.38 371 TRP A CA 1
ATOM 2749 C C . TRP A 1 371 ? 5.896 -10.613 5.106 1.00 94.38 371 TRP A C 1
ATOM 2751 O O . TRP A 1 371 ? 6.027 -9.925 6.117 1.00 94.38 371 TRP A O 1
ATOM 2761 N N . PHE A 1 372 ? 5.542 -10.072 3.935 1.00 94.69 372 PHE A N 1
ATOM 2762 C CA . PHE A 1 372 ? 5.238 -8.645 3.768 1.00 94.69 372 PHE A CA 1
ATOM 2763 C C . PHE A 1 372 ? 4.079 -8.181 4.655 1.00 94.69 372 PHE A C 1
ATOM 2765 O O . PHE A 1 372 ? 4.250 -7.224 5.412 1.00 94.69 372 PHE A O 1
ATOM 2772 N N . GLY A 1 373 ? 2.957 -8.909 4.657 1.00 93.12 373 GLY A N 1
ATOM 2773 C CA . GLY A 1 373 ? 1.820 -8.602 5.529 1.00 93.12 373 GLY A CA 1
ATOM 2774 C C . GLY A 1 373 ? 2.191 -8.595 7.018 1.00 93.12 373 GLY A C 1
ATOM 2775 O O . GLY A 1 373 ? 1.735 -7.738 7.774 1.00 93.12 373 GLY A O 1
ATOM 2776 N N . GLU A 1 374 ? 3.079 -9.494 7.449 1.00 94.00 374 GLU A N 1
ATOM 2777 C CA . GLU A 1 374 ? 3.620 -9.498 8.814 1.00 94.00 374 GLU A CA 1
ATOM 2778 C C . GLU A 1 374 ? 4.538 -8.291 9.078 1.00 94.00 374 GLU A C 1
ATOM 2780 O O . GLU A 1 374 ? 4.436 -7.657 10.134 1.00 94.00 374 GLU A O 1
ATOM 2785 N N . GLN A 1 375 ? 5.405 -7.921 8.125 1.00 94.31 375 GLN A N 1
ATOM 2786 C CA . GLN A 1 375 ? 6.272 -6.742 8.250 1.00 94.31 375 GLN A CA 1
ATOM 2787 C C . GLN A 1 375 ? 5.471 -5.437 8.335 1.00 94.31 375 GLN A C 1
ATOM 2789 O O . GLN A 1 375 ? 5.830 -4.568 9.133 1.00 94.31 375 GLN A O 1
ATOM 2794 N N . ALA A 1 376 ? 4.357 -5.322 7.603 1.00 93.19 376 ALA A N 1
ATOM 2795 C CA . ALA A 1 376 ? 3.458 -4.167 7.667 1.00 93.19 376 ALA A CA 1
ATOM 2796 C C . ALA A 1 376 ? 2.899 -3.913 9.078 1.00 93.19 376 ALA A C 1
ATOM 2798 O O . ALA A 1 376 ? 2.569 -2.781 9.441 1.00 93.19 376 ALA A O 1
ATOM 2799 N N . LEU A 1 377 ? 2.806 -4.968 9.892 1.00 94.06 377 LEU A N 1
ATOM 2800 C CA . LEU A 1 377 ? 2.286 -4.922 11.256 1.00 94.06 377 LEU A CA 1
ATOM 2801 C C . LEU A 1 377 ? 3.392 -4.929 12.321 1.00 94.06 377 LEU A C 1
ATOM 2803 O O . LEU A 1 377 ? 3.134 -4.575 13.477 1.00 94.06 377 LEU A O 1
ATOM 2807 N N . ALA A 1 378 ? 4.621 -5.309 11.959 1.00 91.56 378 ALA A N 1
ATOM 2808 C CA . ALA A 1 378 ? 5.695 -5.650 12.891 1.00 91.56 378 ALA A CA 1
ATOM 2809 C C . ALA A 1 378 ? 6.059 -4.519 13.864 1.00 91.56 378 ALA A C 1
ATOM 2811 O O . ALA A 1 378 ? 6.321 -4.785 15.036 1.00 91.56 378 ALA A O 1
ATOM 2812 N N . ALA A 1 379 ? 6.033 -3.255 13.433 1.00 84.69 379 ALA A N 1
ATOM 2813 C CA . ALA A 1 379 ? 6.340 -2.130 14.321 1.00 84.69 379 ALA A CA 1
ATOM 2814 C C . ALA A 1 379 ? 5.312 -1.968 15.460 1.00 84.69 379 ALA A C 1
ATOM 2816 O O . ALA A 1 379 ? 5.681 -1.617 16.586 1.00 84.69 379 ALA A O 1
ATOM 2817 N N . CYS A 1 380 ? 4.037 -2.256 15.177 1.00 88.94 380 CYS A N 1
ATOM 2818 C CA . CYS A 1 380 ? 2.941 -2.124 16.133 1.00 88.94 380 CYS A CA 1
ATOM 2819 C C . CYS A 1 380 ? 2.746 -3.412 16.950 1.00 88.94 380 CYS A C 1
ATOM 2821 O O . CYS A 1 380 ? 2.644 -3.352 18.176 1.00 88.94 380 CYS A O 1
ATOM 2823 N N . LEU A 1 381 ? 2.746 -4.584 16.309 1.00 87.38 381 LEU A N 1
ATOM 2824 C CA . LEU A 1 381 ? 2.536 -5.866 16.993 1.00 87.38 381 LEU A CA 1
ATOM 2825 C C . LEU A 1 381 ? 3.802 -6.400 17.679 1.00 87.38 381 LEU A C 1
ATOM 2827 O O . LEU A 1 381 ? 3.697 -7.067 18.711 1.00 87.38 381 LEU A O 1
ATOM 2831 N N . GLY A 1 382 ? 4.984 -6.058 17.165 1.00 82.38 382 GLY A N 1
ATOM 2832 C CA . GLY A 1 382 ? 6.276 -6.501 17.681 1.00 82.38 382 GLY A CA 1
ATOM 2833 C C . GLY A 1 382 ? 6.713 -5.825 18.985 1.00 82.38 382 GLY A C 1
ATOM 2834 O O . GLY A 1 382 ? 5.949 -5.149 19.676 1.00 82.38 382 GLY A O 1
ATOM 2835 N N . GLN A 1 383 ? 7.987 -6.021 19.338 1.00 71.00 383 GLN A N 1
ATOM 2836 C CA . GLN A 1 383 ? 8.543 -5.620 20.638 1.00 71.00 383 GLN A CA 1
ATOM 2837 C C . GLN A 1 383 ? 8.542 -4.106 20.875 1.00 71.00 383 GLN A C 1
ATOM 2839 O O . GLN A 1 383 ? 8.382 -3.673 22.015 1.00 71.00 383 GLN A O 1
ATOM 2844 N N . SER A 1 384 ? 8.693 -3.300 19.820 1.00 73.38 384 SER A N 1
ATOM 2845 C CA . SER A 1 384 ? 8.669 -1.838 19.928 1.00 73.38 384 SER A CA 1
ATOM 2846 C C . SER A 1 384 ? 7.298 -1.315 20.352 1.00 73.38 384 SER A C 1
ATOM 2848 O O . SER A 1 384 ? 7.232 -0.279 21.009 1.00 73.38 384 SER A O 1
ATOM 2850 N N . ARG A 1 385 ? 6.212 -2.021 19.998 1.00 79.44 385 ARG A N 1
ATOM 2851 C CA . ARG A 1 385 ? 4.818 -1.614 20.247 1.00 79.44 385 ARG A CA 1
ATOM 2852 C C . ARG A 1 385 ? 4.512 -0.176 19.802 1.00 79.44 385 ARG A C 1
ATOM 2854 O O . ARG A 1 385 ? 3.647 0.487 20.371 1.00 79.44 385 ARG A O 1
ATOM 2861 N N . VAL A 1 386 ? 5.234 0.313 18.794 1.00 81.25 386 VAL A N 1
ATOM 2862 C CA . VAL A 1 386 ? 5.074 1.662 18.250 1.00 81.25 386 VAL A CA 1
ATOM 2863 C C . VAL A 1 386 ? 4.100 1.575 17.087 1.00 81.25 386 VAL A C 1
ATOM 2865 O O . VAL A 1 386 ? 4.455 1.165 15.986 1.00 81.25 386 VAL A O 1
ATOM 2868 N N . CYS A 1 387 ? 2.858 1.964 17.343 1.00 87.00 387 CYS A N 1
ATOM 2869 C CA . CYS A 1 387 ? 1.850 2.154 16.305 1.00 87.00 387 CYS A CA 1
ATOM 2870 C C . CYS A 1 387 ? 1.917 3.619 15.828 1.00 87.00 387 CYS A C 1
ATOM 2872 O O . CYS A 1 387 ? 2.293 4.498 16.606 1.00 87.00 387 CYS A O 1
ATOM 2874 N N . GLY A 1 388 ? 1.615 3.888 14.553 1.00 90.31 388 GLY A N 1
ATOM 2875 C CA . GLY A 1 388 ? 1.857 5.200 13.938 1.00 90.31 388 GLY A CA 1
ATOM 2876 C C . GLY A 1 388 ? 0.945 6.337 14.443 1.00 90.31 388 GLY A C 1
ATOM 2877 O O . GLY A 1 388 ? 0.446 6.306 15.572 1.00 90.31 388 GLY A O 1
ATOM 2878 N N . PRO A 1 389 ? 0.753 7.424 13.680 1.00 94.69 389 PRO A N 1
ATOM 2879 C CA . PRO A 1 389 ? 0.060 8.607 14.186 1.00 94.69 389 PRO A CA 1
ATOM 2880 C C . PRO A 1 389 ? -1.432 8.355 14.429 1.00 94.69 389 PRO A C 1
ATOM 2882 O O . PRO A 1 389 ? -2.090 7.597 13.714 1.00 94.69 389 PRO A O 1
ATOM 2885 N N . ARG A 1 390 ? -1.973 9.039 15.439 1.00 95.75 390 ARG A N 1
ATOM 2886 C CA . ARG A 1 390 ? -3.418 9.162 15.664 1.00 95.75 390 ARG A CA 1
ATOM 2887 C C . ARG A 1 390 ? -3.952 10.304 14.809 1.00 95.75 390 ARG A C 1
ATOM 2889 O O . ARG A 1 390 ? -3.369 11.386 14.815 1.00 95.75 390 ARG A O 1
ATOM 2896 N N . VAL A 1 391 ? -5.069 10.084 14.128 1.00 96.56 391 VAL A N 1
ATOM 2897 C CA . VAL A 1 391 ? -5.765 11.100 13.337 1.00 96.56 391 VAL A CA 1
ATOM 2898 C C . VAL A 1 391 ? -6.973 11.588 14.122 1.00 96.56 391 VAL A C 1
ATOM 2900 O O . VAL A 1 391 ? -7.933 10.855 14.348 1.00 96.56 391 VAL A O 1
ATOM 2903 N N . ASP A 1 392 ? -6.917 12.843 14.551 1.00 93.88 392 ASP A N 1
ATOM 2904 C CA . ASP A 1 392 ? -8.001 13.466 15.310 1.00 93.88 392 ASP A CA 1
ATOM 2905 C C . ASP A 1 392 ? -9.044 14.135 14.430 1.00 93.88 392 ASP A C 1
ATOM 2907 O O . ASP A 1 392 ? -10.238 14.079 14.738 1.00 93.88 392 ASP A O 1
ATOM 2911 N N . ASN A 1 393 ? -8.565 14.749 13.350 1.00 93.56 393 ASN A N 1
ATOM 2912 C CA . ASN A 1 393 ? -9.319 15.526 12.386 1.00 93.56 393 ASN A CA 1
ATOM 2913 C C . ASN A 1 393 ? -8.687 15.347 11.006 1.00 93.56 393 ASN A C 1
ATOM 2915 O O . ASN A 1 393 ? -7.483 15.119 10.896 1.00 93.56 393 ASN A O 1
ATOM 2919 N N . LEU A 1 394 ? -9.495 15.517 9.965 1.00 93.62 394 LEU A N 1
ATOM 2920 C CA . LEU A 1 394 ? -9.027 15.532 8.584 1.00 93.62 394 LEU A CA 1
ATOM 2921 C C . LEU A 1 394 ? -8.906 16.961 8.047 1.00 93.62 394 LEU A C 1
ATOM 2923 O O . LEU A 1 394 ? -9.559 17.879 8.559 1.00 93.62 394 LEU A O 1
ATOM 2927 N N . PRO A 1 395 ? -8.132 17.156 6.966 1.00 89.56 395 PRO A N 1
ATOM 2928 C CA . PRO A 1 395 ? -8.158 18.392 6.199 1.00 89.56 395 PRO A CA 1
ATOM 2929 C C . PRO A 1 395 ? -9.591 18.783 5.808 1.00 89.56 395 PRO A C 1
ATOM 2931 O O . PRO A 1 395 ? -10.409 17.947 5.413 1.00 89.56 395 PRO A O 1
ATOM 2934 N N . ARG A 1 396 ? -9.912 20.084 5.865 1.00 82.44 396 ARG A N 1
ATOM 2935 C CA . ARG A 1 396 ? -11.254 20.583 5.492 1.00 82.44 396 ARG A CA 1
ATOM 2936 C C . ARG A 1 396 ? -11.622 20.277 4.039 1.00 82.44 396 ARG A C 1
ATOM 2938 O O . ARG A 1 396 ? -12.802 20.204 3.712 1.00 82.44 396 ARG A O 1
ATOM 2945 N N . ARG A 1 397 ? -10.621 20.153 3.169 1.00 77.00 397 ARG A N 1
ATOM 2946 C CA . ARG A 1 397 ? -10.756 19.777 1.762 1.00 77.00 397 ARG A CA 1
ATOM 2947 C C . ARG A 1 397 ? -9.595 18.868 1.395 1.00 77.00 397 ARG A C 1
ATOM 2949 O O . ARG A 1 397 ? -8.486 19.083 1.878 1.00 77.00 397 ARG A O 1
ATOM 2956 N N . LEU A 1 398 ? -9.858 17.900 0.523 1.00 73.81 398 LEU A N 1
ATOM 2957 C CA . LEU A 1 398 ? -8.794 17.198 -0.183 1.00 73.81 398 LEU A CA 1
ATOM 2958 C C . LEU A 1 398 ? -8.020 18.217 -1.031 1.00 73.81 398 LEU A C 1
ATOM 2960 O O . LEU A 1 398 ? -8.655 18.966 -1.779 1.00 73.81 398 LEU A O 1
ATOM 2964 N N . PRO A 1 399 ? -6.688 18.277 -0.917 1.00 58.19 399 PRO A N 1
ATOM 2965 C CA . PRO A 1 399 ? -5.884 18.991 -1.890 1.00 58.19 399 PRO A CA 1
ATOM 2966 C C . PRO A 1 399 ? -6.017 18.282 -3.244 1.00 58.19 399 PRO A C 1
ATOM 2968 O O . PRO A 1 399 ? -5.854 17.060 -3.307 1.00 58.19 399 PRO A O 1
ATOM 2971 N N . ASN A 1 400 ? -6.363 19.046 -4.286 1.00 50.38 400 ASN A N 1
ATOM 2972 C CA . ASN A 1 400 ? -6.447 18.560 -5.669 1.00 50.38 400 ASN A CA 1
ATOM 2973 C C . ASN A 1 400 ? -5.104 18.012 -6.144 1.00 50.38 400 ASN A C 1
ATOM 2975 O O . ASN A 1 400 ? -4.062 18.589 -5.770 1.00 50.38 400 ASN A O 1
#